Protein AF-0000000066327612 (afdb_homodimer)

Secondary structure (DSSP, 8-state):
----SEEEEEEEEEETTEEEEEEEEEEE-TT-EEEEE--TTSSHHHHHHHHHTSS--SEEEEEE-TT--EEEE-S-----TTS--BHHHHHTTSTT--HHHHHHHHHHTT-GGGTTSBGGGS-HHHHHHHHHHHHHTT--SEEEEESTTTT--HHHHHHHHHHHHHHHHHH--EEEEE---HHHHHHH-SEEEEESSSEEEEE-HHHHHT-HHHHHHH-HHHHHHHHHHHHHTSEE-TTS-EE---SS---TT----------S-----/----SEEEEEEEEEETTEEEEEEEEEEE-TT-EEEEE--TTSSHHHHHHHHHTSS--SEEEEEE-TT--EEEE-S-----TTS--BHHHHHTTSTT--HHHHHHHHHHTT-GGGTTSBGGGS-HHHHHHHHHHHHHTT--SEEEEESTTTT--HHHHHHHHHHHHHHHHHH--EEEEE---HHHHHHH-SEEEEESSSEEEEE-HHHHHT-HHHHHHH-HHHHHHHHHHHHHTSEE-TTS-EE---SS---TT----------S-----

InterPro domains:
  IPR003439 ABC transporter-like, ATP-binding domain [PF00005] (21-149)
  IPR003439 ABC transporter-like, ATP-binding domain [PS50893] (6-221)
  IPR003593 AAA+ ATPase domain [SM00382] (30-199)
  IPR017871 ABC transporter-like, conserved site [PS00211] (122-136)
  IPR027417 P-loop containing nucleoside triphosphate hydrolase [G3DSA:3.40.50.300] (1-237)
  IPR027417 P-loop containing nucleoside triphosphate hydrolase [SSF52540] (4-214)
  IPR050153 Metal Ion Import ATP-binding [PTHR42734] (3-239)

Sequence (538 aa):
MDNALVRLTQVGVSFNGQAVLSDVDLAIEPGQIVTLIGPNGAGKTTLVRSVLGLLKPHVGEVWRRPRLTIGYMPQKLHVDATLPLSVLRFLRLVPGVKREQALAALREVGAAHVLERPLQSISGGELQRVLLARALLRKPELLVLDEPVQGVDVAGQAELYRLIGKLRDRYGCGVLMVSHDLHLVMSATDQVVCLNRHVCCSGHPEQVSGDPAFVELFGQDARSLAIYHHHHDHAHDLHGEVVKAGPGALPPGTRFTPVHKHGPDCNHGMDNALVRLTQVGVSFNGQAVLSDVDLAIEPGQIVTLIGPNGAGKTTLVRSVLGLLKPHVGEVWRRPRLTIGYMPQKLHVDATLPLSVLRFLRLVPGVKREQALAALREVGAAHVLERPLQSISGGELQRVLLARALLRKPELLVLDEPVQGVDVAGQAELYRLIGKLRDRYGCGVLMVSHDLHLVMSATDQVVCLNRHVCCSGHPEQVSGDPAFVELFGQDARSLAIYHHHHDHAHDLHGEVVKAGPGALPPGTRFTPVHKHGPDCNHG

Foldseek 3Di:
DQQFQKWWAQFWADDPRHTQAGGATDTWHFLFEEEEEFDPSLCPVVVLCVQVVNDDTPDTDMDGDPPFFEFEFDPDDDDDPVDFAALQNVLPVPPPDDSVLLLVLLVLLVQNVRRGPTLVPDAPLSNLSSSNSSSPSRVGLEYEEEASCPRPDPVSSLVNLVSVSVVSVVSRHIYYYYHHQLLSCLQRGQKYFYTRSYTQDMGHLVVLLPDPSNCVGPNPVVSVSSPVVVPVVFDQPPVRDRDDPPPDCPPPPVCPPPPDPPDDPPPPD/DQQFQKWWAQFWADDPRHTQAGGATDTWHFLFEEEEEFDPSLCPVVVLCVQVVNDDTPDTDMDGDPPFFEFEFDPDDDDDPVDFAALQNVLPVPDPDDSVLLLVLLVLLVQNPRRGPTLVPDAPLSNLSSSNSSSPSRVGLEYEEEASCPRPDPVSSLVNLVSVSVVSVVSRHTYYYYHHQLLSCLQRGQKYFYGRSYTQDMGHLVVLLPDPSNCVGPNPVVSVSSCVVVVVVFDQPPVRHRDPPPPDCPPPPPCPPPDDDDDDPPPPD

Radius of gyration: 27.25 Å; Cα contacts (8 Å, |Δi|>4): 991; chains: 2; bounding box: 107×72×69 Å

Solvent-accessible surface area (backbone atoms only — not comparable to full-atom values): 29716 Å² total; per-residue (Å²): 130,88,68,47,48,34,36,33,42,46,24,20,33,62,56,97,85,40,74,39,33,45,59,30,68,49,73,41,33,60,58,34,37,37,33,42,32,57,51,82,86,18,31,63,68,60,49,51,32,36,74,72,64,78,40,83,60,79,36,59,42,79,44,61,42,86,88,65,39,72,13,62,29,71,68,72,81,91,68,62,84,84,56,88,42,29,40,47,59,57,47,41,68,41,85,90,45,48,69,66,56,46,45,51,33,21,50,74,50,72,44,48,89,46,38,80,36,43,59,86,74,52,52,55,52,52,47,39,32,50,40,48,21,51,18,46,69,70,66,34,49,29,40,38,32,32,36,69,50,64,79,33,36,64,39,53,31,56,50,50,54,51,47,52,52,50,49,29,67,72,71,43,16,15,33,42,31,36,48,78,50,53,54,62,46,44,70,71,37,59,29,36,37,34,33,61,30,27,68,66,49,68,34,39,38,78,57,37,47,70,31,67,58,46,34,71,69,34,31,69,67,45,31,57,52,38,51,50,66,60,57,76,77,38,58,56,45,97,82,72,43,74,38,74,80,61,93,69,81,58,70,78,75,74,59,73,68,76,74,79,75,82,72,94,69,89,64,90,112,131,88,66,48,48,35,37,33,44,46,24,19,34,63,57,96,85,41,77,38,32,46,59,30,68,48,74,42,32,60,57,34,37,38,34,42,32,57,52,83,86,17,32,64,68,59,51,51,32,36,74,71,64,78,40,83,58,79,37,58,42,78,47,62,41,87,88,64,38,72,13,62,27,70,66,72,82,90,68,62,85,84,56,88,40,29,39,48,59,57,45,42,66,41,86,90,45,47,70,67,57,48,45,52,32,21,50,75,50,72,44,47,87,46,38,79,37,44,58,86,75,52,53,56,54,53,47,39,32,50,40,49,20,53,18,47,70,70,64,34,51,30,38,37,31,32,38,68,49,64,78,32,37,64,40,54,30,56,50,51,54,50,48,53,52,50,50,28,68,73,70,43,17,14,33,43,32,38,49,77,51,53,54,61,46,43,71,70,38,60,28,35,36,35,34,62,31,28,68,66,48,68,33,39,38,78,56,36,47,71,30,66,57,43,34,71,70,34,30,69,67,44,33,58,53,38,50,49,65,60,56,77,76,40,56,56,46,99,82,71,44,77,39,75,80,62,93,70,81,60,74,80,76,75,67,76,73,77,78,83,80,82,73,92,73,80,68,81,121

Organism: Pseudomonas aeruginosa (strain UCBPP-PA14) (NCBI:txid208963)

Structure (mmCIF, N/CA/C/O backbone):
data_AF-0000000066327612-model_v1
#
loop_
_entity.id
_entity.type
_entity.pdbx_description
1 polymer 'Zinc import ATP-binding protein ZnuC'
#
loop_
_atom_site.group_PDB
_atom_site.id
_atom_site.type_symbol
_atom_site.label_atom_id
_atom_site.label_alt_id
_atom_site.label_comp_id
_atom_site.label_asym_id
_atom_site.label_entity_id
_atom_site.label_seq_id
_atom_site.pdbx_PDB_ins_code
_atom_site.Cartn_x
_atom_site.Cartn_y
_atom_site.Cartn_z
_atom_site.occupancy
_atom_site.B_iso_or_equiv
_atom_site.auth_seq_id
_atom_site.auth_comp_id
_atom_site.auth_asym_id
_atom_site.auth_atom_id
_atom_site.pdbx_PDB_model_num
ATOM 1 N N . MET A 1 1 ? 15.648 -35.938 -8.5 1 47.38 1 MET A N 1
ATOM 2 C CA . MET A 1 1 ? 15.07 -35.219 -9.641 1 47.38 1 MET A CA 1
ATOM 3 C C . MET A 1 1 ? 14.586 -33.844 -9.25 1 47.38 1 MET A C 1
ATOM 5 O O . MET A 1 1 ? 14.047 -33.656 -8.156 1 47.38 1 MET A O 1
ATOM 9 N N . ASP A 1 2 ? 15.164 -32.75 -9.82 1 68.38 2 ASP A N 1
ATOM 10 C CA . ASP A 1 2 ? 14.938 -31.328 -9.516 1 68.38 2 ASP A CA 1
ATOM 11 C C . ASP A 1 2 ? 13.453 -30.969 -9.633 1 68.38 2 ASP A C 1
ATOM 13 O O . ASP A 1 2 ? 12.844 -31.188 -10.688 1 68.38 2 ASP A O 1
ATOM 17 N N . ASN A 1 3 ? 12.641 -31.016 -8.562 1 89.44 3 ASN A N 1
ATOM 18 C CA . ASN A 1 3 ? 11.195 -30.844 -8.461 1 89.44 3 ASN A CA 1
ATOM 19 C C . ASN A 1 3 ? 10.781 -29.391 -8.719 1 89.44 3 ASN A C 1
ATOM 21 O O . ASN A 1 3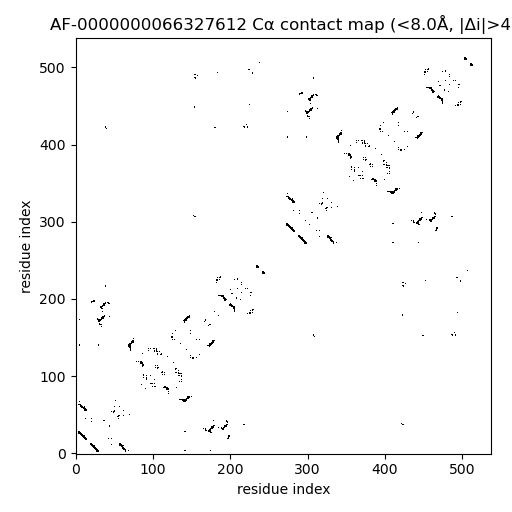 ? 9.695 -28.969 -8.297 1 89.44 3 ASN A O 1
ATOM 25 N N . ALA A 1 4 ? 11.602 -28.812 -9.445 1 95.06 4 ALA A N 1
ATOM 26 C CA . ALA A 1 4 ? 11.336 -27.391 -9.672 1 95.06 4 ALA A CA 1
ATOM 27 C C . ALA A 1 4 ? 10.258 -27.203 -10.734 1 95.06 4 ALA A C 1
ATOM 29 O O . ALA A 1 4 ? 10.203 -27.953 -11.719 1 95.06 4 ALA A O 1
ATOM 30 N N . LEU A 1 5 ? 9.391 -26.25 -10.492 1 98 5 LEU A N 1
ATOM 31 C CA . LEU A 1 5 ? 8.43 -25.812 -11.5 1 98 5 LEU A CA 1
ATOM 32 C C . LEU A 1 5 ? 9.078 -24.844 -12.484 1 98 5 LEU A C 1
ATOM 34 O O . LEU A 1 5 ? 8.82 -24.906 -13.688 1 98 5 LEU A O 1
ATOM 38 N N . VAL A 1 6 ? 9.898 -24 -11.961 1 97.69 6 VAL A N 1
ATOM 39 C CA . VAL A 1 6 ? 10.648 -23 -12.719 1 97.69 6 VAL A CA 1
ATOM 40 C C . VAL A 1 6 ? 12.047 -22.859 -12.133 1 97.69 6 VAL A C 1
ATOM 42 O O . VAL A 1 6 ? 12.227 -22.922 -10.914 1 97.69 6 VAL A O 1
ATOM 45 N N . ARG A 1 7 ? 13.016 -22.625 -13.047 1 97.56 7 ARG A N 1
ATOM 46 C CA . ARG A 1 7 ? 14.398 -22.406 -12.625 1 97.56 7 ARG A CA 1
ATOM 47 C C . ARG A 1 7 ? 15.062 -21.328 -13.469 1 97.56 7 ARG A C 1
ATOM 49 O O . ARG A 1 7 ? 15.047 -21.406 -14.703 1 97.56 7 ARG A O 1
ATOM 56 N N . LEU A 1 8 ? 15.492 -20.344 -12.781 1 97.06 8 LEU A N 1
ATOM 57 C CA . LEU A 1 8 ? 16.344 -19.344 -13.398 1 97.06 8 LEU A CA 1
ATOM 58 C C . LEU A 1 8 ? 17.812 -19.594 -13.055 1 97.06 8 LEU A C 1
ATOM 60 O O . LEU A 1 8 ? 18.156 -19.781 -11.883 1 97.06 8 LEU A O 1
ATOM 64 N N . THR A 1 9 ? 18.609 -19.656 -14.102 1 97.19 9 THR A N 1
ATOM 65 C CA . THR A 1 9 ? 20.047 -19.859 -13.922 1 97.19 9 THR A CA 1
ATOM 66 C C . THR A 1 9 ? 20.844 -18.719 -14.555 1 97.19 9 THR A C 1
ATOM 68 O O . THR A 1 9 ? 20.891 -18.594 -15.781 1 97.19 9 THR A O 1
ATOM 71 N N . GLN A 1 10 ? 21.469 -17.891 -13.641 1 97.31 10 GLN A N 1
ATOM 72 C CA . GLN A 1 10 ? 22.328 -16.781 -14.047 1 97.31 10 GLN A CA 1
ATOM 73 C C . GLN A 1 10 ? 21.625 -15.875 -15.047 1 97.31 10 GLN A C 1
ATOM 75 O O . GLN A 1 10 ? 22.188 -15.523 -16.078 1 97.31 10 GLN A O 1
ATOM 80 N N . VAL A 1 11 ? 20.453 -15.539 -14.75 1 96.62 11 VAL A N 1
ATOM 81 C CA . VAL A 1 11 ? 19.625 -14.797 -15.688 1 96.62 11 VAL A CA 1
ATOM 82 C C . VAL A 1 11 ? 19.984 -13.312 -15.641 1 96.62 11 VAL A C 1
ATOM 84 O O . VAL A 1 11 ? 20.141 -12.742 -14.562 1 96.62 11 VAL A O 1
ATOM 87 N N . GLY A 1 12 ? 20.109 -12.75 -16.812 1 96.56 12 GLY A N 1
ATOM 88 C CA . GLY A 1 12 ? 20.328 -11.32 -16.984 1 96.56 12 GLY A CA 1
ATOM 89 C C . GLY A 1 12 ? 19.422 -10.703 -18.031 1 96.56 12 GLY A C 1
ATOM 90 O O . GLY A 1 12 ? 19.141 -11.32 -19.062 1 96.56 12 GLY A O 1
ATOM 91 N N . VAL A 1 13 ? 18.906 -9.562 -17.703 1 96.25 13 VAL A N 1
ATOM 92 C CA . VAL A 1 13 ? 18.062 -8.82 -18.625 1 96.25 13 VAL A CA 1
ATOM 93 C C . VAL A 1 13 ? 18.516 -7.363 -18.688 1 96.25 13 VAL A C 1
ATOM 95 O O . VAL A 1 13 ? 18.828 -6.754 -17.656 1 96.25 13 VAL A O 1
ATOM 98 N N . SER A 1 14 ? 18.625 -6.836 -19.844 1 93.81 14 SER A N 1
ATOM 99 C CA . SER A 1 14 ? 18.984 -5.438 -20.047 1 93.81 14 SER A CA 1
ATOM 100 C C . SER A 1 14 ? 18 -4.75 -21 1 93.81 14 SER A C 1
ATOM 102 O O . SER A 1 14 ? 17.469 -5.387 -21.906 1 93.81 14 SER A O 1
ATOM 104 N N . PHE A 1 15 ? 17.672 -3.504 -20.609 1 90.31 15 PHE A N 1
ATOM 105 C CA . PHE A 1 15 ? 16.922 -2.648 -21.516 1 90.31 15 PHE A CA 1
ATOM 106 C C . PHE A 1 15 ? 17.766 -1.464 -21.969 1 90.31 15 PHE A C 1
ATOM 108 O O . PHE A 1 15 ? 18.312 -0.729 -21.156 1 90.31 15 PHE A O 1
ATOM 115 N N . ASN A 1 16 ? 17.781 -1.288 -23.312 1 90.62 16 ASN A N 1
ATOM 116 C CA . ASN A 1 16 ? 18.531 -0.167 -23.875 1 90.62 16 ASN A CA 1
ATOM 117 C C . ASN A 1 16 ? 19.922 -0.049 -23.25 1 90.62 16 ASN A C 1
ATOM 119 O O . ASN A 1 16 ? 20.328 1.035 -22.828 1 90.62 16 ASN A O 1
ATOM 123 N N . GLY A 1 17 ? 20.531 -1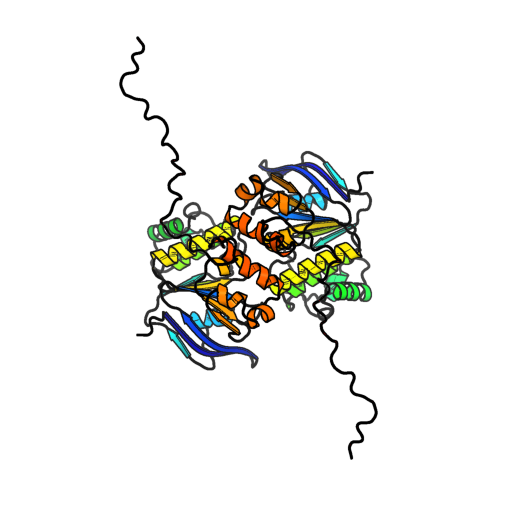.076 -23.016 1 87.38 17 GLY A N 1
ATOM 124 C CA . GLY A 1 17 ? 21.906 -1.091 -22.531 1 87.38 17 GLY A CA 1
ATOM 125 C C . GLY A 1 17 ? 21.984 -1.025 -21.016 1 87.38 17 GLY A C 1
ATOM 126 O O . GLY A 1 17 ? 23.078 -1.096 -20.453 1 87.38 17 GLY A O 1
ATOM 127 N N . GLN A 1 18 ? 20.953 -0.881 -20.312 1 90.56 18 GLN A N 1
ATOM 128 C CA . GLN A 1 18 ? 20.953 -0.826 -18.859 1 90.56 18 GLN A CA 1
ATOM 129 C C . GLN A 1 18 ? 20.531 -2.162 -18.25 1 90.56 18 GLN A C 1
ATOM 131 O O . GLN A 1 18 ? 19.453 -2.676 -18.562 1 90.56 18 GLN A O 1
ATOM 136 N N . ALA A 1 19 ? 21.453 -2.637 -17.406 1 92.5 19 ALA A N 1
ATOM 137 C CA . ALA A 1 19 ? 21.156 -3.916 -16.766 1 92.5 19 ALA A CA 1
ATOM 138 C C . ALA A 1 19 ? 20.062 -3.758 -15.711 1 92.5 19 ALA A C 1
ATOM 140 O O . ALA A 1 19 ? 20.172 -2.922 -14.812 1 92.5 19 ALA A O 1
ATOM 141 N N . VAL A 1 20 ? 19.031 -4.555 -15.828 1 94.31 20 VAL A N 1
ATOM 142 C CA . VAL A 1 20 ? 17.922 -4.539 -14.883 1 94.31 20 VAL A CA 1
ATOM 143 C C . VAL A 1 20 ? 18 -5.773 -13.984 1 94.31 20 VAL A C 1
ATOM 145 O O . VAL A 1 20 ? 17.688 -5.699 -12.789 1 94.31 20 VAL A O 1
ATOM 148 N N . LEU A 1 21 ? 18.375 -6.859 -14.555 1 95.69 21 LEU A N 1
ATOM 149 C CA . LEU A 1 21 ? 18.672 -8.086 -13.82 1 95.69 21 LEU A CA 1
ATOM 150 C C . LEU A 1 21 ? 20.062 -8.594 -14.156 1 95.69 21 LEU A C 1
ATOM 152 O O . LEU A 1 21 ? 20.484 -8.555 -15.32 1 95.69 21 LEU A O 1
ATOM 156 N N . SER A 1 22 ? 20.75 -9.008 -13.133 1 96.19 22 SER A N 1
ATOM 157 C CA . SER A 1 22 ? 22.094 -9.523 -13.328 1 96.19 22 SER A CA 1
ATOM 158 C C . SER A 1 22 ? 22.328 -10.797 -12.516 1 96.19 22 SER A C 1
ATOM 160 O O . SER A 1 22 ? 22.25 -10.773 -11.289 1 96.19 22 SER A O 1
ATOM 162 N N . ASP A 1 23 ? 22.562 -11.883 -13.219 1 95.38 23 ASP A N 1
ATOM 163 C CA . ASP A 1 23 ? 23 -13.133 -12.609 1 95.38 23 ASP A CA 1
ATOM 164 C C . ASP A 1 23 ? 22 -13.617 -11.57 1 95.38 23 ASP A C 1
ATOM 166 O O . ASP A 1 23 ? 22.359 -13.891 -10.422 1 95.38 23 ASP A O 1
ATOM 170 N N . VAL A 1 24 ? 20.766 -13.711 -11.945 1 95.94 24 VAL A N 1
ATOM 171 C CA . VAL A 1 24 ? 19.703 -14.086 -11.016 1 95.94 24 VAL A CA 1
ATOM 172 C C . VAL A 1 24 ? 19.5 -15.594 -11.055 1 95.94 24 VAL A C 1
ATOM 174 O O . VAL A 1 24 ? 19.266 -16.172 -12.117 1 95.94 24 VAL A O 1
ATOM 177 N N . ASP A 1 25 ? 19.688 -16.234 -9.93 1 96.56 25 ASP A N 1
ATOM 178 C CA . ASP A 1 25 ? 19.344 -17.641 -9.719 1 96.56 25 ASP A CA 1
ATOM 179 C C . ASP A 1 25 ? 18.109 -17.766 -8.82 1 96.56 25 ASP A C 1
ATOM 181 O O . ASP A 1 25 ? 18.047 -17.141 -7.766 1 96.56 25 ASP A O 1
ATOM 185 N N . LEU A 1 26 ? 17.172 -18.547 -9.266 1 95.62 26 LEU A N 1
ATOM 186 C CA . LEU A 1 26 ? 15.938 -18.734 -8.508 1 95.62 26 LEU A CA 1
ATOM 187 C C . LEU A 1 26 ? 15.258 -20.047 -8.898 1 95.62 26 LEU A C 1
ATOM 189 O O . LEU A 1 26 ? 15.258 -20.422 -10.078 1 95.62 26 LEU A O 1
ATOM 193 N N . ALA A 1 27 ? 14.75 -20.734 -7.941 1 96.56 27 ALA A N 1
ATOM 194 C CA . ALA A 1 27 ? 13.938 -21.922 -8.195 1 96.56 27 ALA A CA 1
ATOM 195 C C . ALA A 1 27 ? 12.641 -21.875 -7.398 1 96.56 27 ALA A C 1
ATOM 197 O O . ALA A 1 27 ? 12.617 -21.422 -6.25 1 96.56 27 ALA A O 1
ATOM 198 N N . ILE A 1 28 ? 11.648 -22.312 -8.008 1 97.31 28 ILE A N 1
ATOM 199 C CA . ILE A 1 28 ? 10.344 -22.406 -7.363 1 97.31 28 ILE A CA 1
ATOM 200 C C . ILE A 1 28 ? 9.852 -23.859 -7.414 1 97.31 28 ILE A C 1
ATOM 202 O O . ILE A 1 28 ? 9.797 -24.453 -8.492 1 97.31 28 ILE A O 1
ATOM 206 N N . GLU A 1 29 ? 9.484 -24.344 -6.277 1 97.69 29 GLU A N 1
ATOM 207 C CA . GLU A 1 29 ? 9.031 -25.734 -6.168 1 97.69 29 GLU A CA 1
ATOM 208 C C . GLU A 1 29 ? 7.551 -25.812 -5.82 1 97.69 29 GLU A C 1
ATOM 210 O O . GLU A 1 29 ? 6.965 -24.828 -5.363 1 97.69 29 GLU A O 1
ATOM 215 N N . PRO A 1 30 ? 6.969 -26.984 -6.102 1 97.5 30 PRO A N 1
ATOM 216 C CA . PRO A 1 30 ? 5.578 -27.172 -5.672 1 97.5 30 PRO A CA 1
ATOM 217 C C . PRO A 1 30 ? 5.406 -27.031 -4.16 1 97.5 30 PRO A C 1
ATOM 219 O O . PRO A 1 30 ? 6.297 -27.406 -3.396 1 97.5 30 PRO A O 1
ATOM 222 N N . GLY A 1 31 ? 4.328 -26.422 -3.809 1 96.81 31 GLY A N 1
ATOM 223 C CA . GLY A 1 31 ? 3.986 -26.328 -2.398 1 96.81 31 GLY A CA 1
ATOM 224 C C . GLY A 1 31 ? 4.801 -25.297 -1.653 1 96.81 31 GLY A C 1
ATOM 225 O O . GLY A 1 31 ? 4.719 -25.188 -0.427 1 96.81 31 GLY A O 1
ATOM 226 N N . GLN A 1 32 ? 5.516 -24.516 -2.41 1 96.25 32 GLN A N 1
ATOM 227 C CA . GLN A 1 32 ? 6.387 -23.516 -1.809 1 96.25 32 GLN A CA 1
ATOM 228 C C . GLN A 1 32 ? 5.922 -22.094 -2.162 1 96.25 32 GLN A C 1
ATOM 230 O O . GLN A 1 32 ? 5.547 -21.828 -3.305 1 96.25 32 GLN A O 1
ATOM 235 N N . ILE A 1 33 ? 5.949 -21.266 -1.111 1 96.94 33 ILE A N 1
ATOM 236 C CA . ILE A 1 33 ? 5.707 -19.859 -1.362 1 96.94 33 ILE A CA 1
ATOM 237 C C . ILE A 1 33 ? 7.035 -19.094 -1.365 1 96.94 33 ILE A C 1
ATOM 239 O O . ILE A 1 33 ? 7.715 -19.031 -0.341 1 96.94 33 ILE A O 1
ATOM 243 N N . VAL A 1 34 ? 7.375 -18.578 -2.48 1 97.38 34 VAL A N 1
ATOM 244 C CA . VAL A 1 34 ? 8.547 -17.719 -2.643 1 97.38 34 VAL A CA 1
ATOM 245 C C . VAL A 1 34 ? 8.102 -16.281 -2.818 1 97.38 34 VAL A C 1
ATOM 247 O O . VAL A 1 34 ? 7.254 -15.977 -3.664 1 97.38 34 VAL A O 1
ATOM 250 N N . THR A 1 35 ? 8.625 -15.398 -2.018 1 96.69 35 THR A N 1
ATOM 251 C CA . THR A 1 35 ? 8.234 -13.992 -2.115 1 96.69 35 THR A CA 1
ATOM 252 C C . THR A 1 35 ? 9.422 -13.133 -2.529 1 96.69 35 THR A C 1
ATOM 254 O O . THR A 1 35 ? 10.5 -13.219 -1.936 1 96.69 35 THR A O 1
ATOM 257 N N . LEU A 1 36 ? 9.141 -12.398 -3.525 1 96.06 36 LEU A N 1
ATOM 258 C CA . LEU A 1 36 ? 10.117 -11.438 -4.016 1 96.06 36 LEU A CA 1
ATOM 259 C C . LEU A 1 36 ? 9.914 -10.078 -3.359 1 96.06 36 LEU A C 1
ATOM 261 O O . LEU A 1 36 ? 8.812 -9.523 -3.387 1 96.06 36 LEU A O 1
ATOM 265 N N . ILE A 1 37 ? 11 -9.586 -2.727 1 93.69 37 ILE A N 1
ATOM 266 C CA . ILE A 1 37 ? 10.953 -8.258 -2.137 1 93.69 37 ILE A CA 1
ATOM 267 C C . ILE A 1 37 ? 12.133 -7.426 -2.633 1 93.69 37 ILE A C 1
ATOM 269 O O . ILE A 1 37 ? 13.133 -7.977 -3.092 1 93.69 37 ILE A O 1
ATOM 273 N N . GLY A 1 38 ? 11.984 -6.125 -2.635 1 92.88 38 GLY A N 1
ATOM 274 C CA . GLY A 1 38 ? 12.984 -5.18 -3.109 1 92.88 38 GLY A CA 1
ATOM 275 C C . GLY A 1 38 ? 12.43 -3.783 -3.314 1 92.88 38 GLY A C 1
ATOM 276 O O . GLY A 1 38 ? 11.211 -3.586 -3.33 1 92.88 38 GLY A O 1
ATOM 277 N N . PRO A 1 39 ? 13.328 -2.869 -3.432 1 89.56 39 PRO A N 1
ATOM 278 C CA . PRO A 1 39 ? 12.875 -1.494 -3.658 1 89.56 39 PRO A CA 1
ATOM 279 C C . PRO A 1 39 ? 12.242 -1.301 -5.035 1 89.56 39 PRO A C 1
ATOM 281 O O . PRO A 1 39 ? 12.227 -2.229 -5.848 1 89.56 39 PRO A O 1
ATOM 284 N N . ASN A 1 40 ? 11.625 -0.121 -5.18 1 85.62 40 ASN A N 1
ATOM 285 C CA . ASN A 1 40 ? 11.102 0.215 -6.5 1 85.62 40 ASN A CA 1
ATOM 286 C C . ASN A 1 40 ? 12.211 0.243 -7.551 1 85.62 40 ASN A C 1
ATOM 288 O O . ASN A 1 40 ? 13.297 0.758 -7.301 1 85.62 40 ASN A O 1
ATOM 292 N N . GLY A 1 41 ? 11.977 -0.349 -8.648 1 86.81 41 GLY A N 1
ATOM 293 C CA . GLY A 1 41 ? 12.969 -0.381 -9.719 1 86.81 41 GLY A CA 1
ATOM 294 C C . GLY A 1 41 ? 13.977 -1.499 -9.555 1 86.81 41 GLY A C 1
ATOM 295 O O . GLY A 1 41 ? 14.938 -1.588 -10.328 1 86.81 41 GLY A O 1
ATOM 296 N N . ALA A 1 42 ? 13.734 -2.375 -8.68 1 92.19 42 ALA A N 1
ATOM 297 C CA . ALA A 1 42 ? 14.703 -3.422 -8.359 1 92.19 42 ALA A CA 1
ATOM 298 C C . ALA A 1 42 ? 14.703 -4.516 -9.43 1 92.19 42 ALA A C 1
ATOM 300 O O . ALA A 1 42 ? 15.586 -5.371 -9.445 1 92.19 42 ALA A O 1
ATOM 301 N N . GLY A 1 43 ? 13.727 -4.559 -10.289 1 93.88 43 GLY A N 1
ATOM 302 C CA . GLY A 1 43 ? 13.641 -5.57 -11.328 1 93.88 43 GLY A CA 1
ATOM 303 C C . GLY A 1 43 ? 12.602 -6.641 -11.039 1 93.88 43 GLY A C 1
ATOM 304 O O . GLY A 1 43 ? 12.57 -7.676 -11.703 1 93.88 43 GLY A O 1
ATOM 305 N N . LYS A 1 44 ? 11.789 -6.469 -10.039 1 94.75 44 LYS A N 1
ATOM 306 C CA . LYS A 1 44 ? 10.812 -7.465 -9.625 1 94.75 44 LYS A CA 1
ATOM 307 C C . LYS A 1 44 ? 9.852 -7.793 -10.766 1 94.75 44 LYS A C 1
ATOM 309 O O . LYS A 1 44 ? 9.641 -8.961 -11.086 1 94.75 44 LYS A O 1
ATOM 314 N N . THR A 1 45 ? 9.32 -6.73 -11.422 1 92.94 45 THR A N 1
ATOM 315 C CA . THR A 1 45 ? 8.398 -6.918 -12.531 1 92.94 45 THR A CA 1
ATOM 316 C C . THR A 1 45 ? 9.086 -7.605 -13.711 1 92.94 45 THR A C 1
ATOM 318 O O . THR A 1 45 ? 8.5 -8.469 -14.367 1 92.94 45 THR A O 1
ATOM 321 N N . THR A 1 46 ? 10.305 -7.203 -13.914 1 94.75 46 THR A N 1
ATOM 322 C CA . THR A 1 46 ? 11.094 -7.824 -14.977 1 94.75 46 THR A CA 1
ATOM 323 C C . THR A 1 46 ? 11.305 -9.305 -14.688 1 94.75 46 THR A C 1
ATOM 325 O O . THR A 1 46 ? 11.172 -10.141 -15.586 1 94.75 46 THR A O 1
ATOM 328 N N . LEU A 1 47 ? 11.594 -9.625 -13.461 1 96.56 47 LEU A N 1
ATOM 329 C CA . LEU A 1 47 ? 11.781 -11.023 -13.078 1 96.56 47 LEU A CA 1
ATOM 330 C C . LEU A 1 47 ? 10.492 -11.812 -13.234 1 96.56 47 LEU A C 1
ATOM 332 O O . LEU A 1 47 ? 10.492 -12.922 -13.773 1 96.56 47 LEU A O 1
ATOM 336 N N . VAL A 1 48 ? 9.414 -11.25 -12.836 1 96.81 48 VAL A N 1
ATOM 337 C CA . VAL A 1 48 ? 8.102 -11.891 -12.953 1 96.81 48 VAL A CA 1
ATOM 338 C C . VAL A 1 48 ? 7.793 -12.172 -14.422 1 96.81 48 VAL A C 1
ATOM 340 O O . VAL A 1 48 ? 7.371 -13.273 -14.773 1 96.81 48 VAL A O 1
ATOM 343 N N . ARG A 1 49 ? 8.078 -11.242 -15.266 1 96.19 49 ARG A N 1
ATOM 344 C CA . ARG A 1 49 ? 7.816 -11.406 -16.688 1 96.19 49 ARG A CA 1
ATOM 345 C C . ARG A 1 49 ? 8.695 -12.508 -17.281 1 96.19 49 ARG A C 1
ATOM 347 O O . ARG A 1 49 ? 8.266 -13.227 -18.188 1 96.19 49 ARG A O 1
ATOM 354 N N . SER A 1 50 ? 9.883 -12.586 -16.812 1 96.44 50 SER A N 1
ATOM 355 C CA . SER A 1 50 ? 10.773 -13.656 -17.234 1 96.44 50 SER A CA 1
ATOM 356 C C . SER A 1 50 ? 10.242 -15.023 -16.828 1 96.44 50 SER A C 1
ATOM 358 O O . SER A 1 50 ? 10.234 -15.961 -17.641 1 96.44 50 SER A O 1
ATOM 360 N N . VAL A 1 51 ? 9.758 -15.109 -15.641 1 96.88 51 VAL A N 1
ATOM 361 C CA . VAL A 1 51 ? 9.211 -16.359 -15.125 1 96.88 51 VAL A CA 1
ATOM 362 C C . VAL A 1 51 ? 7.977 -16.75 -15.93 1 96.88 51 VAL A C 1
ATOM 364 O O . VAL A 1 51 ? 7.785 -17.938 -16.25 1 96.88 51 VAL A O 1
ATOM 367 N N . LEU A 1 52 ? 7.215 -15.766 -16.312 1 96.25 52 LEU A N 1
ATOM 368 C CA . LEU A 1 52 ? 5.98 -15.992 -17.062 1 96.25 52 LEU A CA 1
ATOM 369 C C . LEU A 1 52 ? 6.277 -16.344 -18.516 1 96.25 52 LEU A C 1
ATOM 371 O O . LEU A 1 52 ? 5.395 -16.797 -19.234 1 96.25 52 LEU A O 1
ATOM 375 N N . GLY A 1 53 ? 7.441 -16.078 -18.953 1 95 53 GLY A N 1
ATOM 376 C CA . GLY A 1 53 ? 7.82 -16.344 -20.328 1 95 53 GLY A CA 1
ATOM 377 C C . GLY A 1 53 ? 7.492 -15.188 -21.266 1 95 53 GLY A C 1
ATOM 378 O O . GLY A 1 53 ? 7.527 -15.336 -22.484 1 95 53 GLY A O 1
ATOM 379 N N . LEU A 1 54 ? 7.188 -14.055 -20.688 1 94.5 54 LEU A N 1
ATOM 380 C CA . LEU A 1 54 ? 6.82 -12.875 -21.469 1 94.5 54 LEU A CA 1
ATOM 381 C C . LEU A 1 54 ? 8.055 -12.078 -21.859 1 94.5 54 LEU A C 1
ATOM 383 O O . LEU A 1 54 ? 7.984 -11.195 -22.719 1 94.5 54 LEU A O 1
ATOM 387 N N . LEU A 1 55 ? 9.148 -12.336 -21.219 1 94.38 55 LEU A N 1
ATOM 388 C CA . LEU A 1 55 ? 10.422 -11.672 -21.484 1 94.38 55 LEU A CA 1
ATOM 389 C C . LEU A 1 55 ? 11.555 -12.688 -21.578 1 94.38 55 LEU A C 1
ATOM 391 O O . LEU A 1 55 ? 11.742 -13.492 -20.672 1 94.38 55 LEU A O 1
ATOM 395 N N . LYS A 1 56 ? 12.289 -12.672 -22.688 1 93.88 56 LYS A N 1
ATOM 396 C CA . LYS A 1 56 ? 13.445 -13.547 -22.859 1 93.88 56 LYS A CA 1
ATOM 397 C C . LYS A 1 56 ? 14.719 -12.891 -22.312 1 93.88 56 LYS A C 1
ATOM 399 O O . LYS A 1 56 ? 15.062 -11.773 -22.719 1 93.88 56 LYS A O 1
ATOM 404 N N . PRO A 1 57 ? 15.375 -13.523 -21.484 1 95.06 57 PRO A N 1
ATOM 405 C CA . PRO A 1 57 ? 16.609 -12.938 -20.969 1 95.06 57 PRO A CA 1
ATOM 406 C C . PRO A 1 57 ? 17.719 -12.883 -22.016 1 95.06 57 PRO A C 1
ATOM 408 O O . PRO A 1 57 ? 17.734 -13.672 -22.953 1 95.06 57 PRO A O 1
ATOM 411 N N . HIS A 1 58 ? 18.656 -11.969 -21.812 1 94.44 58 HIS A N 1
ATOM 412 C CA . HIS A 1 58 ? 19.797 -11.836 -22.703 1 94.44 58 HIS A CA 1
ATOM 413 C C . HIS A 1 58 ? 20.906 -12.82 -22.328 1 94.44 58 HIS A C 1
ATOM 415 O O . HIS A 1 58 ? 21.672 -13.242 -23.188 1 94.44 58 HIS A O 1
ATOM 421 N N . VAL A 1 59 ? 21.016 -13.086 -21.141 1 95.62 59 VAL A N 1
ATOM 422 C CA . VAL A 1 59 ? 22 -14.039 -20.641 1 95.62 59 VAL A CA 1
ATOM 423 C C . VAL A 1 59 ? 21.328 -14.992 -19.656 1 95.62 59 VAL A C 1
ATOM 425 O O . VAL A 1 59 ? 20.328 -14.648 -19.016 1 95.62 59 VAL A O 1
ATOM 428 N N . GLY A 1 60 ? 21.812 -16.188 -19.578 1 96.69 60 GLY A N 1
ATOM 429 C CA . GLY A 1 60 ? 21.266 -17.188 -18.672 1 96.69 60 GLY A CA 1
ATOM 430 C C . GLY A 1 60 ? 20.109 -17.953 -19.281 1 96.69 60 GLY A C 1
ATOM 431 O O . GLY A 1 60 ? 19.891 -17.922 -20.484 1 96.69 60 GLY A O 1
ATOM 432 N N . GLU A 1 61 ? 19.469 -18.703 -18.328 1 96.69 61 GLU A N 1
ATOM 433 C CA . GLU A 1 61 ? 18.406 -19.578 -18.812 1 96.69 61 GLU A CA 1
ATOM 434 C C . GLU A 1 61 ? 17.219 -19.609 -17.844 1 96.69 61 GLU A C 1
ATOM 436 O O . GLU A 1 61 ? 17.422 -19.625 -16.625 1 96.69 61 GLU A O 1
ATOM 441 N N . VAL A 1 62 ? 16.062 -19.547 -18.453 1 96.88 62 VAL A N 1
ATOM 442 C CA . VAL A 1 62 ? 14.836 -19.781 -17.703 1 96.88 62 VAL A CA 1
ATOM 443 C C . VAL A 1 62 ? 14.219 -21.125 -18.125 1 96.88 62 VAL A C 1
ATOM 445 O O . VAL A 1 62 ? 13.812 -21.281 -19.281 1 96.88 62 VAL A O 1
ATOM 448 N N . TRP A 1 63 ? 14.234 -22 -17.172 1 97.25 63 TRP A N 1
ATOM 449 C CA . TRP A 1 63 ? 13.625 -23.312 -17.406 1 97.25 63 TRP A CA 1
ATOM 450 C C . TRP A 1 63 ? 12.258 -23.406 -16.734 1 97.25 63 TRP A C 1
ATOM 452 O O . TRP A 1 63 ? 12.102 -22.984 -15.586 1 97.25 63 TRP A O 1
ATOM 462 N N . ARG A 1 64 ? 11.328 -23.984 -17.438 1 97.06 64 ARG A N 1
ATOM 463 C CA . ARG A 1 64 ? 10 -24.266 -16.922 1 97.06 64 ARG A CA 1
ATOM 464 C C . ARG A 1 64 ? 9.602 -25.719 -17.172 1 97.06 64 ARG A C 1
ATOM 466 O O . ARG A 1 64 ? 9.898 -26.266 -18.234 1 97.06 64 ARG A O 1
ATOM 473 N N . ARG A 1 65 ? 8.977 -26.203 -16.25 1 96.62 65 ARG A N 1
ATOM 474 C CA . ARG A 1 65 ? 8.469 -27.562 -16.438 1 96.62 65 ARG A CA 1
ATOM 475 C C . ARG A 1 65 ? 7.594 -27.641 -17.688 1 96.62 65 ARG A C 1
ATOM 477 O O . ARG A 1 65 ? 6.766 -26.766 -17.922 1 96.62 65 ARG A O 1
ATOM 484 N N . PRO A 1 66 ? 7.801 -28.703 -18.469 1 95.38 66 PRO A N 1
ATOM 485 C CA . PRO A 1 66 ? 6.969 -28.844 -19.672 1 95.38 66 PRO A CA 1
ATOM 486 C C . PRO A 1 66 ? 5.477 -28.828 -19.359 1 95.38 66 PRO A C 1
ATOM 488 O O . PRO A 1 66 ? 5.027 -29.516 -18.422 1 95.38 66 PRO A O 1
ATOM 491 N N . ARG A 1 67 ? 4.695 -28.031 -20.094 1 95.12 67 ARG A N 1
ATOM 492 C CA . ARG A 1 67 ? 3.242 -27.922 -19.984 1 95.12 67 ARG A CA 1
ATOM 493 C C . ARG A 1 67 ? 2.834 -27.328 -18.641 1 95.12 67 ARG A C 1
ATOM 495 O O . ARG A 1 67 ? 1.786 -27.672 -18.094 1 95.12 67 ARG A O 1
ATOM 502 N N . LEU A 1 68 ? 3.752 -26.562 -18.078 1 96.94 68 LEU A N 1
ATOM 503 C CA . LEU A 1 68 ? 3.463 -25.891 -16.812 1 96.94 68 LEU A CA 1
ATOM 504 C C . LEU A 1 68 ? 2.275 -24.953 -16.969 1 96.94 68 LEU A C 1
ATOM 506 O O . LEU A 1 68 ? 2.268 -24.094 -17.844 1 96.94 68 LEU A O 1
ATOM 510 N N . THR A 1 69 ? 1.267 -25.172 -16.109 1 96.88 69 THR A N 1
ATOM 511 C CA . THR A 1 69 ? 0.136 -24.25 -16.078 1 96.88 69 THR A CA 1
ATOM 512 C C . THR A 1 69 ? 0.359 -23.156 -15.039 1 96.88 69 THR A C 1
ATOM 514 O O . THR A 1 69 ? 0.571 -23.438 -13.859 1 96.88 69 THR A O 1
ATOM 517 N N . ILE A 1 70 ? 0.299 -21.906 -15.531 1 97.5 70 ILE A N 1
ATOM 518 C CA . ILE A 1 70 ? 0.589 -20.766 -14.648 1 97.5 70 ILE A CA 1
ATOM 519 C C . ILE A 1 70 ? -0.656 -19.906 -14.5 1 97.5 70 ILE A C 1
ATOM 521 O O . ILE A 1 70 ? -1.32 -19.578 -15.492 1 97.5 70 ILE A O 1
ATOM 525 N N . GLY A 1 71 ? -1.044 -19.641 -13.258 1 97.56 71 GLY A N 1
ATOM 526 C CA . GLY A 1 71 ? -2 -18.578 -12.953 1 97.56 71 GLY A CA 1
ATOM 527 C C . GLY A 1 71 ? -1.342 -17.266 -12.578 1 97.56 71 GLY A C 1
ATOM 528 O O . GLY A 1 71 ? -0.433 -17.234 -11.75 1 97.56 71 GLY A O 1
ATOM 529 N N . TYR A 1 72 ? -1.835 -16.219 -13.203 1 96.94 72 TYR A N 1
ATOM 530 C CA . TYR A 1 72 ? -1.19 -14.93 -13 1 96.94 72 TYR A CA 1
ATOM 531 C C . TYR A 1 72 ? -2.195 -13.891 -12.516 1 96.94 72 TYR A C 1
ATOM 533 O O . TYR A 1 72 ? -3.279 -13.75 -13.086 1 96.94 72 TYR A O 1
ATOM 541 N N . MET A 1 73 ? -1.783 -13.242 -11.43 1 96.19 73 MET A N 1
ATOM 542 C CA . MET A 1 73 ? -2.508 -12.086 -10.914 1 96.19 73 MET A CA 1
ATOM 543 C C . MET A 1 73 ? -1.663 -10.82 -11.031 1 96.19 73 MET A C 1
ATOM 545 O O . MET A 1 73 ? -0.695 -10.648 -10.281 1 96.19 73 MET A O 1
ATOM 549 N N . PRO A 1 74 ? -2.072 -9.852 -11.891 1 93.38 74 PRO A N 1
ATOM 550 C CA . PRO A 1 74 ? -1.297 -8.617 -12.07 1 93.38 74 PRO A CA 1
ATOM 551 C C . PRO A 1 74 ? -1.522 -7.613 -10.945 1 93.38 74 PRO A C 1
ATOM 553 O O . PRO A 1 74 ? -2.504 -7.715 -10.203 1 93.38 74 PRO A O 1
ATOM 556 N N . GLN A 1 75 ? -0.541 -6.734 -10.836 1 84.44 75 GLN A N 1
ATOM 557 C CA . GLN A 1 75 ? -0.629 -5.676 -9.836 1 84.44 75 GLN A CA 1
ATOM 558 C C . GLN A 1 75 ? -1.819 -4.762 -10.109 1 84.44 75 GLN A C 1
ATOM 560 O O . GLN A 1 75 ? -2.561 -4.41 -9.188 1 84.44 75 GLN A O 1
ATOM 565 N N . LYS A 1 76 ? -1.955 -4.309 -11.32 1 81.19 76 LYS A N 1
ATOM 566 C CA . LYS A 1 76 ? -3.049 -3.434 -11.727 1 81.19 76 LYS A CA 1
ATOM 567 C C . LYS A 1 76 ? -3.783 -4.004 -12.938 1 81.19 76 LYS A C 1
ATOM 569 O O . LYS A 1 76 ? -3.17 -4.629 -13.805 1 81.19 76 LYS A O 1
ATOM 574 N N . LEU A 1 77 ? -5.117 -3.879 -12.773 1 83 77 LEU A N 1
ATOM 575 C CA . LEU A 1 77 ? -5.965 -4.191 -13.922 1 83 77 LEU A CA 1
ATOM 576 C C . LEU A 1 77 ? -6.594 -2.924 -14.492 1 83 77 LEU A C 1
ATOM 578 O O . LEU A 1 77 ? -7.219 -2.152 -13.766 1 83 77 LEU A O 1
ATOM 582 N N . HIS A 1 78 ? -6.277 -2.635 -15.719 1 79.31 78 HIS A N 1
ATOM 583 C CA . HIS A 1 78 ? -6.902 -1.477 -16.359 1 79.31 78 HIS A CA 1
ATOM 584 C C . HIS A 1 78 ? -8.164 -1.877 -17.109 1 79.31 78 HIS A C 1
ATOM 586 O O . HIS A 1 78 ? -8.094 -2.623 -18.094 1 79.31 78 HIS A O 1
ATOM 592 N N . VAL A 1 79 ? -9.195 -1.622 -16.469 1 77.31 79 VAL A N 1
ATOM 593 C CA . VAL A 1 79 ? -10.469 -1.877 -17.141 1 77.31 79 VAL A CA 1
ATOM 594 C C . VAL A 1 79 ? -11.094 -0.555 -17.578 1 77.31 79 VAL A C 1
ATOM 596 O O . VAL A 1 79 ? -11.18 0.389 -16.797 1 77.31 79 VAL A O 1
ATOM 599 N N . ASP A 1 80 ? -11.367 -0.476 -18.828 1 78.06 80 ASP A N 1
ATOM 600 C CA . ASP A 1 80 ? -12.039 0.714 -19.344 1 78.06 80 ASP A CA 1
ATOM 601 C C . ASP A 1 80 ? -13.359 0.956 -18.609 1 78.06 80 ASP A C 1
ATOM 603 O O . ASP A 1 80 ? -14.227 0.083 -18.594 1 78.06 80 ASP A O 1
ATOM 607 N N . ALA A 1 81 ? -13.523 2.117 -18.031 1 73.94 81 ALA A N 1
ATOM 608 C CA . ALA A 1 81 ? -14.688 2.477 -17.234 1 73.94 81 ALA A CA 1
ATOM 609 C C . ALA A 1 81 ? -15.961 2.467 -18.094 1 73.94 81 ALA A C 1
ATOM 611 O O . ALA A 1 81 ? -17.062 2.324 -17.562 1 73.94 81 ALA A O 1
ATOM 612 N N . THR A 1 82 ? -15.773 2.646 -19.25 1 77.25 82 THR A N 1
ATOM 613 C CA . THR A 1 82 ? -16.938 2.775 -20.125 1 77.25 82 THR A CA 1
ATOM 614 C C . THR A 1 82 ? -17.438 1.403 -20.562 1 77.25 82 THR A C 1
ATOM 616 O O . THR A 1 82 ? -18.547 1.279 -21.078 1 77.25 82 THR A O 1
ATOM 619 N N . LEU A 1 83 ? -16.672 0.422 -20.297 1 77 83 LEU A N 1
ATOM 620 C CA . LEU A 1 83 ? -17.078 -0.922 -20.703 1 77 83 LEU A CA 1
ATOM 621 C C . LEU A 1 83 ? -17.672 -1.685 -19.516 1 77 83 LEU A C 1
ATOM 623 O O . LEU A 1 83 ? -16.922 -2.156 -18.656 1 77 83 LEU A O 1
ATOM 627 N N . PRO A 1 84 ? -19 -1.624 -19.484 1 81.12 84 PRO A N 1
ATOM 628 C CA . PRO A 1 84 ? -19.594 -2.379 -18.359 1 81.12 84 PRO A CA 1
ATOM 629 C C . PRO A 1 84 ? -19.297 -3.875 -18.453 1 81.12 84 PRO A C 1
ATOM 631 O O . PRO A 1 84 ? -19.703 -4.539 -19.406 1 81.12 84 PRO A O 1
ATOM 634 N N . LEU A 1 85 ? -18.391 -4.438 -17.719 1 92.38 85 LEU A N 1
ATOM 635 C CA . LEU A 1 85 ? -17.984 -5.836 -17.641 1 92.38 85 LEU A CA 1
ATOM 636 C C . LEU A 1 85 ? -18.281 -6.41 -16.25 1 92.38 85 LEU A C 1
ATOM 638 O O . LEU A 1 85 ? -17.734 -5.945 -15.25 1 92.38 85 LEU A O 1
ATOM 642 N N . SER A 1 86 ? -19.234 -7.359 -16.281 1 96.5 86 SER A N 1
ATOM 643 C CA . SER A 1 86 ? -19.516 -8.016 -15 1 96.5 86 SER A CA 1
ATOM 644 C C . SER A 1 86 ? -18.359 -8.93 -14.586 1 96.5 86 SER A C 1
ATOM 646 O O . SER A 1 86 ? -17.547 -9.32 -15.422 1 96.5 86 SER A O 1
ATOM 648 N N . VAL A 1 87 ? -18.328 -9.273 -13.32 1 97.56 87 VAL A N 1
ATOM 649 C CA . VAL A 1 87 ? -17.328 -10.195 -12.805 1 97.56 87 VAL A CA 1
ATOM 650 C C . VAL A 1 87 ? -17.438 -11.539 -13.531 1 97.56 87 VAL A C 1
ATOM 652 O O . VAL A 1 87 ? -16.438 -12.109 -13.945 1 97.56 87 VAL A O 1
ATOM 655 N N . LEU A 1 88 ? -18.672 -11.969 -13.719 1 97.88 88 LEU A N 1
ATOM 656 C CA . LEU A 1 88 ? -18.891 -13.227 -14.422 1 97.88 88 LEU A CA 1
ATOM 657 C C . LEU A 1 88 ? -18.297 -13.164 -15.828 1 97.88 88 LEU A C 1
ATOM 659 O O . LEU A 1 88 ? -17.547 -14.062 -16.219 1 97.88 88 LEU A O 1
ATOM 663 N N . ARG A 1 89 ? -18.625 -12.141 -16.562 1 95.94 89 ARG A N 1
ATOM 664 C CA . ARG A 1 89 ? -18.125 -12.016 -17.922 1 95.94 89 ARG A CA 1
ATOM 665 C C . ARG A 1 89 ? -16.594 -11.93 -17.938 1 95.94 89 ARG A C 1
ATOM 667 O O . ARG A 1 89 ? -15.953 -12.492 -18.828 1 95.94 89 ARG A O 1
ATOM 674 N N . PHE A 1 90 ? -16.109 -11.203 -17 1 96.5 90 PHE A N 1
ATOM 675 C CA . PHE A 1 90 ? -14.672 -11.047 -16.875 1 96.5 90 PHE A CA 1
ATOM 676 C C . PHE A 1 90 ? -13.992 -12.398 -16.688 1 96.5 90 PHE A C 1
ATOM 678 O O . PHE A 1 90 ? -13.008 -12.703 -17.359 1 96.5 90 PHE A O 1
ATOM 685 N N . LEU A 1 91 ? -14.555 -13.25 -15.812 1 97.56 91 LEU A N 1
ATOM 686 C CA . LEU A 1 91 ? -13.977 -14.562 -15.539 1 97.56 91 LEU A CA 1
ATOM 687 C C . LEU A 1 91 ? -14.148 -15.492 -16.734 1 97.56 91 LEU A C 1
ATOM 689 O O . LEU A 1 91 ? -13.281 -16.328 -17.016 1 97.56 91 LEU A O 1
ATOM 693 N N . ARG A 1 92 ? -15.148 -15.281 -17.453 1 96.88 92 ARG A N 1
ATOM 694 C CA . ARG A 1 92 ? -15.453 -16.156 -18.562 1 96.88 92 ARG A CA 1
ATOM 695 C C . ARG A 1 92 ? -14.609 -15.805 -19.781 1 96.88 92 ARG A C 1
ATOM 697 O O . ARG A 1 92 ? -14.672 -16.484 -20.812 1 96.88 92 ARG A O 1
ATOM 704 N N . LEU A 1 93 ? -13.922 -14.703 -19.688 1 94.25 93 LEU A N 1
ATOM 705 C CA . LEU A 1 93 ? -12.953 -14.414 -20.734 1 94.25 93 LEU A CA 1
ATOM 706 C C . LEU A 1 93 ? -11.836 -15.453 -20.75 1 94.25 93 LEU A C 1
ATOM 708 O O . LEU A 1 93 ? -11.094 -15.562 -21.719 1 94.25 93 LEU A O 1
ATOM 712 N N . VAL A 1 94 ? -11.664 -16.172 -19.672 1 94.75 94 VAL A N 1
ATOM 713 C CA . VAL A 1 94 ? -10.766 -17.312 -19.656 1 94.75 94 VAL A CA 1
ATOM 714 C C . VAL A 1 94 ? -11.367 -18.453 -20.5 1 94.75 94 VAL A C 1
ATOM 716 O O . VAL A 1 94 ? -12.508 -18.859 -20.266 1 94.75 94 VAL A O 1
ATOM 719 N N . PRO A 1 95 ? -10.664 -18.922 -21.375 1 94.44 95 PRO A N 1
ATOM 720 C CA . PRO A 1 95 ? -11.219 -19.938 -22.281 1 94.44 95 PRO A CA 1
ATOM 721 C C . PRO A 1 95 ? -11.703 -21.172 -21.547 1 94.44 95 PRO A C 1
ATOM 723 O O . PRO A 1 95 ? -11.008 -21.688 -20.656 1 94.44 95 PRO A O 1
ATOM 726 N N . GLY A 1 96 ? -12.938 -21.609 -21.906 1 94.38 96 GLY A N 1
ATOM 727 C CA . GLY A 1 96 ? -13.477 -22.859 -21.391 1 94.38 96 GLY A CA 1
ATOM 728 C C . GLY A 1 96 ? -14.195 -22.719 -20.062 1 94.38 96 GLY A C 1
ATOM 729 O O . GLY A 1 96 ? -14.75 -23.688 -19.547 1 94.38 96 GLY A O 1
ATOM 730 N N . VAL A 1 97 ? -14.164 -21.547 -19.641 1 96.44 97 VAL A N 1
ATOM 731 C CA . VAL A 1 97 ? -14.742 -21.344 -18.312 1 96.44 97 VAL A CA 1
ATOM 732 C C . VAL A 1 97 ? -16.234 -21.062 -18.453 1 96.44 97 VAL A C 1
ATOM 734 O O . VAL A 1 97 ? -16.641 -20.156 -19.188 1 96.44 97 VAL A O 1
ATOM 737 N N . LYS A 1 98 ? -17.031 -21.859 -17.703 1 97.06 98 LYS A N 1
ATOM 738 C CA . LYS A 1 98 ? -18.469 -21.641 -17.641 1 97.06 98 LYS A CA 1
ATOM 739 C C . LYS A 1 98 ? -18.859 -21.016 -16.297 1 97.06 98 LYS A C 1
ATOM 741 O O . LYS A 1 98 ? -18 -20.734 -15.461 1 97.06 98 LYS A O 1
ATOM 746 N N . ARG A 1 99 ? -20.078 -20.75 -16.219 1 97.5 99 ARG A N 1
ATOM 747 C CA . ARG A 1 99 ? -20.594 -20.078 -15.031 1 97.5 99 ARG A CA 1
ATOM 748 C C . ARG A 1 99 ? -20.297 -20.875 -13.766 1 97.5 99 ARG A C 1
ATOM 750 O O . ARG A 1 99 ? -19.922 -20.297 -12.734 1 97.5 99 ARG A O 1
ATOM 757 N N . GLU A 1 100 ? -20.391 -22.109 -13.859 1 97.56 100 GLU A N 1
ATOM 758 C CA . GLU A 1 100 ? -20.203 -22.969 -12.695 1 97.56 100 GLU A CA 1
ATOM 759 C C . GLU A 1 100 ? -18.766 -22.891 -12.188 1 97.56 100 GLU A C 1
ATOM 761 O O . GLU A 1 100 ? -18.531 -22.812 -10.984 1 97.56 100 GLU A O 1
ATOM 766 N N . GLN A 1 101 ? -17.891 -22.953 -13.109 1 97.44 101 GLN A N 1
ATOM 767 C CA . GLN A 1 101 ? -16.484 -22.875 -12.734 1 97.44 101 GLN A CA 1
ATOM 768 C C . GLN A 1 101 ? -16.141 -21.5 -12.172 1 97.44 101 GLN A C 1
ATOM 770 O O . GLN A 1 101 ? -15.375 -21.391 -11.211 1 97.44 101 GLN A O 1
ATOM 775 N N . ALA A 1 102 ? -16.719 -20.5 -12.773 1 98.12 102 ALA A N 1
ATOM 776 C CA . ALA A 1 102 ? -16.5 -19.141 -12.297 1 98.12 102 ALA A CA 1
ATOM 777 C C . ALA A 1 102 ? -17.016 -18.969 -10.867 1 98.12 102 ALA A C 1
ATOM 779 O O . ALA A 1 102 ? -16.297 -18.422 -10.016 1 98.12 102 ALA A O 1
ATOM 780 N N . LEU A 1 103 ? -18.156 -19.469 -10.648 1 98.19 103 LEU A N 1
ATOM 781 C CA . LEU A 1 103 ? -18.75 -19.359 -9.32 1 98.19 103 LEU A CA 1
ATOM 782 C C . LEU A 1 103 ? -17.953 -20.156 -8.297 1 98.19 103 LEU A C 1
ATOM 784 O O . LEU A 1 103 ? -17.75 -19.688 -7.172 1 98.19 103 LEU A O 1
ATOM 788 N N . ALA A 1 104 ? -17.516 -21.266 -8.656 1 97.69 104 ALA A N 1
ATOM 789 C CA . ALA A 1 104 ? -16.703 -22.109 -7.766 1 97.69 104 ALA A CA 1
ATOM 790 C C . ALA A 1 104 ? -15.414 -21.391 -7.383 1 97.69 104 ALA A C 1
ATOM 792 O O . ALA A 1 104 ? -15.016 -21.391 -6.211 1 97.69 104 ALA A O 1
ATOM 793 N N . ALA A 1 105 ? -14.789 -20.828 -8.336 1 97.81 105 ALA A N 1
ATOM 794 C CA . ALA A 1 105 ? -13.547 -20.094 -8.086 1 97.81 105 ALA A CA 1
ATOM 795 C C . ALA A 1 105 ? -13.789 -18.906 -7.156 1 97.81 105 ALA A C 1
ATOM 797 O O . ALA A 1 105 ? -12.992 -18.656 -6.242 1 97.81 105 ALA A O 1
ATOM 798 N N . LEU A 1 106 ? -14.867 -18.266 -7.379 1 98.44 106 LEU A N 1
ATOM 799 C CA . LEU A 1 106 ? -15.203 -17.109 -6.539 1 98.44 106 LEU A CA 1
ATOM 800 C C . LEU A 1 106 ? -15.5 -17.562 -5.113 1 98.44 106 LEU A C 1
ATOM 802 O O . LEU A 1 106 ? -15.156 -16.859 -4.156 1 98.44 106 LEU A O 1
ATOM 806 N N . ARG A 1 107 ? -16.125 -18.609 -4.984 1 97.88 107 ARG A N 1
ATOM 807 C CA . ARG A 1 107 ? -16.422 -19.156 -3.658 1 97.88 107 ARG A CA 1
ATOM 808 C C . ARG A 1 107 ? -15.125 -19.484 -2.912 1 97.88 107 ARG A C 1
ATOM 810 O O . ARG A 1 107 ? -15.016 -19.219 -1.711 1 97.88 107 ARG A O 1
ATOM 817 N N . GLU A 1 108 ? -14.172 -19.953 -3.602 1 96.38 108 GLU A N 1
ATOM 818 C CA . GLU A 1 108 ? -12.891 -20.312 -2.998 1 96.38 108 GLU A CA 1
ATOM 819 C C . GLU A 1 108 ? -12.18 -19.094 -2.42 1 96.38 108 GLU A C 1
ATOM 821 O O . GLU A 1 108 ? -11.453 -19.203 -1.432 1 96.38 108 GLU A O 1
ATOM 826 N N . VAL A 1 109 ? -12.484 -17.969 -3.055 1 97.06 109 VAL A N 1
ATOM 827 C CA . VAL A 1 109 ? -11.758 -16.781 -2.617 1 97.06 109 VAL A CA 1
ATOM 828 C C . VAL A 1 109 ? -12.688 -15.875 -1.814 1 97.06 109 VAL A C 1
ATOM 830 O O . VAL A 1 109 ? -12.344 -14.734 -1.509 1 97.06 109 VAL A O 1
ATOM 833 N N . GLY A 1 110 ? -13.859 -16.281 -1.552 1 96 110 GLY A N 1
ATOM 834 C CA . GLY A 1 110 ? -14.797 -15.555 -0.713 1 96 110 GLY A CA 1
ATOM 835 C C . GLY A 1 110 ? -15.422 -14.367 -1.416 1 96 110 GLY A C 1
ATOM 836 O O . GLY A 1 110 ? -15.672 -13.336 -0.794 1 96 110 GLY A O 1
ATOM 837 N N . ALA A 1 111 ? -15.68 -14.492 -2.723 1 97.31 111 ALA A N 1
ATOM 838 C CA . ALA A 1 111 ? -16.203 -13.352 -3.467 1 97.31 111 ALA A CA 1
ATOM 839 C C . ALA A 1 111 ? -17.375 -13.766 -4.348 1 97.31 111 ALA A C 1
ATOM 841 O O . ALA A 1 111 ? -17.625 -13.156 -5.391 1 97.31 111 ALA A O 1
ATOM 842 N N . ALA A 1 112 ? -18.094 -14.781 -3.971 1 98.06 112 ALA A N 1
ATOM 843 C CA . ALA A 1 112 ? -19.203 -15.297 -4.77 1 98.06 112 ALA A CA 1
ATOM 844 C C . ALA A 1 112 ? -20.312 -14.25 -4.91 1 98.06 112 ALA A C 1
ATOM 846 O O . ALA A 1 112 ? -21 -14.203 -5.934 1 98.06 112 ALA A O 1
ATOM 847 N N . HIS A 1 113 ? -20.453 -13.422 -3.986 1 97.38 113 HIS A N 1
ATOM 848 C CA . HIS A 1 113 ? -21.562 -12.477 -3.918 1 97.38 113 HIS A CA 1
ATOM 849 C C . HIS A 1 113 ? -21.406 -11.383 -4.969 1 97.38 113 HIS A C 1
ATOM 851 O O . HIS A 1 113 ? -22.375 -10.656 -5.254 1 97.38 113 HIS A O 1
ATOM 857 N N . VAL A 1 114 ? -20.281 -11.266 -5.582 1 97.56 114 VAL A N 1
ATOM 858 C CA . VAL A 1 114 ? -20.094 -10.156 -6.516 1 97.56 114 VAL A CA 1
ATOM 859 C C . VAL A 1 114 ? -20.172 -10.672 -7.949 1 97.56 114 VAL A C 1
ATOM 861 O O . VAL A 1 114 ? -19.906 -9.938 -8.898 1 97.56 114 VAL A O 1
ATOM 864 N N . LEU A 1 115 ? -20.578 -11.859 -8.156 1 97.81 115 LEU A N 1
ATOM 865 C CA . LEU A 1 115 ? -20.547 -12.555 -9.438 1 97.81 115 LEU A CA 1
ATOM 866 C C . LEU A 1 115 ? -21.203 -11.703 -10.523 1 97.81 115 LEU A C 1
ATOM 868 O O . LEU A 1 115 ? -20.656 -11.578 -11.625 1 97.81 115 LEU A O 1
ATOM 872 N N . GLU A 1 116 ? -22.281 -11.078 -10.234 1 97.31 116 GLU A N 1
ATOM 873 C CA . GLU A 1 116 ? -23.062 -10.391 -11.258 1 97.31 116 GLU A CA 1
ATOM 874 C C . GLU A 1 116 ? -22.766 -8.891 -11.273 1 97.31 116 GLU A C 1
ATOM 876 O O . GLU A 1 116 ? -23.281 -8.156 -12.109 1 97.31 116 GLU A O 1
ATOM 881 N N . ARG A 1 117 ? -21.938 -8.453 -10.43 1 95.94 117 ARG A N 1
ATOM 882 C CA . ARG A 1 117 ? -21.656 -7.027 -10.305 1 95.94 117 ARG A CA 1
ATOM 883 C C . ARG A 1 117 ? -20.656 -6.574 -11.367 1 95.94 117 ARG A C 1
ATOM 885 O O . ARG A 1 117 ? -19.781 -7.34 -11.758 1 95.94 117 ARG A O 1
ATOM 892 N N . PRO A 1 118 ? -20.875 -5.305 -11.766 1 94.38 118 PRO A N 1
ATOM 893 C CA . PRO A 1 118 ? -19.828 -4.742 -12.625 1 94.38 118 PRO A CA 1
ATOM 894 C C . PRO A 1 118 ? -18.484 -4.613 -11.914 1 94.38 118 PRO A C 1
ATOM 896 O O . PRO A 1 118 ? -18.438 -4.289 -10.727 1 94.38 118 PRO A O 1
ATOM 899 N N . LEU A 1 119 ? -17.391 -4.801 -12.641 1 93.06 119 LEU A N 1
ATOM 900 C CA . LEU A 1 119 ? -16.047 -4.738 -12.086 1 93.06 119 LEU A CA 1
ATOM 901 C C . LEU A 1 119 ? -15.773 -3.365 -11.484 1 93.06 119 LEU A C 1
ATOM 903 O O . LEU A 1 119 ? -15.039 -3.252 -10.492 1 93.06 119 LEU A O 1
ATOM 907 N N . GLN A 1 120 ? -16.391 -2.361 -12.016 1 88.62 120 GLN A N 1
ATOM 908 C CA . GLN A 1 120 ? -16.141 -0.984 -11.594 1 88.62 120 GLN A CA 1
ATOM 909 C C . GLN A 1 120 ? -16.844 -0.675 -10.273 1 88.62 120 GLN A C 1
ATOM 911 O O . GLN A 1 120 ? -16.547 0.336 -9.633 1 88.62 120 GLN A O 1
ATOM 916 N N . SER A 1 121 ? -17.734 -1.527 -9.844 1 88.88 121 SER A N 1
ATOM 917 C CA . SER A 1 121 ? -18.562 -1.225 -8.688 1 88.88 121 SER A CA 1
ATOM 918 C C . SER A 1 121 ? -18.078 -1.97 -7.449 1 88.88 121 SER A C 1
ATOM 920 O O . SER A 1 121 ? -18.578 -1.74 -6.348 1 88.88 121 SER A O 1
ATOM 922 N N . ILE A 1 122 ? -17.125 -2.85 -7.648 1 89.94 122 ILE A N 1
ATOM 923 C CA . ILE A 1 122 ? -16.703 -3.633 -6.492 1 89.94 122 ILE A CA 1
ATOM 924 C C . ILE A 1 122 ? -15.5 -2.961 -5.828 1 89.94 122 ILE A C 1
ATOM 926 O O . ILE A 1 122 ? -14.812 -2.146 -6.449 1 89.94 122 ILE A O 1
ATOM 930 N N . SER A 1 123 ? -15.305 -3.289 -4.516 1 85.94 123 SER A N 1
ATOM 931 C CA . SER A 1 123 ? -14.219 -2.691 -3.746 1 85.94 123 SER A CA 1
ATOM 932 C C . SER A 1 123 ? -12.867 -3.213 -4.207 1 85.94 123 SER A C 1
ATOM 934 O O . SER A 1 123 ? -12.789 -4.219 -4.918 1 85.94 123 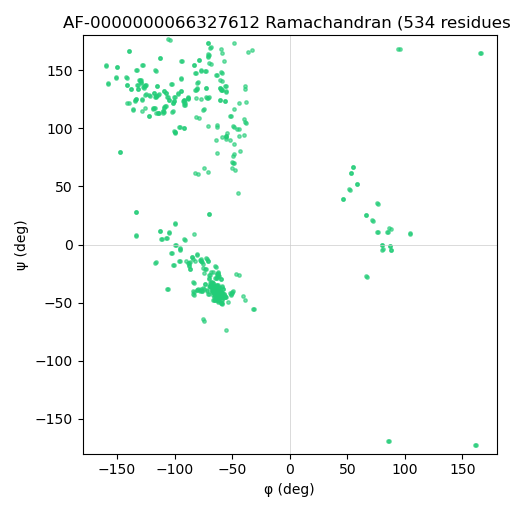SER A O 1
ATOM 936 N N . GLY A 1 124 ? -11.828 -2.539 -3.854 1 86.25 124 GLY A N 1
ATOM 937 C CA . GLY A 1 124 ? -10.477 -2.994 -4.156 1 86.25 124 GLY A CA 1
ATOM 938 C C . GLY A 1 124 ? -10.188 -4.387 -3.635 1 86.25 124 GLY A C 1
ATOM 939 O O . GLY A 1 124 ? -9.586 -5.207 -4.336 1 86.25 124 GLY A O 1
ATOM 940 N N . GLY A 1 125 ? -10.578 -4.613 -2.408 1 89.5 125 GLY A N 1
ATOM 941 C CA . GLY A 1 125 ? -10.406 -5.938 -1.834 1 89.5 125 GLY A CA 1
ATOM 942 C C . GLY A 1 125 ? -11.141 -7.02 -2.598 1 89.5 125 GLY A C 1
ATOM 943 O O . GLY A 1 125 ? -10.617 -8.117 -2.789 1 89.5 125 GLY A O 1
ATOM 944 N N . GLU A 1 126 ? -12.305 -6.676 -2.998 1 92.88 126 GLU A N 1
ATOM 945 C CA . GLU A 1 126 ? -13.094 -7.613 -3.793 1 92.88 126 GLU A CA 1
ATOM 946 C C . GLU A 1 126 ? -12.438 -7.875 -5.145 1 92.88 126 GLU A C 1
ATOM 948 O O . GLU A 1 126 ? -12.391 -9.016 -5.613 1 92.88 126 GLU A O 1
ATOM 953 N N . LEU A 1 127 ? -11.977 -6.836 -5.688 1 93.56 127 LEU A N 1
ATOM 954 C CA . LEU A 1 127 ? -11.312 -6.977 -6.977 1 93.56 127 LEU A CA 1
ATOM 955 C C . LEU A 1 127 ? -10.102 -7.898 -6.863 1 93.56 127 LEU A C 1
ATOM 957 O O . LEU A 1 127 ? -9.875 -8.742 -7.738 1 93.56 127 LEU A O 1
ATOM 961 N N . GLN A 1 128 ? -9.359 -7.766 -5.816 1 94.69 128 GLN A N 1
ATOM 962 C CA . GLN A 1 128 ? -8.203 -8.633 -5.617 1 94.69 128 GLN A CA 1
ATOM 963 C C . GLN A 1 128 ? -8.617 -10.094 -5.516 1 94.69 128 GLN A C 1
ATOM 965 O O . GLN A 1 128 ? -7.965 -10.969 -6.078 1 94.69 128 GLN A O 1
ATOM 970 N N . ARG A 1 129 ? -9.656 -10.297 -4.863 1 96 129 ARG A N 1
ATOM 971 C CA . ARG A 1 129 ? -10.164 -11.664 -4.746 1 96 129 ARG A CA 1
ATOM 972 C C . ARG A 1 129 ? -10.625 -12.188 -6.102 1 96 129 ARG A C 1
ATOM 974 O O . ARG A 1 129 ? -10.391 -13.352 -6.43 1 96 129 ARG A O 1
ATOM 981 N N . VAL A 1 130 ? -11.234 -11.336 -6.863 1 97 130 VAL A N 1
ATOM 982 C CA . VAL A 1 130 ? -11.695 -11.711 -8.195 1 97 130 VAL A CA 1
ATOM 983 C C . VAL A 1 130 ? -10.5 -12.047 -9.086 1 97 130 VAL A C 1
ATOM 985 O O . VAL A 1 130 ? -10.523 -13.047 -9.812 1 97 130 VAL A O 1
ATOM 988 N N . LEU A 1 131 ? -9.516 -11.242 -8.992 1 96.69 131 LEU A N 1
ATOM 989 C CA . LEU A 1 131 ? -8.312 -11.492 -9.781 1 96.69 131 LEU A CA 1
ATOM 990 C C . LEU A 1 131 ? -7.652 -12.805 -9.359 1 96.69 131 LEU A C 1
ATOM 992 O O . LEU A 1 131 ? -7.156 -13.547 -10.211 1 96.69 131 LEU A O 1
ATOM 996 N N . LEU A 1 132 ? -7.633 -13.031 -8.117 1 97.06 132 LEU A N 1
ATOM 997 C CA . LEU A 1 132 ? -7.098 -14.297 -7.621 1 97.06 132 LEU A CA 1
ATOM 998 C C . LEU A 1 132 ? -7.922 -15.477 -8.133 1 97.06 132 LEU A C 1
ATOM 1000 O O . LEU A 1 132 ? -7.363 -16.484 -8.562 1 97.06 132 LEU A O 1
ATOM 1004 N N . ALA A 1 133 ? -9.211 -15.328 -8.086 1 98.06 133 ALA A N 1
ATOM 1005 C CA . ALA A 1 133 ? -10.086 -16.359 -8.625 1 98.06 133 ALA A CA 1
ATOM 1006 C C . ALA A 1 133 ? -9.773 -16.656 -10.086 1 98.06 133 ALA A C 1
ATOM 1008 O O . ALA A 1 133 ? -9.703 -17.812 -10.5 1 98.06 133 ALA A O 1
ATOM 1009 N N . ARG A 1 134 ? -9.609 -15.633 -10.82 1 97.62 134 ARG A N 1
ATOM 1010 C CA . ARG A 1 134 ? -9.297 -15.781 -12.234 1 97.62 134 ARG A CA 1
ATOM 1011 C C . ARG A 1 134 ? -8.008 -16.562 -12.43 1 97.62 134 ARG A C 1
ATOM 1013 O O . ARG A 1 134 ? -7.926 -17.422 -13.312 1 97.62 134 ARG A O 1
ATOM 1020 N N . ALA A 1 135 ? -7.047 -16.25 -11.602 1 97.12 135 ALA A N 1
ATOM 1021 C CA . ALA A 1 135 ? -5.762 -16.938 -11.68 1 97.12 135 ALA A CA 1
ATOM 1022 C C . ALA A 1 135 ? -5.922 -18.422 -11.383 1 97.12 135 ALA A C 1
ATOM 1024 O O . ALA A 1 135 ? -5.148 -19.25 -11.875 1 97.12 135 ALA A O 1
ATOM 1025 N N . LEU A 1 136 ? -6.906 -18.781 -10.664 1 97.31 136 LEU A N 1
ATOM 1026 C CA . LEU A 1 136 ? -7.102 -20.156 -10.211 1 97.31 136 LEU A CA 1
ATOM 1027 C C . LEU A 1 136 ? -7.879 -20.969 -11.25 1 97.31 136 LEU A C 1
ATOM 1029 O O . LEU A 1 136 ? -7.871 -22.188 -11.219 1 97.31 136 LEU A O 1
ATOM 1033 N N . LEU A 1 137 ? -8.508 -20.312 -12.086 1 96.88 137 LEU A N 1
ATOM 1034 C CA . LEU A 1 137 ? -9.43 -20.969 -13.008 1 96.88 137 LEU A CA 1
ATOM 1035 C C . LEU A 1 137 ? -8.688 -21.953 -13.906 1 96.88 137 LEU A C 1
ATOM 1037 O O . LEU A 1 137 ? -9.273 -22.953 -14.344 1 96.88 137 LEU A O 1
ATOM 1041 N N . ARG A 1 138 ? -7.484 -21.766 -14.078 1 91.25 138 ARG A N 1
ATOM 1042 C CA . ARG A 1 138 ? -6.73 -22.641 -14.961 1 91.25 138 ARG A CA 1
ATOM 1043 C C . ARG A 1 138 ? -6.129 -23.812 -14.18 1 91.25 138 ARG A C 1
ATOM 1045 O O . ARG A 1 138 ? -5.348 -24.594 -14.734 1 91.25 138 ARG A O 1
ATOM 1052 N N . LYS A 1 139 ? -6.438 -23.891 -12.906 1 92.88 139 LYS A N 1
ATOM 1053 C CA . LYS A 1 139 ? -5.875 -24.922 -12.039 1 92.88 139 LYS A CA 1
ATOM 1054 C C . LYS A 1 139 ? -4.352 -24.938 -12.125 1 92.88 139 LYS A C 1
ATOM 1056 O O . LYS A 1 139 ? -3.76 -25.969 -12.477 1 92.88 139 LYS A O 1
ATOM 1061 N N . PRO A 1 140 ? -3.766 -23.922 -11.781 1 96.56 140 PRO A N 1
ATOM 1062 C CA . PRO A 1 140 ? -2.332 -23.734 -12.016 1 96.56 140 PRO A CA 1
ATOM 1063 C C . PRO A 1 140 ? -1.465 -24.594 -11.094 1 96.56 140 PRO A C 1
ATOM 1065 O O . PRO A 1 140 ? -1.868 -24.906 -9.969 1 96.56 140 PRO A O 1
ATOM 1068 N N . GLU A 1 141 ? -0.308 -24.953 -11.664 1 98.19 141 GLU A N 1
ATOM 1069 C CA . GLU A 1 141 ? 0.751 -25.562 -10.867 1 98.19 141 GLU A CA 1
ATOM 1070 C C . GLU A 1 141 ? 1.638 -24.5 -10.227 1 98.19 141 GLU A C 1
ATOM 1072 O O . GLU A 1 141 ? 2.336 -24.781 -9.25 1 98.19 141 GLU A O 1
ATOM 1077 N N . LEU A 1 142 ? 1.58 -23.344 -10.812 1 98.5 142 LEU A N 1
ATOM 1078 C CA . LEU A 1 142 ? 2.316 -22.172 -10.32 1 98.5 142 LEU A CA 1
ATOM 1079 C C . LEU A 1 142 ? 1.429 -20.938 -10.297 1 98.5 142 LEU A C 1
ATOM 1081 O O . LEU A 1 142 ? 0.806 -20.594 -11.305 1 98.5 142 LEU A O 1
ATOM 1085 N N . LEU A 1 143 ? 1.336 -20.359 -9.148 1 98.06 143 LEU A N 1
ATOM 1086 C CA . LEU A 1 143 ? 0.649 -19.078 -8.992 1 98.06 143 LEU A CA 1
ATOM 1087 C C . LEU A 1 143 ? 1.649 -17.922 -8.906 1 98.06 143 LEU A C 1
ATOM 1089 O O . LEU A 1 143 ? 2.57 -17.969 -8.086 1 98.06 143 LEU A O 1
ATOM 1093 N N . VAL A 1 144 ? 1.514 -16.984 -9.82 1 98.06 144 VAL A N 1
ATOM 1094 C CA . VAL A 1 144 ? 2.332 -15.773 -9.789 1 98.06 144 VAL A CA 1
ATOM 1095 C C . VAL A 1 144 ? 1.469 -14.57 -9.422 1 98.06 144 VAL A C 1
ATOM 1097 O O . VAL A 1 144 ? 0.571 -14.188 -10.172 1 98.06 144 VAL A O 1
ATOM 1100 N N . LEU A 1 145 ? 1.782 -14.008 -8.273 1 97.19 145 LEU A N 1
ATOM 1101 C CA . LEU A 1 145 ? 0.963 -12.93 -7.727 1 97.19 145 LEU A CA 1
ATOM 1102 C C . LEU A 1 145 ? 1.776 -11.648 -7.578 1 97.19 145 LEU A C 1
ATOM 1104 O O . LEU A 1 145 ? 2.744 -11.609 -6.816 1 97.19 145 LEU A O 1
ATOM 1108 N N . ASP A 1 146 ? 1.368 -10.664 -8.289 1 95.19 146 ASP A N 1
ATOM 1109 C CA . ASP A 1 146 ? 2.062 -9.383 -8.242 1 95.19 146 ASP A CA 1
ATOM 1110 C C . ASP A 1 146 ? 1.334 -8.391 -7.336 1 95.19 146 ASP A C 1
ATOM 1112 O O . ASP A 1 146 ? 0.387 -7.727 -7.766 1 95.19 146 ASP A O 1
ATOM 1116 N N . GLU A 1 147 ? 1.804 -8.289 -6.07 1 91.75 147 GLU A N 1
ATOM 1117 C CA . GLU A 1 147 ? 1.248 -7.43 -5.031 1 91.75 147 GLU A CA 1
ATOM 1118 C C . GLU A 1 147 ? -0.241 -7.699 -4.832 1 91.75 147 GLU A C 1
ATOM 1120 O O . GLU A 1 147 ? -1.061 -6.785 -4.934 1 91.75 147 GLU A O 1
ATOM 1125 N N . PRO A 1 148 ? -0.527 -8.844 -4.367 1 93.5 148 PRO A N 1
ATOM 1126 C CA . PRO A 1 148 ? -1.921 -9.289 -4.328 1 93.5 148 PRO A CA 1
ATOM 1127 C C . PRO A 1 148 ? -2.748 -8.547 -3.283 1 93.5 148 PRO A C 1
ATOM 1129 O O . PRO A 1 148 ? -3.98 -8.57 -3.332 1 93.5 148 PRO A O 1
ATOM 1132 N N . VAL A 1 149 ? -2.092 -7.84 -2.369 1 89.75 149 VAL A N 1
ATOM 1133 C CA . VAL A 1 149 ? -2.883 -7.242 -1.297 1 89.75 149 VAL A CA 1
ATOM 1134 C C . VAL A 1 149 ? -2.869 -5.723 -1.428 1 89.75 149 VAL A C 1
ATOM 1136 O O . VAL A 1 149 ? -3.295 -5.008 -0.516 1 89.75 149 VAL A O 1
ATOM 1139 N N . GLN A 1 150 ? -2.404 -5.262 -2.512 1 83.62 150 GLN A N 1
ATOM 1140 C CA . GLN A 1 150 ? -2.365 -3.82 -2.727 1 83.62 150 GLN A CA 1
ATOM 1141 C C . GLN A 1 150 ? -3.768 -3.219 -2.68 1 83.62 150 GLN A C 1
ATOM 1143 O O . GLN A 1 150 ? -4.703 -3.764 -3.273 1 83.62 150 GLN A O 1
ATOM 1148 N N . GLY A 1 151 ? -3.896 -2.137 -1.99 1 77.56 151 GLY A N 1
ATOM 1149 C CA . GLY A 1 151 ? -5.172 -1.436 -1.943 1 77.56 151 GLY A CA 1
ATOM 1150 C C . GLY A 1 151 ? -6.16 -2.061 -0.98 1 77.56 151 GLY A C 1
ATOM 1151 O O . GLY A 1 151 ? -7.305 -1.611 -0.876 1 77.56 151 GLY A O 1
ATOM 1152 N N . VAL A 1 152 ? -5.777 -3.086 -0.361 1 86 152 VAL A N 1
ATOM 1153 C CA . VAL A 1 152 ? -6.625 -3.771 0.609 1 86 152 VAL A CA 1
ATOM 1154 C C . VAL A 1 152 ? -6.32 -3.26 2.016 1 86 152 VAL A C 1
ATOM 1156 O O . VAL A 1 152 ? -5.164 -2.971 2.34 1 86 152 VAL A O 1
ATOM 1159 N N . ASP A 1 153 ? -7.375 -3.139 2.844 1 84.81 153 ASP A N 1
ATOM 1160 C CA . ASP A 1 153 ? -7.152 -2.666 4.207 1 84.81 153 ASP A CA 1
ATOM 1161 C C . ASP A 1 153 ? -6.43 -3.721 5.043 1 84.81 153 ASP A C 1
ATOM 1163 O O . ASP A 1 153 ? -6.227 -4.848 4.59 1 84.81 153 ASP A O 1
ATOM 1167 N N . VAL A 1 154 ? -6.094 -3.35 6.184 1 83.75 154 VAL A N 1
ATOM 1168 C CA . VAL A 1 154 ? -5.211 -4.145 7.027 1 83.75 154 VAL A CA 1
ATOM 1169 C C . VAL A 1 154 ? -5.84 -5.512 7.289 1 83.75 154 VAL A C 1
ATOM 1171 O O . VAL A 1 154 ? -5.191 -6.547 7.109 1 83.75 154 VAL A O 1
ATOM 1174 N N . ALA A 1 155 ? -7.066 -5.527 7.707 1 84.5 155 ALA A N 1
ATOM 1175 C CA . ALA A 1 155 ? -7.746 -6.789 7.992 1 84.5 155 ALA A CA 1
ATOM 1176 C C . ALA A 1 155 ? -7.852 -7.652 6.742 1 84.5 155 ALA A C 1
ATOM 1178 O O . ALA A 1 155 ? -7.621 -8.859 6.793 1 84.5 155 ALA A O 1
ATOM 1179 N N . GLY A 1 156 ? -8.133 -7.031 5.691 1 88.5 156 GLY A N 1
ATOM 1180 C CA . GLY A 1 156 ? -8.258 -7.734 4.422 1 88.5 156 GLY A CA 1
ATOM 1181 C C . GLY A 1 156 ? -6.941 -8.305 3.928 1 88.5 156 GLY A C 1
ATOM 1182 O O . GLY A 1 156 ? -6.918 -9.375 3.314 1 88.5 156 GLY A O 1
ATOM 1183 N N . GLN A 1 157 ? -5.898 -7.598 4.23 1 89.62 157 GLN A N 1
ATOM 1184 C CA . GLN A 1 157 ? -4.586 -8.055 3.791 1 89.62 157 GLN A CA 1
ATOM 1185 C C . GLN A 1 157 ? -4.207 -9.367 4.465 1 89.62 157 GLN A C 1
ATOM 1187 O O . GLN A 1 157 ? -3.789 -10.32 3.799 1 89.62 157 GLN A O 1
ATOM 1192 N N . ALA A 1 158 ? -4.375 -9.414 5.719 1 85.88 158 ALA A N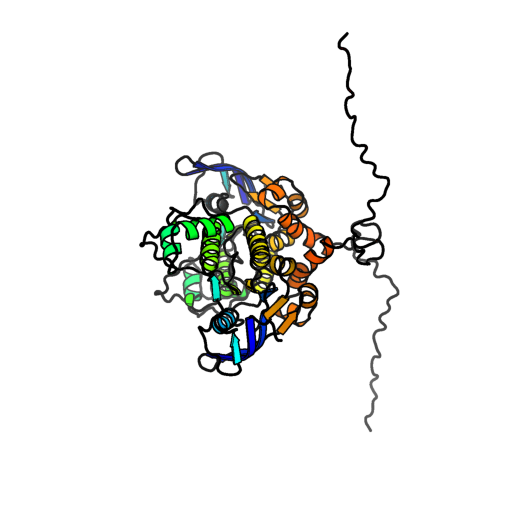 1
ATOM 1193 C CA . ALA A 1 158 ? -4.059 -10.625 6.469 1 85.88 158 ALA A CA 1
ATOM 1194 C C . ALA A 1 158 ? -4.902 -11.805 5.988 1 85.88 158 ALA A C 1
ATOM 1196 O O . ALA A 1 158 ? -4.395 -12.922 5.832 1 85.88 158 ALA A O 1
ATOM 1197 N N . GLU A 1 159 ? -6.086 -11.5 5.758 1 89.81 159 GLU A N 1
ATOM 1198 C CA . GLU A 1 159 ? -7 -12.547 5.301 1 89.81 159 GLU A CA 1
ATOM 1199 C C . GLU A 1 159 ? -6.586 -13.086 3.936 1 89.81 159 GLU A C 1
ATOM 1201 O O . GLU A 1 159 ? -6.609 -14.297 3.709 1 89.81 159 GLU A O 1
ATOM 1206 N N . LEU A 1 160 ? -6.262 -12.227 3.109 1 93 160 LEU A N 1
ATOM 1207 C CA . LEU A 1 160 ? -5.887 -12.633 1.759 1 93 160 LEU A CA 1
ATOM 1208 C C . LEU A 1 160 ? -4.586 -13.43 1.771 1 93 160 LEU A C 1
ATOM 1210 O O . LEU A 1 160 ? -4.457 -14.422 1.047 1 93 160 LEU A O 1
ATOM 1214 N N . TYR A 1 161 ? -3.648 -13.094 2.582 1 91.25 161 TYR A N 1
ATOM 1215 C CA . TYR A 1 161 ? -2.41 -13.852 2.711 1 91.25 161 TYR A CA 1
ATOM 1216 C C . TYR A 1 161 ? -2.684 -15.258 3.229 1 91.25 161 TYR A C 1
ATOM 1218 O O . TYR A 1 161 ? -2.115 -16.234 2.729 1 91.25 161 TYR A O 1
ATOM 1226 N N . ARG A 1 162 ? -3.533 -15.305 4.172 1 91.56 162 ARG A N 1
ATOM 1227 C CA . ARG A 1 162 ? -3.918 -16.609 4.691 1 91.56 162 ARG A CA 1
ATOM 1228 C C . ARG A 1 162 ? -4.59 -17.453 3.615 1 91.56 162 ARG A C 1
ATOM 1230 O O . ARG A 1 162 ? -4.332 -18.656 3.504 1 91.56 162 ARG A O 1
ATOM 1237 N N . LEU A 1 163 ? -5.395 -16.781 2.941 1 95 163 LEU A N 1
ATOM 1238 C CA . LEU A 1 163 ? -6.078 -17.469 1.849 1 95 163 LEU A CA 1
ATOM 1239 C C . LEU A 1 163 ? -5.078 -18.031 0.845 1 95 163 LEU A C 1
ATOM 1241 O O . LEU A 1 163 ? -5.215 -19.172 0.397 1 95 163 LEU A O 1
ATOM 1245 N N . ILE A 1 164 ? -4.102 -17.281 0.51 1 96 164 ILE A N 1
ATOM 1246 C CA . ILE A 1 164 ? -3.078 -17.719 -0.433 1 96 164 ILE A CA 1
ATOM 1247 C C . ILE A 1 164 ? -2.373 -18.969 0.114 1 96 164 ILE A C 1
ATOM 1249 O O . ILE A 1 164 ? -2.133 -19.922 -0.621 1 96 164 ILE A O 1
ATOM 1253 N N . GLY A 1 165 ? -2.07 -18.969 1.333 1 95.06 165 GLY A N 1
ATOM 1254 C CA . GLY A 1 165 ? -1.494 -20.156 1.971 1 95.06 165 GLY A CA 1
ATOM 1255 C C . GLY A 1 165 ? -2.396 -21.359 1.907 1 95.06 165 GLY A C 1
ATOM 1256 O O . GLY A 1 165 ? -1.938 -22.469 1.598 1 95.06 165 GLY A O 1
ATOM 1257 N N . LYS A 1 166 ? -3.615 -21.125 2.178 1 95.69 166 LYS A N 1
ATOM 1258 C CA . LYS A 1 166 ? -4.594 -22.203 2.127 1 95.69 166 LYS A CA 1
ATOM 1259 C C . LYS A 1 166 ? -4.695 -22.781 0.721 1 95.69 166 LYS A C 1
ATOM 1261 O O . LYS A 1 166 ? -4.781 -24 0.555 1 95.69 166 LYS A O 1
ATOM 1266 N N . LEU A 1 167 ? -4.715 -21.969 -0.203 1 96.06 167 LEU A N 1
ATOM 1267 C CA . LEU A 1 167 ? -4.805 -22.406 -1.592 1 96.06 167 LEU A CA 1
ATOM 1268 C C . LEU A 1 167 ? -3.566 -23.203 -1.988 1 96.06 167 LEU A C 1
ATOM 1270 O O . LEU A 1 167 ? -3.672 -24.219 -2.664 1 96.06 167 LEU A O 1
ATOM 1274 N N . ARG A 1 168 ? -2.418 -22.719 -1.586 1 96.12 168 ARG A N 1
ATOM 1275 C CA . ARG A 1 168 ? -1.179 -23.453 -1.811 1 96.12 168 ARG A CA 1
ATOM 1276 C C . ARG A 1 168 ? -1.257 -24.859 -1.208 1 96.12 168 ARG A C 1
ATOM 1278 O O . ARG A 1 168 ? -0.907 -25.844 -1.863 1 96.12 168 ARG A O 1
ATOM 1285 N N . ASP A 1 169 ? -1.76 -24.969 -0.026 1 95.94 169 ASP A N 1
ATOM 1286 C CA . ASP A 1 169 ? -1.858 -26.25 0.667 1 95.94 169 ASP A CA 1
ATOM 1287 C C . ASP A 1 169 ? -2.859 -27.172 -0.026 1 95.94 169 ASP A C 1
ATOM 1289 O O . ASP A 1 169 ? -2.604 -28.375 -0.184 1 95.94 169 ASP A O 1
ATOM 1293 N N . ARG A 1 170 ? -3.875 -26.609 -0.426 1 95.31 170 ARG A N 1
ATOM 1294 C CA . ARG A 1 170 ? -4.965 -27.391 -1.011 1 95.31 170 ARG A CA 1
ATOM 1295 C C . ARG A 1 170 ? -4.574 -27.938 -2.377 1 95.31 170 ARG A C 1
ATOM 1297 O O . ARG A 1 170 ? -4.824 -29.109 -2.674 1 95.31 170 ARG A O 1
ATOM 1304 N N . TYR A 1 171 ? -3.943 -27.156 -3.168 1 95.94 171 TYR A N 1
ATOM 1305 C CA . TYR A 1 171 ? -3.691 -27.531 -4.555 1 95.94 171 TYR A CA 1
ATOM 1306 C C . TYR A 1 171 ? -2.262 -28.031 -4.73 1 95.94 171 TYR A C 1
ATOM 1308 O O . TYR A 1 171 ? -1.93 -28.641 -5.754 1 95.94 171 TYR A O 1
ATOM 1316 N N . GLY A 1 172 ? -1.433 -27.719 -3.77 1 96.56 172 GLY A N 1
ATOM 1317 C CA . GLY A 1 172 ? -0.039 -28.125 -3.859 1 96.56 172 GLY A CA 1
ATOM 1318 C C . GLY A 1 172 ? 0.744 -27.328 -4.898 1 96.56 172 GLY A C 1
ATOM 1319 O O . GLY A 1 172 ? 1.751 -27.812 -5.418 1 96.56 172 GLY A O 1
ATOM 1320 N N . CYS A 1 173 ? 0.297 -26.234 -5.254 1 97.25 173 CYS A N 1
ATOM 1321 C CA . CYS A 1 173 ? 0.95 -25.438 -6.277 1 97.25 173 CYS A CA 1
ATOM 1322 C C . CYS A 1 173 ? 2.086 -24.609 -5.68 1 97.25 173 CYS A C 1
ATOM 1324 O O . CYS A 1 173 ? 2.109 -24.359 -4.477 1 97.25 173 CYS A O 1
ATOM 1326 N N . GLY A 1 174 ? 3.09 -24.25 -6.543 1 98.12 174 GLY A N 1
ATOM 1327 C CA . GLY A 1 174 ? 4.055 -23.219 -6.168 1 98.12 174 GLY A CA 1
ATOM 1328 C C . GLY A 1 174 ? 3.506 -21.812 -6.273 1 98.12 174 GLY A C 1
ATOM 1329 O O . GLY A 1 174 ? 2.6 -21.547 -7.07 1 98.12 174 GLY A O 1
ATOM 1330 N N . VAL A 1 175 ? 4.027 -20.969 -5.41 1 98 175 VAL A N 1
ATOM 1331 C CA . VAL A 1 175 ? 3.576 -19.578 -5.438 1 98 175 VAL A CA 1
ATOM 1332 C C . VAL A 1 175 ? 4.781 -18.641 -5.504 1 98 175 VAL A C 1
ATOM 1334 O O . VAL A 1 175 ? 5.727 -18.781 -4.719 1 98 175 VAL A O 1
ATOM 1337 N N . LEU A 1 176 ? 4.797 -17.812 -6.473 1 98.12 176 LEU A N 1
ATOM 1338 C CA . LEU A 1 176 ? 5.707 -16.672 -6.535 1 98.12 176 LEU A CA 1
ATOM 1339 C C . LEU A 1 176 ? 4.961 -15.367 -6.297 1 98.12 176 LEU A C 1
ATOM 1341 O O . LEU A 1 176 ? 4.059 -15.008 -7.059 1 98.12 176 LEU A O 1
ATOM 1345 N N . MET A 1 177 ? 5.348 -14.711 -5.285 1 97.06 177 MET A N 1
ATOM 1346 C CA . MET A 1 177 ? 4.617 -13.5 -4.938 1 97.06 177 MET A CA 1
ATOM 1347 C C . MET A 1 177 ? 5.57 -12.312 -4.801 1 97.06 177 MET A C 1
ATOM 1349 O O . MET A 1 177 ? 6.664 -12.445 -4.254 1 97.06 177 MET A O 1
ATOM 1353 N N . VAL A 1 178 ? 5.156 -11.195 -5.383 1 95.81 178 VAL A N 1
ATOM 1354 C CA . VAL A 1 178 ? 5.828 -9.922 -5.152 1 95.81 178 VAL A CA 1
ATOM 1355 C C . VAL A 1 178 ? 5.094 -9.133 -4.07 1 95.81 178 VAL A C 1
ATOM 1357 O O . VAL A 1 178 ? 3.867 -9 -4.117 1 95.81 178 VAL A O 1
ATOM 1360 N N . SER A 1 179 ? 5.855 -8.656 -3.068 1 91.5 179 SER A N 1
ATOM 1361 C CA . SER A 1 179 ? 5.215 -7.902 -1.995 1 91.5 179 SER A CA 1
ATOM 1362 C C . SER A 1 179 ? 6.16 -6.863 -1.403 1 91.5 179 SER A C 1
ATOM 1364 O O . SER A 1 179 ? 7.379 -7.055 -1.398 1 91.5 179 SER A O 1
ATOM 1366 N N . HIS A 1 180 ? 5.508 -5.809 -0.884 1 84.5 180 HIS A N 1
ATOM 1367 C CA . HIS A 1 180 ? 6.27 -4.805 -0.152 1 84.5 180 HIS A CA 1
ATOM 1368 C C . HIS A 1 180 ? 5.934 -4.832 1.335 1 84.5 180 HIS A C 1
ATOM 1370 O O . HIS A 1 180 ? 6.465 -4.035 2.111 1 84.5 180 HIS A O 1
ATOM 1376 N N . ASP A 1 181 ? 5.168 -5.719 1.703 1 82.19 181 ASP A N 1
ATOM 1377 C CA . ASP A 1 181 ? 4.793 -5.828 3.109 1 82.19 181 ASP A CA 1
ATOM 1378 C C . ASP A 1 181 ? 5.672 -6.84 3.84 1 82.19 181 ASP A C 1
ATOM 1380 O O . ASP A 1 181 ? 5.391 -8.039 3.828 1 82.19 181 ASP A O 1
ATOM 1384 N N . LEU A 1 182 ? 6.543 -6.301 4.492 1 84.19 182 LEU A N 1
ATOM 1385 C CA . LEU A 1 182 ? 7.539 -7.168 5.113 1 84.19 182 LEU A CA 1
ATOM 1386 C C . LEU A 1 182 ? 6.918 -7.996 6.234 1 84.19 182 LEU A C 1
ATOM 1388 O O . LEU A 1 182 ? 7.297 -9.148 6.441 1 84.19 182 LEU A O 1
ATOM 1392 N N . HIS A 1 183 ? 6.012 -7.438 6.871 1 80.06 183 HIS A N 1
ATOM 1393 C CA . HIS A 1 183 ? 5.426 -8.156 7.996 1 80.06 183 HIS A CA 1
ATOM 1394 C C . HIS A 1 183 ? 4.672 -9.398 7.523 1 80.06 183 HIS A C 1
ATOM 1396 O O . HIS A 1 183 ? 4.859 -10.484 8.07 1 80.06 183 HIS A O 1
ATOM 1402 N N . LEU A 1 184 ? 3.9 -9.195 6.562 1 81.62 184 LEU A N 1
ATOM 1403 C CA . LEU A 1 184 ? 3.121 -10.312 6.039 1 81.62 184 LEU A CA 1
ATOM 1404 C C . LEU A 1 184 ? 4.02 -11.32 5.332 1 81.62 184 LEU A C 1
ATOM 1406 O O . LEU A 1 184 ? 3.82 -12.531 5.457 1 81.62 184 LEU A O 1
ATOM 1410 N N . VAL A 1 185 ? 5 -10.789 4.691 1 86.5 185 VAL A N 1
ATOM 1411 C CA . VAL A 1 185 ? 5.945 -11.641 3.979 1 86.5 185 VAL A CA 1
ATOM 1412 C C . VAL A 1 185 ? 6.668 -12.547 4.969 1 86.5 185 VAL A C 1
ATOM 1414 O O . VAL A 1 185 ? 6.734 -13.766 4.77 1 86.5 185 VAL A O 1
ATOM 1417 N N . MET A 1 186 ? 7.039 -11.992 5.984 1 84.75 186 MET A N 1
ATOM 1418 C CA . MET A 1 186 ? 7.879 -12.719 6.93 1 84.75 186 MET A CA 1
ATOM 1419 C C . MET A 1 186 ? 7.066 -13.758 7.691 1 84.75 186 MET A C 1
ATOM 1421 O O . MET A 1 186 ? 7.609 -14.766 8.148 1 84.75 186 MET A O 1
ATOM 1425 N N . SER A 1 187 ? 5.832 -13.594 7.738 1 79.88 187 SER A N 1
ATOM 1426 C CA . SER A 1 187 ? 5 -14.484 8.531 1 79.88 187 SER A CA 1
ATOM 1427 C C . SER A 1 187 ? 4.414 -15.602 7.672 1 79.88 187 SER A C 1
ATOM 1429 O O . SER A 1 187 ? 4.004 -16.641 8.188 1 79.88 187 SER A O 1
ATOM 1431 N N . ALA A 1 188 ? 4.48 -15.445 6.426 1 83 188 ALA A N 1
ATOM 1432 C CA . ALA A 1 188 ? 3.635 -16.344 5.652 1 83 188 ALA A CA 1
ATOM 1433 C C . ALA A 1 188 ? 4.402 -16.953 4.473 1 83 188 ALA A C 1
ATOM 1435 O O . ALA A 1 188 ? 3.816 -17.609 3.613 1 83 188 ALA A O 1
ATOM 1436 N N . THR A 1 189 ? 5.664 -16.734 4.395 1 90.5 189 THR A N 1
ATOM 1437 C CA . THR A 1 189 ? 6.41 -17.203 3.238 1 90.5 189 THR A CA 1
ATOM 1438 C C . THR A 1 189 ? 7.441 -18.25 3.654 1 90.5 189 THR A C 1
ATOM 1440 O O . THR A 1 189 ? 7.957 -18.203 4.773 1 90.5 189 THR A O 1
ATOM 1443 N N . ASP A 1 190 ? 7.695 -19.188 2.68 1 93.62 190 ASP A N 1
ATOM 1444 C CA . ASP A 1 190 ? 8.711 -20.203 2.918 1 93.62 190 ASP A CA 1
ATOM 1445 C C . ASP A 1 190 ? 10.109 -19.672 2.6 1 93.62 190 ASP A C 1
ATOM 1447 O O . ASP A 1 190 ? 11.062 -19.969 3.316 1 93.62 190 ASP A O 1
ATOM 1451 N N . GLN A 1 191 ? 10.148 -18.969 1.572 1 95.44 191 GLN A N 1
ATOM 1452 C CA . GLN A 1 191 ? 11.422 -18.406 1.123 1 95.44 191 GLN A CA 1
ATOM 1453 C C . GLN A 1 191 ? 11.25 -16.953 0.668 1 95.44 191 GLN A C 1
ATOM 1455 O O . GLN A 1 191 ? 10.297 -16.641 -0.045 1 95.44 191 GLN A O 1
ATOM 1460 N N . VAL A 1 192 ? 12.18 -16.141 1.153 1 95.19 192 VAL A N 1
ATOM 1461 C CA . VAL A 1 192 ? 12.211 -14.734 0.764 1 95.19 192 VAL A CA 1
ATOM 1462 C C . VAL A 1 192 ? 13.414 -14.477 -0.138 1 95.19 192 VAL A C 1
ATOM 1464 O O . VAL A 1 192 ? 14.523 -14.938 0.149 1 95.19 192 VAL A O 1
ATOM 1467 N N . VAL A 1 193 ? 13.141 -13.812 -1.208 1 96.31 193 VAL A N 1
ATOM 1468 C CA . VAL A 1 193 ? 14.211 -13.422 -2.127 1 96.31 193 VAL A CA 1
ATOM 1469 C C . VAL A 1 193 ? 14.297 -11.898 -2.203 1 96.31 193 VAL A C 1
ATOM 1471 O O . VAL A 1 193 ? 13.352 -11.234 -2.637 1 96.31 193 VAL A O 1
ATOM 1474 N N . CYS A 1 194 ? 15.43 -11.352 -1.793 1 95.62 194 CYS A N 1
ATOM 1475 C CA . CYS A 1 194 ? 15.672 -9.914 -1.87 1 95.62 194 CYS A CA 1
ATOM 1476 C C . CYS A 1 194 ? 16.328 -9.539 -3.189 1 95.62 194 CYS A C 1
ATOM 1478 O O . CYS A 1 194 ? 17.453 -9.977 -3.471 1 95.62 194 CYS A O 1
ATOM 1480 N N . LEU A 1 195 ? 15.625 -8.672 -3.883 1 95.81 195 LEU A N 1
ATOM 1481 C CA . LEU A 1 195 ? 16.078 -8.352 -5.23 1 95.81 195 LEU A CA 1
ATOM 1482 C C . LEU A 1 195 ? 16.438 -6.871 -5.344 1 95.81 195 LEU A C 1
ATOM 1484 O O . LEU A 1 195 ? 15.68 -6.008 -4.891 1 95.81 195 LEU A O 1
ATOM 1488 N N . ASN A 1 196 ? 17.609 -6.633 -5.891 1 94.44 196 ASN A N 1
ATOM 1489 C CA . ASN A 1 196 ? 18.047 -5.32 -6.344 1 94.44 196 ASN A CA 1
ATOM 1490 C C . ASN A 1 196 ? 18.969 -5.426 -7.559 1 94.44 196 ASN A C 1
ATOM 1492 O O . ASN A 1 196 ? 20.188 -5.289 -7.438 1 94.44 196 ASN A O 1
ATOM 1496 N N . ARG A 1 197 ? 18.359 -5.602 -8.664 1 93.56 197 ARG A N 1
ATOM 1497 C CA . ARG A 1 197 ? 19.016 -5.898 -9.93 1 93.56 197 ARG A CA 1
ATOM 1498 C C . ARG A 1 197 ? 19.672 -7.277 -9.898 1 93.56 197 ARG A C 1
ATOM 1500 O O . ARG A 1 197 ? 19.875 -7.895 -10.945 1 93.56 197 ARG A O 1
ATOM 1507 N N . HIS A 1 198 ? 20.031 -7.68 -8.766 1 93.06 198 HIS A N 1
ATOM 1508 C CA . HIS A 1 198 ? 20.5 -9.039 -8.5 1 93.06 198 HIS A CA 1
ATOM 1509 C C . HIS A 1 198 ? 19.953 -9.555 -7.176 1 93.06 198 HIS A C 1
ATOM 1511 O O . HIS A 1 198 ? 19.359 -8.797 -6.402 1 93.06 198 HIS A O 1
ATOM 1517 N N . VAL A 1 199 ? 20.078 -10.805 -6.992 1 93.31 199 VAL A N 1
ATOM 1518 C CA . VAL A 1 199 ? 19.656 -11.367 -5.715 1 93.31 199 VAL A CA 1
ATOM 1519 C C . VAL A 1 199 ? 20.672 -11.023 -4.633 1 93.31 199 VAL A C 1
ATOM 1521 O O . VAL A 1 199 ? 21.812 -11.5 -4.672 1 93.31 199 VAL A O 1
ATOM 1524 N N . CYS A 1 200 ? 20.203 -10.289 -3.719 1 93.12 200 CYS A N 1
ATOM 1525 C CA . CYS A 1 200 ? 21.094 -9.867 -2.637 1 93.12 200 CYS A CA 1
ATOM 1526 C C . CYS A 1 200 ? 21.172 -10.93 -1.552 1 93.12 200 CYS A C 1
ATOM 1528 O O . CYS A 1 200 ? 22.25 -11.172 -0.994 1 93.12 200 CYS A O 1
ATOM 1530 N N . CYS A 1 201 ? 20.094 -11.484 -1.205 1 92.56 201 CYS A N 1
ATOM 1531 C CA . CYS A 1 201 ? 20 -12.586 -0.253 1 92.56 201 CYS A CA 1
ATOM 1532 C C . CYS A 1 201 ? 18.688 -13.344 -0.427 1 92.56 201 CYS A C 1
ATOM 1534 O O . CYS A 1 201 ? 17.75 -12.836 -1.036 1 92.56 201 CYS A O 1
ATOM 1536 N N . SER A 1 202 ? 18.781 -14.547 -0.034 1 94.19 202 SER A N 1
ATOM 1537 C CA . SER A 1 202 ? 17.609 -15.406 -0.113 1 94.19 202 SER A CA 1
ATOM 1538 C C . SER A 1 202 ? 17.625 -16.484 0.971 1 94.19 202 SER A C 1
ATOM 1540 O O . SER A 1 202 ? 18.703 -16.938 1.38 1 94.19 202 SER A O 1
ATOM 1542 N N . GLY A 1 203 ? 16.453 -16.766 1.476 1 93.31 203 GLY A N 1
ATOM 1543 C CA . GLY A 1 203 ? 16.344 -17.781 2.504 1 93.31 203 GLY A CA 1
ATOM 1544 C C . GLY A 1 203 ? 15.047 -17.703 3.287 1 93.31 203 GLY A C 1
ATOM 1545 O O . GLY A 1 203 ? 14.086 -17.062 2.846 1 93.31 203 GLY A O 1
ATOM 1546 N N . HIS A 1 204 ? 15.016 -18.469 4.25 1 92 204 HIS A N 1
ATOM 1547 C CA . HIS A 1 204 ? 13.875 -18.375 5.16 1 92 204 HIS A CA 1
ATOM 1548 C C . HIS A 1 204 ? 13.781 -16.984 5.777 1 92 204 HIS A C 1
ATOM 1550 O O . HIS A 1 204 ? 14.805 -16.328 5.992 1 92 204 HIS A O 1
ATOM 1556 N N . PRO A 1 205 ? 12.578 -16.547 6.059 1 89.25 205 PRO A N 1
ATOM 1557 C CA . PRO A 1 205 ? 12.391 -15.219 6.621 1 89.25 205 PRO A CA 1
ATOM 1558 C C . PRO A 1 205 ? 13.297 -14.945 7.82 1 89.25 205 PRO A C 1
ATOM 1560 O O . PRO A 1 205 ? 13.906 -13.875 7.914 1 89.25 205 PRO A O 1
ATOM 1563 N N . GLU A 1 206 ? 13.484 -15.859 8.656 1 84.25 206 GLU A N 1
ATOM 1564 C CA . GLU A 1 206 ? 14.297 -15.703 9.859 1 84.25 206 GLU A CA 1
ATOM 1565 C C . GLU A 1 206 ? 15.758 -15.438 9.5 1 84.25 206 GLU A C 1
ATOM 1567 O O . GLU A 1 206 ? 16.438 -14.664 10.172 1 84.25 206 GLU A O 1
ATOM 1572 N N . GLN A 1 207 ? 16.172 -16.047 8.484 1 87.94 207 GLN A N 1
ATOM 1573 C CA . GLN A 1 207 ? 17.547 -15.883 8.031 1 87.94 207 GLN A CA 1
ATOM 1574 C C . GLN A 1 207 ? 17.75 -14.562 7.297 1 87.94 207 GLN A C 1
ATOM 1576 O O . GLN A 1 207 ? 18.734 -13.867 7.512 1 87.94 207 GLN A O 1
ATOM 1581 N N . VAL A 1 208 ? 16.797 -14.211 6.551 1 91 208 VAL A N 1
ATOM 1582 C CA . VAL A 1 208 ? 16.906 -13.047 5.676 1 91 208 VAL A CA 1
ATOM 1583 C C . VAL A 1 208 ? 16.875 -11.773 6.512 1 91 208 VAL A C 1
ATOM 1585 O O . VAL A 1 208 ? 17.594 -10.812 6.223 1 91 208 VAL A O 1
ATOM 1588 N N . SER A 1 209 ? 16.047 -11.734 7.535 1 86.12 209 SER A N 1
ATOM 1589 C CA . SER A 1 209 ? 15.883 -10.531 8.344 1 86.12 209 SER A CA 1
ATOM 1590 C C . SER A 1 209 ? 17.188 -10.148 9.031 1 86.12 209 SER A C 1
ATOM 1592 O O . SER A 1 209 ? 17.406 -8.977 9.336 1 86.12 209 SER A O 1
ATOM 1594 N N . GLY A 1 210 ? 18.016 -11.078 9.273 1 85.62 210 GLY A N 1
ATOM 1595 C CA . GLY A 1 210 ? 19.297 -10.82 9.93 1 85.62 210 GLY A CA 1
ATOM 1596 C C . GLY A 1 210 ? 20.438 -10.633 8.961 1 85.62 210 GLY A C 1
ATOM 1597 O O . GLY A 1 210 ? 21.562 -10.352 9.367 1 85.62 210 GLY A O 1
ATOM 1598 N N . ASP A 1 211 ? 20.188 -10.789 7.758 1 91.56 211 ASP A N 1
ATOM 1599 C CA . ASP A 1 211 ? 21.203 -10.68 6.727 1 91.56 211 ASP A CA 1
ATOM 1600 C C . ASP A 1 211 ? 21.609 -9.219 6.516 1 91.56 211 ASP A C 1
ATOM 1602 O O . ASP A 1 211 ? 20.75 -8.344 6.391 1 91.56 211 ASP A O 1
ATOM 1606 N N . PRO A 1 212 ? 22.875 -8.953 6.43 1 92.25 212 PRO A N 1
ATOM 1607 C CA . PRO A 1 212 ? 23.359 -7.586 6.207 1 92.25 212 PRO A CA 1
ATOM 1608 C C . PRO A 1 212 ? 22.828 -6.98 4.906 1 92.25 212 PRO A C 1
ATOM 1610 O O . PRO A 1 212 ? 22.562 -5.777 4.848 1 92.25 212 PRO A O 1
ATOM 1613 N N . ALA A 1 213 ? 22.703 -7.777 3.961 1 92.44 213 ALA A N 1
ATOM 1614 C CA . ALA A 1 213 ? 22.188 -7.285 2.688 1 92.44 213 ALA A CA 1
ATOM 1615 C C . ALA A 1 213 ? 20.75 -6.793 2.834 1 92.44 213 ALA A C 1
ATOM 1617 O O . ALA A 1 213 ? 20.344 -5.828 2.18 1 92.44 213 ALA A O 1
ATOM 1618 N N . PHE A 1 214 ? 20.016 -7.461 3.664 1 92.25 214 PHE A N 1
ATOM 1619 C CA . PHE A 1 214 ? 18.641 -7.051 3.938 1 92.25 214 PHE A CA 1
ATOM 1620 C C . PHE A 1 214 ? 18.609 -5.664 4.57 1 92.25 214 PHE A C 1
ATOM 1622 O O . PHE A 1 214 ? 17.844 -4.797 4.133 1 92.25 214 PHE A O 1
ATOM 1629 N N . VAL A 1 215 ? 19.422 -5.488 5.535 1 89.75 215 VAL A N 1
ATOM 1630 C CA . VAL A 1 215 ? 19.484 -4.223 6.258 1 89.75 215 VAL A CA 1
ATOM 1631 C C . VAL A 1 215 ? 19.938 -3.111 5.316 1 89.75 215 VAL A C 1
ATOM 1633 O O . VAL A 1 215 ? 19.453 -1.983 5.391 1 89.75 215 VAL A O 1
ATOM 1636 N N . GLU A 1 216 ? 20.828 -3.445 4.52 1 90.75 216 GLU A N 1
ATOM 1637 C CA . GLU A 1 216 ? 21.328 -2.467 3.555 1 90.75 216 GLU A CA 1
ATOM 1638 C C . GLU A 1 216 ? 20.219 -2.033 2.598 1 90.75 216 GLU A C 1
ATOM 1640 O O . GLU A 1 216 ? 20.125 -0.857 2.242 1 90.75 216 GLU A O 1
ATOM 1645 N N . LEU A 1 217 ? 19.406 -2.951 2.23 1 89 217 LEU A N 1
ATOM 1646 C CA . LEU A 1 217 ? 18.359 -2.699 1.245 1 89 217 LEU A CA 1
ATOM 1647 C C . LEU A 1 217 ? 17.188 -1.956 1.875 1 89 217 LEU A C 1
ATOM 1649 O O . LEU A 1 217 ? 16.609 -1.057 1.257 1 89 217 LEU A O 1
ATOM 1653 N N . PHE A 1 218 ? 16.859 -2.346 3.082 1 88.38 218 PHE A N 1
ATOM 1654 C CA . PHE A 1 218 ? 15.586 -1.884 3.613 1 88.38 218 PHE A CA 1
ATOM 1655 C C . PHE A 1 218 ? 15.797 -1.003 4.84 1 88.38 218 PHE A C 1
ATOM 1657 O O . PHE A 1 218 ? 14.875 -0.304 5.273 1 88.38 218 PHE A O 1
ATOM 1664 N N . GLY A 1 219 ? 16.906 -1.029 5.383 1 86 219 GLY A N 1
ATOM 1665 C CA . GLY A 1 219 ? 17.203 -0.206 6.547 1 86 219 GLY A CA 1
ATOM 1666 C C . GLY A 1 219 ? 16.984 -0.931 7.859 1 86 219 GLY A C 1
ATOM 1667 O O . GLY A 1 219 ? 16.328 -1.974 7.902 1 86 219 GLY A O 1
ATOM 1668 N N . GLN A 1 220 ? 17.453 -0.357 8.914 1 80.88 220 GLN A N 1
ATOM 1669 C CA . GLN A 1 220 ? 17.406 -0.944 10.25 1 80.88 220 GLN A CA 1
ATOM 1670 C C . GLN A 1 220 ? 15.969 -1.016 10.758 1 80.88 220 GLN A C 1
ATOM 1672 O O . GLN A 1 220 ? 15.602 -1.956 11.461 1 80.88 220 GLN A O 1
ATOM 1677 N N . ASP A 1 221 ? 15.242 -0.144 10.391 1 77.31 221 ASP A N 1
ATOM 1678 C CA . ASP A 1 221 ? 13.844 -0.125 10.812 1 77.31 221 ASP A CA 1
ATOM 1679 C C . ASP A 1 221 ? 13.086 -1.325 10.258 1 77.31 221 ASP A C 1
ATOM 1681 O O . ASP A 1 221 ? 12.234 -1.9 10.938 1 77.31 221 ASP A O 1
ATOM 1685 N N . ALA A 1 222 ? 13.461 -1.613 9.141 1 79.62 222 ALA A N 1
ATOM 1686 C CA . ALA A 1 222 ? 12.812 -2.754 8.5 1 79.62 222 ALA A CA 1
ATOM 1687 C C . ALA A 1 222 ? 13.164 -4.059 9.211 1 79.62 222 ALA A C 1
ATOM 1689 O O . ALA A 1 222 ? 12.336 -4.973 9.289 1 79.62 222 ALA A O 1
ATOM 1690 N N . ARG A 1 223 ? 14.352 -4.105 9.641 1 77.69 223 ARG A N 1
ATOM 1691 C CA . ARG A 1 223 ? 14.758 -5.293 10.383 1 77.69 223 ARG A CA 1
ATOM 1692 C C . ARG A 1 223 ? 13.859 -5.52 11.594 1 77.69 223 ARG A C 1
ATOM 1694 O O . ARG A 1 223 ? 13.438 -6.645 11.859 1 77.69 223 ARG A O 1
ATOM 1701 N N . SER A 1 224 ? 13.57 -4.488 12.25 1 72.44 224 SER A N 1
ATOM 1702 C CA . SER A 1 224 ? 12.695 -4.582 13.414 1 72.44 224 SER A CA 1
ATOM 1703 C C . SER A 1 224 ? 11.305 -5.066 13.023 1 72.44 224 SER A C 1
ATOM 1705 O O . SER A 1 224 ? 10.688 -5.855 13.742 1 72.44 224 SER A O 1
ATOM 1707 N N . LEU A 1 225 ? 10.898 -4.688 11.945 1 71.06 225 LEU A N 1
ATOM 1708 C CA . LEU A 1 225 ? 9.594 -5.078 11.422 1 71.06 225 LEU A CA 1
ATOM 1709 C C . LEU A 1 225 ? 9.578 -6.559 11.055 1 71.06 225 LEU A C 1
ATOM 1711 O O . LEU A 1 225 ? 8.578 -7.246 11.273 1 71.06 225 LEU A O 1
ATOM 1715 N N . ALA A 1 226 ? 10.695 -6.992 10.578 1 71.75 226 ALA A N 1
ATOM 1716 C CA . ALA A 1 226 ? 10.812 -8.367 10.094 1 71.75 226 ALA A CA 1
ATOM 1717 C C . ALA A 1 226 ? 10.914 -9.352 11.25 1 71.75 226 ALA A C 1
ATOM 1719 O O . ALA A 1 226 ? 10.453 -10.484 11.148 1 71.75 226 ALA A O 1
ATOM 1720 N N . ILE A 1 227 ? 11.633 -9.094 12.344 1 61.97 227 ILE A N 1
ATOM 1721 C CA . ILE A 1 227 ? 11.938 -9.984 13.453 1 61.97 227 ILE A CA 1
ATOM 1722 C C . ILE A 1 22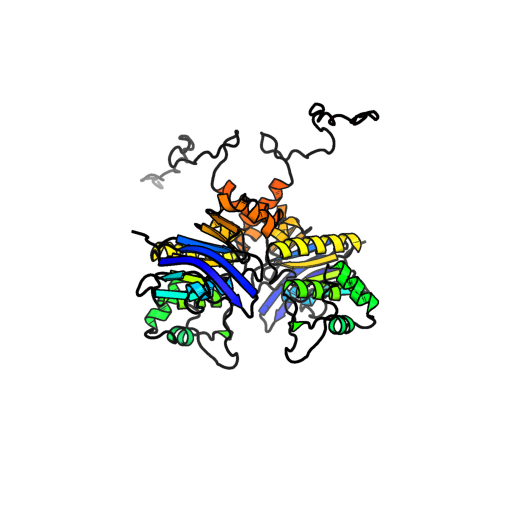7 ? 10.711 -10.156 14.336 1 61.97 227 ILE A C 1
ATOM 1724 O O . ILE A 1 227 ? 10.477 -11.234 14.898 1 61.97 227 ILE A O 1
ATOM 1728 N N . TYR A 1 228 ? 9.969 -9.289 14.586 1 54.12 228 TYR A N 1
ATOM 1729 C CA . TYR A 1 228 ? 8.898 -9.305 15.57 1 54.12 228 TYR A CA 1
ATOM 1730 C C . TYR A 1 228 ? 8 -10.523 15.391 1 54.12 228 TYR A C 1
ATOM 1732 O O . TYR A 1 228 ? 7.508 -11.094 16.375 1 54.12 228 TYR A O 1
ATOM 1740 N N . HIS A 1 229 ? 7.621 -10.938 14.305 1 53.09 229 HIS A N 1
ATOM 1741 C CA . HIS A 1 229 ? 6.688 -12.055 14.227 1 53.09 229 HIS A CA 1
ATOM 1742 C C . HIS A 1 229 ? 7.324 -13.344 14.727 1 53.09 229 HIS A C 1
ATOM 1744 O O . HIS A 1 229 ? 6.625 -14.242 15.211 1 53.09 229 HIS A O 1
ATOM 1750 N N . HIS A 1 230 ? 8.586 -13.469 14.711 1 49.03 230 HIS A N 1
ATOM 1751 C CA . HIS A 1 230 ? 9.141 -14.773 15.062 1 49.03 230 HIS A CA 1
ATOM 1752 C C . HIS A 1 230 ? 9.023 -15.031 16.562 1 49.03 230 HIS A C 1
ATOM 1754 O O . HIS A 1 230 ? 8.883 -16.172 16.984 1 49.03 230 HIS A O 1
ATOM 1760 N N . HIS A 1 231 ? 9.125 -14.07 17.375 1 46.22 231 HIS A N 1
ATOM 1761 C CA . HIS A 1 231 ? 9.133 -14.359 18.812 1 46.22 231 HIS A CA 1
ATOM 1762 C C . HIS A 1 231 ? 7.758 -14.828 19.281 1 46.22 231 HIS A C 1
ATOM 1764 O O . HIS A 1 231 ? 7.645 -15.492 20.312 1 46.22 231 HIS A O 1
ATOM 1770 N N . HIS A 1 232 ? 6.758 -14.492 18.688 1 44.44 232 HIS A N 1
ATOM 1771 C CA . HIS A 1 232 ? 5.48 -14.844 19.281 1 44.44 232 HIS A CA 1
ATOM 1772 C C . HIS A 1 232 ? 5.086 -16.281 18.938 1 44.44 232 HIS A C 1
ATOM 1774 O O . HIS A 1 232 ? 4.102 -16.797 19.469 1 44.44 232 HIS A O 1
ATOM 1780 N N . ASP A 1 233 ? 5.691 -16.828 18.047 1 41.28 233 ASP A N 1
ATOM 1781 C CA . ASP A 1 233 ? 5.324 -18.219 17.797 1 41.28 233 ASP A CA 1
ATOM 1782 C C . ASP A 1 233 ? 6.121 -19.172 18.688 1 41.28 233 ASP A C 1
ATOM 1784 O O . ASP A 1 233 ? 5.953 -20.391 18.625 1 41.28 233 ASP A O 1
ATOM 1788 N N . HIS A 1 234 ? 7.23 -18.75 19.344 1 40.09 234 HIS A N 1
ATOM 1789 C CA . HIS A 1 234 ? 7.906 -19.656 20.266 1 40.09 234 HIS A CA 1
ATOM 1790 C C . HIS A 1 234 ? 8.117 -19 21.625 1 40.09 234 HIS A C 1
ATOM 1792 O O . HIS A 1 234 ? 8.312 -17.781 21.703 1 40.09 234 HIS A O 1
ATOM 1798 N N . ALA A 1 235 ? 7.438 -19.547 22.797 1 39.78 235 ALA A N 1
ATOM 1799 C CA . ALA A 1 235 ? 7.688 -19.172 24.188 1 39.78 235 ALA A CA 1
ATOM 1800 C C . ALA A 1 235 ? 9.18 -19.25 24.516 1 39.78 235 ALA A C 1
ATOM 1802 O O . ALA A 1 235 ? 9.852 -20.219 24.156 1 39.78 235 ALA A O 1
ATOM 1803 N N . HIS A 1 236 ? 9.867 -18.031 24.75 1 38.94 236 HIS A N 1
ATOM 1804 C CA . HIS A 1 236 ? 11.211 -18.156 25.312 1 38.94 236 HIS A CA 1
ATOM 1805 C C . HIS A 1 236 ? 11.172 -18.469 26.797 1 38.94 236 HIS A C 1
ATOM 1807 O O . HIS A 1 236 ? 10.289 -18 27.516 1 38.94 236 HIS A O 1
ATOM 1813 N N . ASP A 1 237 ? 11.852 -19.578 27.234 1 37.94 237 ASP A N 1
ATOM 1814 C CA . ASP A 1 237 ? 12.031 -19.766 28.672 1 37.94 237 ASP A CA 1
ATOM 1815 C C . ASP A 1 237 ? 12.773 -18.578 29.281 1 37.94 237 ASP A C 1
ATOM 1817 O O . ASP A 1 237 ? 13.188 -17.672 28.578 1 37.94 237 ASP A O 1
ATOM 1821 N N . LEU A 1 238 ? 12.688 -18.516 30.703 1 39.66 238 LEU A N 1
ATOM 1822 C CA . LEU A 1 238 ? 13.32 -17.469 31.5 1 39.66 238 LEU A CA 1
ATOM 1823 C C . LEU A 1 238 ? 14.742 -17.203 31.016 1 39.66 238 LEU A C 1
ATOM 1825 O O . LEU A 1 238 ? 15.32 -16.156 31.312 1 39.66 238 LEU A O 1
ATOM 1829 N N . HIS A 1 239 ? 15.422 -18.172 30.391 1 43.34 239 HIS A N 1
ATOM 1830 C CA . HIS A 1 239 ? 16.828 -18.047 30.031 1 43.34 239 HIS A CA 1
ATOM 1831 C C . HIS A 1 239 ? 17 -17.672 28.562 1 43.34 239 HIS A C 1
ATOM 1833 O O . HIS A 1 239 ? 18.109 -17.703 28.031 1 43.34 239 HIS A O 1
ATOM 1839 N N . GLY A 1 240 ? 16.016 -17.141 27.828 1 40.53 240 GLY A N 1
ATOM 1840 C CA . GLY A 1 240 ? 16.125 -16.672 26.453 1 40.53 240 GLY A CA 1
ATOM 1841 C C . GLY A 1 240 ? 16.062 -17.797 25.438 1 40.53 240 GLY A C 1
ATOM 1842 O O . GLY A 1 240 ? 16.297 -17.578 24.25 1 40.53 240 GLY A O 1
ATOM 1843 N N . GLU A 1 241 ? 16.016 -19.031 25.828 1 40.62 241 GLU A N 1
ATOM 1844 C CA . GLU A 1 241 ? 16.016 -20.156 24.906 1 40.62 241 GLU A CA 1
ATOM 1845 C C . GLU A 1 241 ? 14.625 -20.422 24.344 1 40.62 241 GLU A C 1
ATOM 1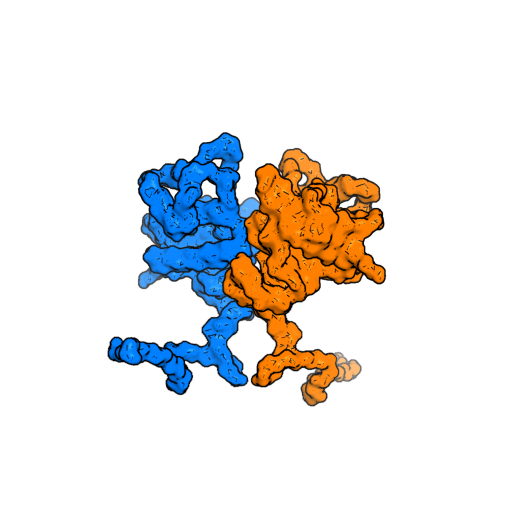847 O O . GLU A 1 241 ? 13.625 -20.203 25.031 1 40.62 241 GLU A O 1
ATOM 1852 N N . VAL A 1 242 ? 14.492 -20.609 23.062 1 43.41 242 VAL A N 1
ATOM 1853 C CA . VAL A 1 242 ? 13.273 -21.016 22.375 1 43.41 242 VAL A CA 1
ATOM 1854 C C . VAL A 1 242 ? 12.75 -22.312 22.969 1 43.41 242 VAL A C 1
ATOM 1856 O O . VAL A 1 242 ? 13.461 -23.312 23.016 1 43.41 242 VAL A O 1
ATOM 1859 N N . VAL A 1 243 ? 11.859 -22.375 23.938 1 37.88 243 VAL A N 1
ATOM 1860 C CA . VAL A 1 243 ? 11.25 -23.625 24.375 1 37.88 243 VAL A CA 1
ATOM 1861 C C . VAL A 1 243 ? 10.148 -24.031 23.406 1 37.88 243 VAL A C 1
ATOM 1863 O O . VAL A 1 243 ? 9.266 -23.234 23.094 1 37.88 243 VAL A O 1
ATOM 1866 N N . LYS A 1 244 ? 10.391 -25.031 22.672 1 36.91 244 LYS A N 1
ATOM 1867 C CA . LYS A 1 244 ? 9.344 -25.672 21.875 1 36.91 244 LYS A CA 1
ATOM 1868 C C . LYS A 1 244 ? 8.102 -25.938 22.719 1 36.91 244 LYS A C 1
ATOM 1870 O O . LYS A 1 244 ? 8.18 -26.609 23.75 1 36.91 244 LYS A O 1
ATOM 1875 N N . ALA A 1 245 ? 7.078 -25.125 22.609 1 38.59 245 ALA A N 1
ATOM 1876 C CA . ALA A 1 245 ? 5.855 -25.609 23.25 1 38.59 245 ALA A CA 1
ATOM 1877 C C . ALA A 1 245 ? 5.551 -27.047 22.812 1 38.59 245 ALA A C 1
ATOM 1879 O O . ALA A 1 245 ? 5.258 -27.297 21.641 1 38.59 245 ALA A O 1
ATOM 1880 N N . GLY A 1 246 ? 6.293 -28.047 23.234 1 28.81 246 GLY A N 1
ATOM 1881 C CA . GLY A 1 246 ? 5.918 -29.438 22.969 1 28.81 246 GLY A CA 1
ATOM 1882 C C . GLY A 1 246 ? 4.426 -29.672 23.078 1 28.81 246 GLY A C 1
ATOM 1883 O O . GLY A 1 246 ? 3.713 -28.922 23.734 1 28.81 246 GLY A O 1
ATOM 1884 N N . PRO A 1 247 ? 3.785 -30.438 22.141 1 34.94 247 PRO A N 1
ATOM 1885 C CA . PRO A 1 247 ? 2.361 -30.766 22.234 1 34.94 247 PRO A CA 1
ATOM 1886 C C . PRO A 1 247 ? 1.877 -30.891 23.688 1 34.94 247 PRO A C 1
ATOM 1888 O O . PRO A 1 247 ? 0.729 -30.547 23.984 1 34.94 247 PRO A O 1
ATOM 1891 N N . GLY A 1 248 ? 2.557 -31.75 24.391 1 31.23 248 GLY A N 1
ATOM 1892 C CA . GLY A 1 248 ? 1.975 -32.562 25.438 1 31.23 248 GLY A CA 1
ATOM 1893 C C . GLY A 1 248 ? 1.705 -31.797 26.719 1 31.23 248 GLY A C 1
ATOM 1894 O O . GLY A 1 248 ? 0.831 -32.156 27.5 1 31.23 248 GLY A O 1
ATOM 1895 N N . ALA A 1 249 ? 2.814 -31.281 27.391 1 29.67 249 ALA A N 1
ATOM 1896 C CA . ALA A 1 249 ? 2.744 -31.312 28.844 1 29.67 249 ALA A CA 1
ATOM 1897 C C . ALA A 1 249 ? 1.899 -30.172 29.391 1 29.67 249 ALA A C 1
ATOM 1899 O O . ALA A 1 249 ? 2.35 -29.016 29.422 1 29.67 249 ALA A O 1
ATOM 1900 N N . LEU A 1 250 ? 0.608 -30.156 29 1 30.78 250 LEU A N 1
ATOM 1901 C CA . LEU A 1 250 ? -0.347 -29.375 29.766 1 30.78 250 LEU A CA 1
ATOM 1902 C C . LEU A 1 250 ? -0.04 -29.453 31.266 1 30.78 250 LEU A C 1
ATOM 1904 O O . LEU A 1 250 ? 0.356 -30.516 31.766 1 30.78 250 LEU A O 1
ATOM 1908 N N . PRO A 1 251 ? 0.512 -28.438 31.828 1 29.58 251 PRO A N 1
ATOM 1909 C CA . PRO A 1 251 ? 0.679 -28.766 33.25 1 29.58 251 PRO A CA 1
ATOM 1910 C C . PRO A 1 251 ? -0.497 -29.562 33.812 1 29.58 251 PRO A C 1
ATOM 1912 O O . PRO A 1 251 ? -1.622 -29.438 33.312 1 29.58 251 PRO A O 1
ATOM 1915 N N . PRO A 1 252 ? -0.281 -30.781 34.375 1 27.89 252 PRO A N 1
ATOM 1916 C CA . PRO A 1 252 ? -1.371 -31.656 34.812 1 27.89 252 PRO A CA 1
ATOM 1917 C C . PRO A 1 252 ? -2.5 -30.906 35.5 1 27.89 252 PRO A C 1
ATOM 1919 O O . PRO A 1 252 ? -3.66 -31.312 35.438 1 27.89 252 PRO A O 1
ATOM 1922 N N . GLY A 1 253 ? -2.139 -30 36.375 1 29.95 253 GLY A N 1
ATOM 1923 C CA . GLY A 1 253 ? -3.08 -29.656 37.438 1 29.95 253 GLY A CA 1
ATOM 1924 C C . GLY A 1 253 ? -4.23 -28.797 36.938 1 29.95 253 GLY A C 1
ATOM 1925 O O . GLY A 1 253 ? -5.039 -28.328 37.75 1 29.95 253 GLY A O 1
ATOM 1926 N N . THR A 1 254 ? -3.896 -28.094 35.812 1 25.2 254 THR A N 1
ATOM 1927 C CA . THR A 1 254 ? -5.02 -27.172 35.719 1 25.2 254 THR A CA 1
ATOM 1928 C C . THR A 1 254 ? -6.293 -27.906 35.312 1 25.2 254 THR A C 1
ATOM 1930 O O . THR A 1 254 ? -6.43 -28.312 34.156 1 25.2 254 THR A O 1
ATOM 1933 N N . ARG A 1 255 ? -6.672 -28.797 36.156 1 23.97 255 ARG A N 1
ATOM 1934 C CA . ARG A 1 255 ? -7.922 -29.547 36.062 1 23.97 255 ARG A CA 1
ATOM 1935 C C . ARG A 1 255 ? -9.094 -28.625 35.781 1 23.97 255 ARG A C 1
ATOM 1937 O O . ARG A 1 255 ? -9.438 -27.766 36.594 1 23.97 255 ARG A O 1
ATOM 1944 N N . PHE A 1 256 ? -9.133 -27.953 34.625 1 25.64 256 PHE A N 1
ATOM 1945 C CA . PHE A 1 256 ? -10.453 -27.359 34.5 1 25.64 256 PHE A CA 1
ATOM 1946 C C . PHE A 1 256 ? -11.547 -28.375 34.781 1 25.64 256 PHE A C 1
ATOM 1948 O O . PHE A 1 256 ? -11.594 -29.438 34.156 1 25.64 256 PHE A O 1
ATOM 1955 N N . THR A 1 257 ? -11.867 -28.484 36.062 1 24.94 257 THR A N 1
ATOM 1956 C CA . THR A 1 257 ? -12.945 -29.359 36.5 1 24.94 257 THR A CA 1
ATOM 1957 C C . THR A 1 257 ? -14.164 -29.219 35.594 1 24.94 257 THR A C 1
ATOM 1959 O O . THR A 1 257 ? -14.617 -28.109 35.344 1 24.94 257 THR A O 1
ATOM 1962 N N . PRO A 1 258 ? -14.242 -30.078 34.594 1 26.34 258 PRO A N 1
ATOM 1963 C CA . PRO A 1 258 ? -15.5 -30.094 33.844 1 26.34 258 PRO A CA 1
ATOM 1964 C C . PRO A 1 258 ? -16.719 -29.953 34.75 1 26.34 258 PRO A C 1
ATOM 1966 O O . PRO A 1 258 ? -16.797 -30.578 35.781 1 26.34 258 PRO A O 1
ATOM 1969 N N . VAL A 1 259 ? -17.188 -28.688 34.906 1 25.52 259 VAL A N 1
ATOM 1970 C CA . VAL A 1 259 ? -18.375 -28.469 35.719 1 25.52 259 VAL A CA 1
ATOM 1971 C C . VAL A 1 259 ? -19.328 -29.656 35.594 1 25.52 259 VAL A C 1
ATOM 1973 O O . VAL A 1 259 ? -19.266 -30.406 34.625 1 25.52 259 VAL A O 1
ATOM 1976 N N . HIS A 1 260 ? -20.328 -29.625 36.562 1 24.53 260 HIS A N 1
ATOM 1977 C CA . HIS A 1 260 ? -21.266 -30.531 37.219 1 24.53 260 HIS A CA 1
ATOM 1978 C C . HIS A 1 260 ? -22.266 -31.109 36.219 1 24.53 260 HIS A C 1
ATOM 1980 O O . HIS A 1 260 ? -22.922 -30.359 35.5 1 24.53 260 HIS A O 1
ATOM 1986 N N . LYS A 1 261 ? -21.891 -32.219 35.656 1 28.52 261 LYS A N 1
ATOM 1987 C CA . LYS A 1 261 ? -22.906 -33.062 35 1 28.52 261 LYS A CA 1
ATOM 1988 C C . LYS A 1 261 ? -24.172 -33.156 35.875 1 28.52 261 LYS A C 1
ATOM 1990 O O . LYS A 1 261 ? -24.109 -33.625 37 1 28.52 261 LYS A O 1
ATOM 1995 N N . HIS A 1 262 ? -25.078 -32.062 35.812 1 25.84 262 HIS A N 1
ATOM 1996 C CA . HIS A 1 262 ? -26.359 -32.219 36.469 1 25.84 262 HIS A CA 1
ATOM 1997 C C . HIS A 1 262 ? -26.922 -33.625 36.281 1 25.84 262 HIS A C 1
ATOM 1999 O O . HIS A 1 262 ? -26.938 -34.156 35.156 1 25.84 262 HIS A O 1
ATOM 2005 N N . GLY A 1 263 ? -26.875 -34.5 37.344 1 26.34 263 GLY A N 1
ATOM 2006 C CA . GLY A 1 263 ? -27.406 -35.844 37.531 1 26.34 263 GLY A CA 1
ATOM 2007 C C . GLY A 1 263 ? -28.859 -35.969 37.125 1 26.34 263 GLY A C 1
ATOM 2008 O O . GLY A 1 263 ? -29.547 -34.969 36.906 1 26.34 263 GLY A O 1
ATOM 2009 N N . PRO A 1 264 ? -29.344 -37.219 37.156 1 30.56 264 PRO A N 1
ATOM 2010 C CA . PRO A 1 264 ? -30.578 -37.781 36.656 1 30.56 264 PRO A CA 1
ATOM 2011 C C . PRO A 1 264 ? -31.828 -37.062 37.188 1 30.56 264 PRO A C 1
ATOM 2013 O O . PRO A 1 264 ? -32.719 -36.719 36.406 1 30.56 264 PRO A O 1
ATOM 2016 N N . ASP A 1 265 ? -32.156 -37.312 38.531 1 28.05 265 ASP A N 1
ATOM 2017 C CA . ASP A 1 265 ? -33.375 -37.5 39.344 1 28.05 265 ASP A CA 1
ATOM 2018 C C . ASP A 1 265 ? -33.812 -36.188 40 1 28.05 265 ASP A C 1
ATOM 2020 O O . ASP A 1 265 ? -34.531 -36.188 41 1 28.05 265 ASP A O 1
ATOM 2024 N N . CYS A 1 266 ? -33.188 -35 39.938 1 27.25 266 CYS A N 1
ATOM 2025 C CA . CYS A 1 266 ? -33.656 -34.125 40.969 1 27.25 266 CYS A CA 1
ATOM 2026 C C . CYS A 1 266 ? -35.156 -33.875 40.875 1 27.25 266 CYS A C 1
ATOM 2028 O O . CYS A 1 266 ? -35.656 -33.344 39.875 1 27.25 266 CYS A O 1
ATOM 2030 N N . ASN A 1 267 ? -35.906 -34.688 41.594 1 24.45 267 ASN A N 1
ATOM 2031 C CA . ASN A 1 267 ? -37.281 -34.875 42.031 1 24.45 267 ASN A CA 1
ATOM 2032 C C . ASN A 1 267 ? -37.844 -33.562 42.594 1 24.45 267 ASN A C 1
ATOM 2034 O O . ASN A 1 267 ? -37.375 -33.031 43.594 1 24.45 267 ASN A O 1
ATOM 2038 N N . HIS A 1 268 ? -38.25 -32.562 41.781 1 20.8 268 HIS A N 1
ATOM 2039 C CA . HIS A 1 268 ? -39.25 -31.609 42.188 1 20.8 268 HIS A CA 1
ATOM 2040 C C . HIS A 1 268 ? -40.438 -32.312 42.875 1 20.8 268 HIS A C 1
ATOM 2042 O O . HIS A 1 268 ? -41.5 -31.703 43.094 1 20.8 268 HIS A O 1
ATOM 2048 N N . GLY A 1 269 ? -40.094 -33.281 43.781 1 21.53 269 GLY A N 1
ATOM 2049 C CA . GLY A 1 269 ? -40.906 -33.312 44.969 1 21.53 269 GLY A CA 1
ATOM 2050 C C . GLY A 1 269 ? -40.562 -32.188 45.969 1 21.53 269 GLY A C 1
ATOM 2051 O O . GLY A 1 269 ? -39.438 -31.703 45.969 1 21.53 269 GLY A O 1
ATOM 2052 N N . MET B 1 1 ? -6.809 27.547 28.234 1 47.53 1 MET B N 1
ATOM 2053 C CA . MET B 1 1 ? -7.266 27.906 26.891 1 47.53 1 MET B CA 1
ATOM 2054 C C . MET B 1 1 ? -7.043 26.766 25.906 1 47.53 1 MET B C 1
ATOM 2056 O O . MET B 1 1 ? -6.023 26.078 25.969 1 47.53 1 MET B O 1
ATOM 2060 N N . ASP B 1 2 ? -8.109 26.172 25.312 1 68.62 2 ASP B N 1
ATOM 2061 C CA . ASP B 1 2 ? -8.133 25 24.438 1 68.62 2 ASP B CA 1
ATOM 2062 C C . ASP B 1 2 ? -7.211 25.188 23.234 1 68.62 2 ASP B C 1
ATOM 2064 O O . ASP B 1 2 ? -7.344 26.172 22.484 1 68.62 2 ASP B O 1
ATOM 2068 N N . ASN B 1 3 ? -5.945 24.75 23.25 1 89.44 3 ASN B N 1
ATOM 2069 C CA . ASN B 1 3 ? -4.855 24.938 22.297 1 89.44 3 ASN B CA 1
ATOM 2070 C C . ASN B 1 3 ? -5.094 24.156 21 1 89.44 3 ASN B C 1
ATOM 2072 O O . ASN B 1 3 ? -4.152 23.875 20.266 1 89.44 3 ASN B O 1
ATOM 2076 N N . ALA B 1 4 ? -6.316 23.984 20.797 1 95.06 4 ALA B N 1
ATOM 2077 C CA . ALA B 1 4 ? -6.641 23.172 19.641 1 95.06 4 ALA B CA 1
ATOM 2078 C C . ALA B 1 4 ? -6.559 23.984 18.344 1 95.06 4 ALA B C 1
ATOM 2080 O O . ALA B 1 4 ? -6.934 25.156 18.328 1 95.06 4 ALA B O 1
ATOM 2081 N N . LEU B 1 5 ? -6.012 23.375 17.328 1 98 5 LEU B N 1
ATOM 2082 C CA . LEU B 1 5 ? -6.043 23.953 15.984 1 98 5 LEU B CA 1
ATOM 2083 C C . LEU B 1 5 ? -7.391 23.688 15.312 1 98 5 LEU B C 1
ATOM 2085 O O . LEU B 1 5 ? -7.93 24.562 14.633 1 98 5 LEU B O 1
ATOM 2089 N N . VAL B 1 6 ? -7.898 22.516 15.523 1 97.75 6 VAL B N 1
ATOM 2090 C CA . VAL B 1 6 ? -9.188 22.078 15.008 1 97.75 6 VAL B CA 1
ATOM 2091 C C . VAL B 1 6 ? -9.898 21.219 16.062 1 97.75 6 VAL B C 1
ATOM 2093 O O . VAL B 1 6 ? -9.258 20.453 16.781 1 97.75 6 VAL B O 1
ATOM 2096 N N . ARG B 1 7 ? -11.234 21.391 16.109 1 97.56 7 ARG B N 1
ATOM 2097 C CA . ARG B 1 7 ? -12.047 20.594 17.016 1 97.56 7 ARG B CA 1
ATOM 2098 C C . ARG B 1 7 ? -13.352 20.156 16.344 1 97.56 7 ARG B C 1
ATOM 2100 O O . ARG B 1 7 ? -14.086 20.984 15.805 1 97.56 7 ARG B O 1
ATOM 2107 N N . LEU B 1 8 ? -13.508 18.891 16.312 1 97.06 8 LEU B N 1
ATOM 2108 C CA . LEU B 1 8 ? -14.789 18.328 15.922 1 97.06 8 LEU B CA 1
ATOM 2109 C C . LEU B 1 8 ? -15.594 17.891 17.141 1 97.06 8 LEU B C 1
ATOM 2111 O O . LEU B 1 8 ? -15.078 17.188 18.016 1 97.06 8 LEU B O 1
ATOM 2115 N N . THR B 1 9 ? -16.812 18.391 17.188 1 97.19 9 THR B N 1
ATOM 2116 C CA . THR B 1 9 ? -17.703 18.047 18.297 1 97.19 9 THR B CA 1
ATOM 2117 C C . THR B 1 9 ? -18.984 17.406 17.766 1 97.19 9 THR B C 1
ATOM 2119 O O . THR B 1 9 ? -19.812 18.078 17.141 1 97.19 9 THR B O 1
ATOM 2122 N N . GLN B 1 10 ? -19.109 16.062 18.062 1 97.31 10 GLN B N 1
ATOM 2123 C CA . GLN B 1 10 ? -20.297 15.273 17.703 1 97.31 10 GLN B CA 1
ATOM 2124 C C . GLN B 1 10 ? -20.641 15.438 16.219 1 97.31 10 GLN B C 1
ATOM 2126 O O . GLN B 1 10 ? -21.797 15.688 15.867 1 97.31 10 GLN B O 1
ATOM 2131 N N . VAL B 1 11 ? -19.688 15.312 15.43 1 96.56 11 VAL B N 1
ATOM 2132 C CA . VAL B 1 11 ? -19.828 15.586 14.008 1 96.56 11 VAL B CA 1
ATOM 2133 C C . VAL B 1 11 ? -20.469 14.383 13.312 1 96.56 11 VAL B C 1
ATOM 2135 O O . VAL B 1 11 ? -20.062 13.234 13.555 1 96.56 11 VAL B O 1
ATOM 2138 N N . GLY B 1 12 ? -21.438 14.672 12.492 1 96.5 12 GLY B N 1
ATOM 2139 C CA . GLY B 1 12 ? -22.078 13.688 11.648 1 96.5 12 GLY B CA 1
ATOM 2140 C C . GLY B 1 12 ? -22.219 14.133 10.203 1 96.5 12 GLY B C 1
ATOM 2141 O O . GLY B 1 12 ? -22.484 15.305 9.938 1 96.5 12 GLY B O 1
ATOM 2142 N N . VAL B 1 13 ? -21.938 13.234 9.312 1 96.25 13 VAL B N 1
ATOM 2143 C CA . VAL B 1 13 ? -22.078 13.5 7.887 1 96.25 13 VAL B CA 1
ATOM 2144 C C . VAL B 1 13 ? -22.844 12.352 7.227 1 96.25 13 VAL B C 1
ATOM 2146 O O . VAL B 1 13 ? -22.578 11.18 7.504 1 96.25 13 VAL B O 1
ATOM 2149 N N . SER B 1 14 ? -23.781 12.68 6.422 1 93.75 14 SER B N 1
ATOM 2150 C CA . SER B 1 14 ? -24.547 11.695 5.664 1 93.75 14 SER B CA 1
ATOM 2151 C C . SER B 1 14 ? -24.594 12.047 4.18 1 93.75 14 SER B C 1
ATOM 2153 O O . SER B 1 14 ? -24.578 13.227 3.82 1 93.75 14 SER B O 1
ATOM 2155 N N . PHE B 1 15 ? -24.469 10.992 3.357 1 90.38 15 PHE B N 1
ATOM 2156 C CA . PHE B 1 15 ? -24.688 11.133 1.925 1 90.38 15 PHE B CA 1
ATOM 2157 C C . PHE B 1 15 ? -25.906 10.344 1.484 1 90.38 15 PHE B C 1
ATOM 2159 O O . PHE B 1 15 ? -26 9.141 1.743 1 90.38 15 PHE B O 1
ATOM 2166 N N . ASN B 1 16 ? -26.797 11.039 0.769 1 90.62 16 ASN B N 1
ATOM 2167 C CA . ASN B 1 16 ? -28 10.383 0.264 1 90.62 16 ASN B CA 1
ATOM 2168 C C . ASN B 1 16 ? -28.672 9.539 1.342 1 90.62 16 ASN B C 1
ATOM 2170 O O . ASN B 1 16 ? -29 8.367 1.109 1 90.62 16 ASN B O 1
ATOM 2174 N N . GLY B 1 17 ? -28.703 9.977 2.484 1 87.38 17 GLY B N 1
ATOM 2175 C CA . GLY B 1 17 ? -29.391 9.312 3.572 1 87.38 17 GLY B CA 1
ATOM 2176 C C . GLY B 1 17 ? -28.547 8.289 4.297 1 87.38 17 GLY B C 1
ATOM 2177 O O . GLY B 1 17 ? -28.984 7.695 5.281 1 87.38 17 GLY B O 1
ATOM 2178 N N . GLN B 1 18 ? -27.391 8.016 3.887 1 90.5 18 GLN B N 1
ATOM 2179 C CA . GLN B 1 18 ? -26.5 7.059 4.531 1 90.5 18 GLN B CA 1
ATOM 2180 C C . GLN B 1 18 ? -25.453 7.766 5.395 1 90.5 18 GLN B C 1
ATOM 2182 O O . GLN B 1 18 ? -24.719 8.617 4.902 1 90.5 18 GLN B O 1
ATOM 2187 N N . ALA B 1 19 ? -25.484 7.336 6.656 1 92.44 19 ALA B N 1
ATOM 2188 C CA . ALA B 1 19 ? -24.531 7.945 7.574 1 92.44 19 ALA B CA 1
ATOM 2189 C C . ALA B 1 19 ? -23.109 7.449 7.297 1 92.44 19 ALA B C 1
ATOM 2191 O O . ALA B 1 19 ? -22.859 6.242 7.27 1 92.44 19 ALA B O 1
ATOM 2192 N N . VAL B 1 20 ? -22.219 8.375 7.117 1 94.25 20 VAL B N 1
ATOM 2193 C CA . VAL B 1 20 ? -20.812 8.062 6.867 1 94.25 20 VAL B CA 1
ATOM 2194 C C . VAL B 1 20 ? -19.984 8.375 8.109 1 94.25 20 VAL B C 1
ATOM 2196 O O . VAL B 1 20 ? -19.047 7.645 8.438 1 94.25 20 VAL B O 1
ATOM 2199 N N . LEU B 1 21 ? -20.312 9.422 8.758 1 95.69 21 LEU B N 1
ATOM 2200 C CA . LEU B 1 21 ? -19.766 9.766 10.062 1 95.69 21 LEU B CA 1
ATOM 2201 C C . LEU B 1 21 ? -20.859 9.984 11.094 1 95.69 21 LEU B C 1
ATOM 2203 O O . LEU B 1 21 ? -21.891 10.578 10.781 1 95.69 21 LEU B O 1
ATOM 2207 N N . SER B 1 22 ? -20.625 9.461 12.242 1 96.12 22 SER B N 1
ATOM 2208 C CA . SER B 1 22 ? -21.609 9.602 13.312 1 96.12 22 SER B CA 1
ATOM 2209 C C . SER B 1 22 ? -20.938 9.953 14.641 1 96.12 22 SER B C 1
ATOM 2211 O O . SER B 1 22 ? -20.125 9.18 15.156 1 96.12 22 SER B O 1
ATOM 2213 N N . ASP B 1 23 ? -21.25 11.133 15.141 1 95.31 23 ASP B N 1
ATOM 2214 C CA . ASP B 1 23 ? -20.859 11.547 16.484 1 95.31 23 ASP B CA 1
ATOM 2215 C C . ASP B 1 23 ? -19.344 11.508 16.656 1 95.31 23 ASP B C 1
ATOM 2217 O O . ASP B 1 23 ? -18.844 10.891 17.594 1 95.31 23 ASP B O 1
ATOM 2221 N N . VAL B 1 24 ? -18.656 12.133 15.766 1 95.88 24 VAL B N 1
ATOM 2222 C CA . VAL B 1 24 ? -17.188 12.102 15.781 1 95.88 24 VAL B CA 1
ATOM 2223 C C . VAL B 1 24 ? -16.656 13.281 16.594 1 95.88 24 VAL B C 1
ATOM 2225 O O . VAL B 1 24 ? -16.984 14.438 16.312 1 95.88 24 VAL B O 1
ATOM 2228 N N . ASP B 1 25 ? -15.93 12.992 17.641 1 96.5 25 ASP B N 1
ATOM 2229 C CA . ASP B 1 25 ? -15.172 13.977 18.406 1 96.5 25 ASP B CA 1
ATOM 2230 C C . ASP B 1 25 ? -13.672 13.828 18.156 1 96.5 25 ASP B C 1
ATOM 2232 O O . ASP B 1 25 ? -13.133 12.719 18.203 1 96.5 25 ASP B O 1
ATOM 2236 N N . LEU B 1 26 ? -13.062 14.914 17.859 1 95.62 26 LEU B N 1
ATOM 2237 C CA . LEU B 1 26 ? -11.633 14.906 17.562 1 95.62 26 LEU B CA 1
ATOM 2238 C C . LEU B 1 26 ? -11.023 16.281 17.781 1 95.62 26 LEU B C 1
ATOM 2240 O O . LEU B 1 26 ? -11.641 17.297 17.469 1 95.62 26 LEU B O 1
ATOM 2244 N N . ALA B 1 27 ? -9.867 16.328 18.359 1 96.56 27 ALA B N 1
ATOM 2245 C CA . ALA B 1 27 ? -9.102 17.562 18.5 1 96.56 27 ALA B CA 1
ATOM 2246 C C . ALA B 1 27 ? -7.664 17.375 18.031 1 96.56 27 ALA B C 1
ATOM 2248 O O . ALA B 1 27 ? -7.055 16.344 18.281 1 96.56 27 ALA B O 1
ATOM 2249 N N . ILE B 1 28 ? -7.191 18.328 17.406 1 97.31 28 ILE B N 1
ATOM 2250 C CA . ILE B 1 28 ? -5.801 18.344 16.953 1 97.31 28 ILE B CA 1
ATOM 2251 C C . ILE B 1 28 ? -5.086 19.562 17.547 1 97.31 28 ILE B C 1
ATOM 2253 O O . ILE B 1 28 ? -5.551 20.703 17.391 1 97.31 28 ILE B O 1
ATOM 2257 N N . GLU B 1 29 ? -3.988 19.312 18.156 1 97.69 29 GLU B N 1
ATOM 2258 C CA . GLU B 1 29 ? -3.219 20.375 18.812 1 97.69 29 GLU B CA 1
ATOM 2259 C C . GLU B 1 29 ? -1.886 20.594 18.094 1 97.69 29 GLU B C 1
ATOM 2261 O O . GLU B 1 29 ? -1.435 19.75 17.328 1 97.69 29 GLU B O 1
ATOM 2266 N N . PRO B 1 30 ? -1.304 21.781 18.344 1 97.5 30 PRO B N 1
ATOM 2267 C CA . PRO B 1 30 ? 0.036 22 17.797 1 97.5 30 PRO B CA 1
ATOM 2268 C C . PRO B 1 30 ? 1.06 21 18.312 1 97.5 30 PRO B C 1
ATOM 2270 O O . PRO B 1 30 ? 0.978 20.562 19.469 1 97.5 30 PRO B O 1
ATOM 2273 N N . GLY B 1 31 ? 1.907 20.625 17.422 1 96.81 31 GLY B N 1
ATOM 2274 C CA . GLY B 1 31 ? 3.008 19.75 17.812 1 96.81 31 GLY B CA 1
ATOM 2275 C C . GLY B 1 31 ? 2.59 18.312 18.016 1 96.81 31 GLY B C 1
ATOM 2276 O O . GLY B 1 31 ? 3.381 17.484 18.484 1 96.81 31 GLY B O 1
ATOM 2277 N N . GLN B 1 32 ? 1.391 18.031 17.609 1 96.25 32 GLN B N 1
ATOM 2278 C CA . GLN B 1 32 ? 0.853 16.688 17.797 1 96.25 32 GLN B CA 1
ATOM 2279 C C . GLN B 1 32 ? 0.601 16 16.453 1 96.25 32 GLN B C 1
ATOM 2281 O O . GLN B 1 32 ? 0.1 16.625 15.516 1 96.25 32 GLN B O 1
ATOM 2286 N N . ILE B 1 33 ? 1.001 14.727 16.438 1 96.88 33 ILE B N 1
ATOM 2287 C CA . ILE B 1 33 ? 0.648 13.922 15.281 1 96.88 33 ILE B CA 1
ATOM 2288 C C . ILE B 1 33 ? -0.535 13.016 15.625 1 96.88 33 ILE B C 1
ATOM 2290 O O . ILE B 1 33 ? -0.424 12.133 16.469 1 96.88 33 ILE B O 1
ATOM 2294 N N . VAL B 1 34 ? -1.604 13.266 14.992 1 97.38 34 VAL B N 1
ATOM 2295 C CA . VAL B 1 34 ? -2.797 12.43 15.102 1 97.38 34 VAL B CA 1
ATOM 2296 C C . VAL B 1 34 ? -2.963 11.602 13.828 1 97.38 34 VAL B C 1
ATOM 2298 O O . VAL B 1 34 ? -2.941 12.148 12.719 1 97.38 34 VAL B O 1
ATOM 2301 N N . THR B 1 35 ? -3.09 10.312 13.977 1 96.69 35 THR B N 1
ATOM 2302 C CA . THR B 1 35 ? -3.232 9.461 12.805 1 96.69 35 THR B CA 1
ATOM 2303 C C . THR B 1 35 ? -4.598 8.773 12.797 1 96.69 35 THR B C 1
ATOM 2305 O O . THR B 1 35 ? -5.004 8.18 13.797 1 96.69 35 THR B O 1
ATOM 2308 N N . LEU B 1 36 ? -5.199 8.945 11.695 1 96 36 LEU B N 1
ATOM 2309 C CA . LEU B 1 36 ? -6.48 8.297 11.461 1 96 36 LEU B CA 1
ATOM 2310 C C . LEU B 1 36 ? -6.285 6.941 10.789 1 96 36 LEU B C 1
ATOM 2312 O O . LEU B 1 36 ? -5.633 6.848 9.742 1 96 36 LEU B O 1
ATOM 2316 N N . ILE B 1 37 ? -6.84 5.895 11.445 1 93.69 37 ILE B N 1
ATOM 2317 C CA . ILE B 1 37 ? -6.789 4.562 10.852 1 93.69 37 ILE B CA 1
ATOM 2318 C C . ILE B 1 37 ? -8.195 3.959 10.82 1 93.69 37 ILE B C 1
ATOM 2320 O O . ILE B 1 37 ? -9.07 4.379 11.578 1 93.69 37 ILE B O 1
ATOM 2324 N N . GLY B 1 38 ? -8.414 3.055 9.914 1 92.75 38 GLY B N 1
ATOM 2325 C CA . GLY B 1 38 ? -9.703 2.4 9.711 1 92.75 38 GLY B CA 1
ATOM 2326 C C . GLY B 1 38 ? -9.789 1.66 8.391 1 92.75 38 GLY B C 1
ATOM 2327 O O . GLY B 1 38 ? -8.953 1.852 7.508 1 92.75 38 GLY B O 1
ATOM 2328 N N . PRO B 1 39 ? -10.781 0.826 8.312 1 89.56 39 PRO B N 1
ATOM 2329 C CA . PRO B 1 39 ? -10.953 0.09 7.059 1 89.56 39 PRO B CA 1
ATOM 2330 C C . PRO B 1 39 ? -11.391 0.989 5.902 1 89.56 39 PRO B C 1
ATOM 2332 O O . PRO B 1 39 ? -11.633 2.182 6.102 1 89.56 39 PRO B O 1
ATOM 2335 N N . ASN B 1 40 ? -11.328 0.391 4.711 1 85.56 40 ASN B N 1
ATOM 2336 C CA . ASN B 1 40 ? -11.852 1.12 3.557 1 85.56 40 ASN B CA 1
ATOM 2337 C C . ASN B 1 40 ? -13.328 1.468 3.73 1 85.56 40 ASN B C 1
ATOM 2339 O O . ASN B 1 40 ? -14.109 0.644 4.203 1 85.56 40 ASN B O 1
ATOM 2343 N N . GLY B 1 41 ? -13.672 2.645 3.457 1 86.75 41 GLY B N 1
ATOM 2344 C CA . GLY B 1 41 ? -15.055 3.078 3.588 1 86.75 41 GLY B CA 1
ATOM 2345 C C . GLY B 1 41 ? -15.414 3.525 4.992 1 86.75 41 GLY B C 1
ATOM 2346 O O . GLY B 1 41 ? -16.578 3.822 5.281 1 86.75 41 GLY B O 1
ATOM 2347 N N . ALA B 1 42 ? -14.461 3.67 5.805 1 92.19 42 ALA B N 1
ATOM 2348 C CA . ALA B 1 42 ? -14.695 3.977 7.211 1 92.19 42 ALA B CA 1
ATOM 2349 C C . ALA B 1 42 ? -15.062 5.445 7.402 1 92.19 42 ALA B C 1
ATOM 2351 O O . ALA B 1 42 ? -15.516 5.844 8.477 1 92.19 42 ALA B O 1
ATOM 2352 N N . GLY B 1 43 ? -14.859 6.285 6.418 1 93.88 43 GLY B N 1
ATOM 2353 C CA . GLY B 1 43 ? -15.172 7.699 6.516 1 93.88 43 GLY B CA 1
ATOM 2354 C C . GLY B 1 43 ? -13.945 8.57 6.688 1 93.88 43 GLY B C 1
ATOM 2355 O O . GLY B 1 43 ? -14.055 9.758 7.012 1 93.88 43 GLY B O 1
ATOM 2356 N N . LYS B 1 44 ? -12.773 8.031 6.543 1 94.75 44 LYS B N 1
ATOM 2357 C CA . LYS B 1 44 ? -11.523 8.758 6.762 1 94.75 44 LYS B CA 1
ATOM 2358 C C . LYS B 1 44 ? -11.43 9.969 5.84 1 94.75 44 LYS B C 1
ATOM 2360 O O . LYS B 1 44 ? -11.164 11.086 6.293 1 94.75 44 LYS B O 1
ATOM 2365 N N . THR B 1 45 ? -11.734 9.766 4.543 1 93 45 THR B N 1
ATOM 2366 C CA . THR B 1 45 ? -11.68 10.844 3.57 1 93 45 THR B CA 1
ATOM 2367 C C . THR B 1 45 ? -12.742 11.906 3.879 1 93 45 THR B C 1
ATOM 2369 O O . THR B 1 45 ? -12.484 13.102 3.748 1 93 45 THR B O 1
ATOM 2372 N N . THR B 1 46 ? -13.867 11.414 4.285 1 94.75 46 THR B N 1
ATOM 2373 C CA . THR B 1 46 ? -14.938 12.328 4.668 1 94.75 46 THR B CA 1
ATOM 2374 C C . THR B 1 46 ? -14.531 13.172 5.871 1 94.75 46 THR B C 1
ATOM 2376 O O . THR B 1 46 ? -14.766 14.383 5.898 1 94.75 46 THR B O 1
ATOM 2379 N N . LEU B 1 47 ? -13.906 12.555 6.816 1 96.62 47 LEU B N 1
ATOM 2380 C CA . LEU B 1 47 ? -13.43 13.273 7.992 1 96.62 47 LEU B CA 1
ATOM 2381 C C . LEU B 1 47 ? -12.367 14.297 7.617 1 96.62 47 LEU B C 1
ATOM 2383 O O . LEU B 1 47 ? -12.406 15.445 8.07 1 96.62 47 LEU B O 1
ATOM 2387 N N . VAL B 1 48 ? -11.469 13.922 6.785 1 96.81 48 VAL B N 1
ATOM 2388 C CA . VAL B 1 48 ? -10.406 14.805 6.324 1 96.81 48 VAL B CA 1
ATOM 2389 C C . VAL B 1 48 ? -11.008 16.016 5.621 1 96.81 48 VAL B C 1
ATOM 2391 O O . VAL B 1 48 ? -10.617 17.156 5.891 1 96.81 48 VAL B O 1
ATOM 2394 N N . ARG B 1 49 ? -11.984 15.797 4.82 1 96.25 49 ARG B N 1
ATOM 2395 C CA . ARG B 1 49 ? -12.633 16.891 4.098 1 96.25 49 ARG B CA 1
ATOM 2396 C C . ARG B 1 49 ? -13.359 17.828 5.051 1 96.25 49 ARG B C 1
ATOM 2398 O O . ARG B 1 49 ? -13.422 19.031 4.816 1 96.25 49 ARG B O 1
ATOM 2405 N N . SER B 1 50 ? -13.922 17.266 6.055 1 96.44 50 SER B N 1
ATOM 2406 C CA . SER B 1 50 ? -14.562 18.094 7.082 1 96.44 50 SER B CA 1
ATOM 2407 C C . SER B 1 50 ? -13.555 18.969 7.805 1 96.44 50 SER B C 1
ATOM 2409 O O . SER B 1 50 ? -13.797 20.156 8.016 1 96.44 50 SER B O 1
ATOM 2411 N N . VAL B 1 51 ? -12.445 18.406 8.117 1 96.94 51 VAL B N 1
ATOM 2412 C CA . VAL B 1 51 ? -11.383 19.141 8.812 1 96.94 51 VAL B CA 1
ATOM 2413 C C . VAL B 1 51 ? -10.867 20.266 7.918 1 96.94 51 VAL B C 1
ATOM 2415 O O . VAL B 1 51 ? -10.602 21.375 8.398 1 96.94 51 VAL B O 1
ATOM 2418 N N . LEU B 1 52 ? -10.805 19.984 6.645 1 96.25 52 LEU B N 1
ATOM 2419 C CA . LEU B 1 52 ? -10.289 20.953 5.676 1 96.25 52 LEU B CA 1
ATOM 2420 C C . LEU B 1 52 ? -11.32 22.031 5.391 1 96.25 52 LEU B C 1
ATOM 2422 O O . LEU B 1 52 ? -10.992 23.062 4.801 1 96.25 52 LEU B O 1
ATOM 2426 N N . GLY B 1 53 ? -12.516 21.828 5.742 1 95.12 53 GLY B N 1
ATOM 2427 C CA . GLY B 1 53 ? -13.586 22.781 5.492 1 95.12 53 GLY B CA 1
ATOM 2428 C C . GLY B 1 53 ? -14.219 22.609 4.125 1 95.12 53 GLY B C 1
ATOM 2429 O O . GLY B 1 53 ? -14.961 23.484 3.67 1 95.12 53 GLY B O 1
ATOM 2430 N N . LEU B 1 54 ? -13.938 21.5 3.494 1 94.5 54 LEU B N 1
ATOM 2431 C CA . LEU B 1 54 ? -14.461 21.234 2.158 1 94.5 54 LEU B CA 1
ATOM 2432 C C . LEU B 1 54 ? -15.828 20.562 2.236 1 94.5 54 LEU B C 1
ATOM 2434 O O . LEU B 1 54 ? -16.547 20.5 1.233 1 94.5 54 LEU B O 1
ATOM 2438 N N . LEU B 1 55 ? -16.156 20.062 3.375 1 94.44 55 LEU B N 1
ATOM 2439 C CA . LEU B 1 55 ? -17.453 19.422 3.611 1 94.44 55 LEU B CA 1
ATOM 2440 C C . LEU B 1 55 ? -18.078 19.906 4.914 1 94.44 55 LEU B C 1
ATOM 2442 O O . LEU B 1 55 ? -17.438 19.875 5.969 1 94.44 55 LEU B O 1
ATOM 2446 N N . LYS B 1 56 ? -19.312 20.406 4.844 1 93.88 56 LYS B N 1
ATOM 2447 C CA . LYS B 1 56 ? -20.031 20.844 6.035 1 93.88 56 LYS B CA 1
ATOM 2448 C C . LYS B 1 56 ? -20.812 19.688 6.656 1 93.88 56 LYS B C 1
ATOM 2450 O O . LYS B 1 56 ? -21.609 19.031 5.977 1 93.88 56 LYS B O 1
ATOM 2455 N N . PRO B 1 57 ? -20.609 19.438 7.852 1 95.06 57 PRO B N 1
ATOM 2456 C CA . PRO B 1 57 ? -21.359 18.359 8.492 1 95.06 57 PRO B CA 1
ATOM 2457 C C . PRO B 1 57 ? -22.844 18.672 8.656 1 95.06 57 PRO B C 1
ATOM 2459 O O . PRO B 1 57 ? -23.219 19.844 8.734 1 95.06 57 PRO B O 1
ATOM 2462 N N . HIS B 1 58 ? -23.656 17.641 8.742 1 94.44 58 HIS B N 1
ATOM 2463 C CA . HIS B 1 58 ? -25.094 17.812 8.953 1 94.44 58 HIS B CA 1
ATOM 2464 C C . HIS B 1 58 ? -25.406 18 10.43 1 94.44 58 HIS B C 1
ATOM 2466 O O . HIS B 1 58 ? -26.406 18.656 10.773 1 94.44 58 HIS B O 1
ATOM 2472 N N . VAL B 1 59 ? -24.688 17.406 11.227 1 95.62 59 VAL B N 1
ATOM 2473 C CA . VAL B 1 59 ? -24.844 17.531 12.68 1 95.62 59 VAL B CA 1
ATOM 2474 C C . VAL B 1 59 ? -23.484 17.781 13.328 1 95.62 59 VAL B C 1
ATOM 2476 O O . VAL B 1 59 ? -22.453 17.391 12.789 1 95.62 59 VAL B O 1
ATOM 2479 N N . GLY B 1 60 ? -23.484 18.469 14.414 1 96.69 60 GLY B N 1
ATOM 2480 C CA . GLY B 1 60 ? -22.266 18.781 15.133 1 96.69 60 GLY B CA 1
ATOM 2481 C C . GLY B 1 60 ? -21.562 20.031 14.609 1 96.69 60 GLY B C 1
ATOM 2482 O O . GLY B 1 60 ? -22.172 20.828 13.898 1 96.69 60 GLY B O 1
ATOM 2483 N N . GLU B 1 61 ? -20.312 20.156 15.133 1 96.69 61 GLU B N 1
ATOM 2484 C CA . GLU B 1 61 ? -19.594 21.375 14.797 1 96.69 61 GLU B CA 1
ATOM 2485 C C . GLU B 1 61 ? -18.109 21.094 14.547 1 96.69 61 GLU B C 1
ATOM 2487 O O . GLU B 1 61 ? -17.5 20.297 15.25 1 96.69 61 GLU B O 1
ATOM 2492 N N . VAL B 1 62 ? -17.656 21.75 13.508 1 96.94 62 VAL B N 1
ATOM 2493 C CA . VAL B 1 62 ? -16.219 21.766 13.242 1 96.94 62 VAL B CA 1
ATOM 2494 C C . VAL B 1 62 ? -15.672 23.172 13.508 1 96.94 62 VAL B C 1
ATOM 2496 O O . VAL B 1 62 ? -16.047 24.125 12.82 1 96.94 62 VAL B O 1
ATOM 2499 N N . TRP B 1 63 ? -14.867 23.219 14.523 1 97.25 63 TRP B N 1
ATOM 2500 C CA . TRP B 1 63 ? -14.219 24.484 14.859 1 97.25 63 TRP B CA 1
ATOM 2501 C C . TRP B 1 63 ? -12.766 24.484 14.383 1 97.25 63 TRP B C 1
ATOM 2503 O O . TRP B 1 63 ? -12.047 23.5 14.562 1 97.25 63 TRP B O 1
ATOM 2513 N N . ARG B 1 64 ? -12.359 25.578 13.836 1 97.06 64 ARG B N 1
ATOM 2514 C CA . ARG B 1 64 ? -10.977 25.812 13.438 1 97.06 64 ARG B CA 1
ATOM 2515 C C . ARG B 1 64 ? -10.453 27.125 13.984 1 97.06 64 ARG B C 1
ATOM 2517 O O . ARG B 1 64 ? -11.18 28.125 14.023 1 97.06 64 ARG B O 1
ATOM 2524 N N . ARG B 1 65 ? -9.289 27.078 14.352 1 96.69 65 ARG B N 1
ATOM 2525 C CA . ARG B 1 65 ? -8.672 28.328 14.805 1 96.69 65 ARG B CA 1
ATOM 2526 C C . ARG B 1 65 ? -8.773 29.406 13.727 1 96.69 65 ARG B C 1
ATOM 2528 O O . ARG B 1 65 ? -8.539 29.125 12.547 1 96.69 65 ARG B O 1
ATOM 2535 N N . PRO B 1 66 ? -9.117 30.609 14.156 1 95.38 66 PRO B N 1
ATOM 2536 C CA . PRO B 1 66 ? -9.203 31.703 13.172 1 95.38 66 PRO B CA 1
ATOM 2537 C C . PRO B 1 66 ? -7.91 31.891 12.391 1 95.38 66 PRO B C 1
ATOM 2539 O O . PRO B 1 66 ? -6.824 31.906 12.977 1 95.38 66 PRO B O 1
ATOM 2542 N N . ARG B 1 67 ? -8.008 31.984 11.047 1 95.12 67 ARG B N 1
ATOM 2543 C CA . ARG B 1 67 ? -6.898 32.219 10.133 1 95.12 67 ARG B CA 1
ATOM 2544 C C . ARG B 1 67 ? -5.926 31.047 10.125 1 95.12 67 ARG B C 1
ATOM 2546 O O . ARG B 1 67 ? -4.719 31.234 9.961 1 95.12 67 ARG B O 1
ATOM 2553 N N . LEU B 1 68 ? -6.457 29.891 10.469 1 96.94 68 LEU B N 1
ATOM 2554 C CA . LEU B 1 68 ? -5.645 28.688 10.453 1 96.94 68 LEU B CA 1
ATOM 2555 C C . LEU B 1 68 ? -5.109 28.406 9.055 1 96.94 68 LEU B C 1
ATOM 2557 O O . LEU B 1 68 ? -5.879 28.344 8.094 1 96.94 68 LEU B O 1
ATOM 2561 N N . THR B 1 69 ? -3.783 28.297 8.977 1 96.88 69 THR B N 1
ATOM 2562 C CA . THR B 1 69 ? -3.174 27.891 7.711 1 96.88 69 THR B CA 1
ATOM 2563 C C . THR B 1 69 ? -2.982 26.391 7.648 1 96.88 69 THR B C 1
ATOM 2565 O O . THR B 1 69 ? -2.33 25.797 8.516 1 96.88 69 THR B O 1
ATOM 2568 N N . ILE B 1 70 ? -3.576 25.797 6.59 1 97.5 70 ILE B N 1
ATOM 2569 C CA . ILE B 1 70 ? -3.545 24.344 6.473 1 97.5 70 ILE B CA 1
ATOM 2570 C C . ILE B 1 70 ? -2.768 23.953 5.219 1 97.5 70 ILE B C 1
ATOM 2572 O O . ILE B 1 70 ? -2.979 24.516 4.145 1 97.5 70 ILE B O 1
ATOM 2576 N N . GLY B 1 71 ? -1.777 23.078 5.395 1 97.56 71 GLY B N 1
ATOM 2577 C CA . GLY B 1 71 ? -1.164 22.359 4.281 1 97.56 71 GLY B CA 1
ATOM 2578 C C . GLY B 1 71 ? -1.773 21 4.035 1 97.56 71 GLY B C 1
ATOM 2579 O O . GLY B 1 71 ? -1.947 20.203 4.969 1 97.56 71 GLY B O 1
ATOM 2580 N N . TYR B 1 72 ? -2.068 20.75 2.783 1 96.94 72 TYR B N 1
ATOM 2581 C CA . TYR B 1 72 ? -2.758 19.516 2.465 1 96.94 72 TYR B CA 1
ATOM 2582 C C . TYR B 1 72 ? -1.996 18.719 1.411 1 96.94 72 TYR B C 1
ATOM 2584 O O . TYR B 1 72 ? -1.588 19.266 0.385 1 96.94 72 TYR B O 1
ATOM 2592 N N . MET B 1 73 ? -1.788 17.453 1.779 1 96.19 73 MET B N 1
ATOM 2593 C CA . MET B 1 73 ? -1.241 16.469 0.84 1 96.19 73 MET B CA 1
ATOM 2594 C C . MET B 1 73 ? -2.271 15.398 0.514 1 96.19 73 MET B C 1
ATOM 2596 O O . MET B 1 73 ? -2.572 14.547 1.353 1 96.19 73 MET B O 1
ATOM 2600 N N . PRO B 1 74 ? -2.754 15.352 -0.764 1 93.31 74 PRO B N 1
ATOM 2601 C CA . PRO B 1 74 ? -3.76 14.352 -1.144 1 93.31 74 PRO B CA 1
ATOM 2602 C C . PRO B 1 74 ? -3.158 12.969 -1.394 1 93.31 74 PRO B C 1
ATOM 2604 O O . PRO B 1 74 ? -1.946 12.852 -1.591 1 93.31 74 PRO B O 1
ATOM 2607 N N . GLN B 1 75 ? -4.059 12 -1.287 1 84.38 75 GLN B N 1
ATOM 2608 C CA . GLN B 1 75 ? -3.654 10.625 -1.543 1 84.38 75 GLN B CA 1
ATOM 2609 C C . GLN B 1 75 ? -3.188 10.445 -2.984 1 84.38 75 GLN B C 1
ATOM 2611 O O . GLN B 1 75 ? -2.166 9.805 -3.238 1 84.38 75 GLN B O 1
ATOM 2616 N N . LYS B 1 76 ? -3.959 10.914 -3.924 1 81.06 76 LYS B N 1
ATOM 2617 C CA . LYS B 1 76 ? -3.639 10.828 -5.348 1 81.06 76 LYS B CA 1
ATOM 2618 C C . LYS B 1 76 ? -3.695 12.203 -6.008 1 81.06 76 LYS B C 1
ATOM 2620 O O . LYS B 1 76 ? -4.523 13.039 -5.641 1 81.06 76 LYS B O 1
ATOM 2625 N N . LEU B 1 77 ? -2.637 12.359 -6.832 1 82.88 77 LEU B N 1
ATOM 2626 C CA . LEU B 1 77 ? -2.641 13.531 -7.695 1 82.88 77 LEU B CA 1
ATOM 2627 C C . LEU B 1 77 ? -2.863 13.141 -9.148 1 82.88 77 LEU B C 1
ATOM 2629 O O . LEU B 1 77 ? -2.145 12.289 -9.688 1 82.88 77 LEU B O 1
ATOM 2633 N N . HIS B 1 78 ? -3.932 13.602 -9.719 1 79.38 78 HIS B N 1
ATOM 2634 C CA . HIS B 1 78 ? -4.168 13.32 -11.133 1 79.38 78 HIS B CA 1
ATOM 2635 C C . HIS B 1 78 ? -3.604 14.43 -12.016 1 79.38 78 HIS B C 1
ATOM 2637 O O . HIS B 1 78 ? -4.07 15.57 -11.961 1 79.38 78 HIS B O 1
ATOM 2643 N N . VAL B 1 79 ? -2.504 14.117 -12.508 1 77.19 79 VAL B N 1
ATOM 2644 C CA . VAL B 1 79 ? -1.914 15.062 -13.453 1 77.19 79 VAL B CA 1
ATOM 2645 C C . VAL B 1 79 ? -2.072 14.539 -14.875 1 77.19 79 VAL B C 1
ATOM 2647 O O . VAL B 1 79 ? -1.769 13.375 -15.156 1 77.19 79 VAL B O 1
ATOM 2650 N N . ASP B 1 80 ? -2.67 15.344 -15.688 1 78 80 ASP B N 1
ATOM 2651 C CA . ASP B 1 80 ? -2.807 14.977 -17.094 1 78 80 ASP B CA 1
ATOM 2652 C C . ASP B 1 80 ? -1.443 14.695 -17.719 1 78 80 ASP B C 1
ATOM 2654 O O . ASP B 1 80 ? -0.556 15.555 -17.703 1 78 80 ASP B O 1
ATOM 2658 N N . ALA B 1 81 ? -1.268 13.531 -18.281 1 74 81 ALA B N 1
ATOM 2659 C CA . ALA B 1 81 ? -0.005 13.078 -18.859 1 74 81 ALA B CA 1
ATOM 2660 C C . ALA B 1 81 ? 0.406 13.969 -20.031 1 74 81 ALA B C 1
ATOM 2662 O O . ALA B 1 81 ? 1.587 14.039 -20.391 1 74 81 ALA B O 1
ATOM 2663 N N . THR B 1 82 ? -0.503 14.523 -20.578 1 77.06 82 THR B N 1
ATOM 2664 C CA . THR B 1 82 ? -0.214 15.289 -21.781 1 77.06 82 THR B CA 1
ATOM 2665 C C . THR B 1 82 ? 0.245 16.703 -21.422 1 77.06 82 THR B C 1
ATOM 2667 O O . THR B 1 82 ? 0.779 17.422 -22.281 1 77.06 82 THR B O 1
ATOM 2670 N N . LEU B 1 83 ? 0.099 17.031 -20.203 1 76.94 83 LEU B N 1
ATOM 2671 C CA . LEU B 1 83 ? 0.507 18.375 -19.797 1 76.94 83 LEU B CA 1
ATOM 2672 C C . LEU B 1 83 ? 1.882 18.344 -19.125 1 76.94 83 LEU B C 1
ATOM 2674 O O . LEU B 1 83 ? 2.01 17.922 -17.969 1 76.94 83 LEU B O 1
ATOM 2678 N N . PRO B 1 84 ? 2.873 18.656 -19.969 1 81.31 84 PRO B N 1
ATOM 2679 C CA . PRO B 1 84 ? 4.199 18.656 -19.344 1 81.31 84 PRO B CA 1
ATOM 2680 C C . PRO B 1 84 ? 4.328 19.719 -18.25 1 81.31 84 PRO B C 1
ATOM 2682 O O . PRO B 1 84 ? 4.242 20.922 -18.547 1 81.31 84 PRO B O 1
ATOM 2685 N N . LEU B 1 85 ? 4.246 19.438 -17 1 92.38 85 LEU B N 1
ATOM 2686 C CA . LEU B 1 85 ? 4.371 20.297 -15.828 1 92.38 85 LEU B CA 1
ATOM 2687 C C . LEU B 1 85 ? 5.602 19.922 -15.008 1 92.38 85 LEU B C 1
ATOM 2689 O O . LEU B 1 85 ? 5.699 18.812 -14.492 1 92.38 85 LEU B O 1
ATOM 2693 N N . SER B 1 86 ? 6.539 20.891 -15.016 1 96.44 86 SER B N 1
ATOM 2694 C CA . SER B 1 86 ? 7.707 20.641 -14.18 1 96.44 86 SER B CA 1
ATOM 2695 C C . SER B 1 86 ? 7.359 20.734 -12.695 1 96.44 86 SER B C 1
ATOM 2697 O O . SER B 1 86 ? 6.34 21.328 -12.328 1 96.44 86 SER B O 1
ATOM 2699 N N . VAL B 1 87 ? 8.211 20.172 -11.867 1 97.5 87 VAL B N 1
ATOM 2700 C CA . VAL B 1 87 ? 8.031 20.25 -10.422 1 97.5 87 VAL B CA 1
ATOM 2701 C C . VAL B 1 87 ? 8.023 21.719 -9.984 1 97.5 87 VAL B C 1
ATOM 2703 O O . VAL B 1 87 ? 7.172 22.125 -9.188 1 97.5 87 VAL B O 1
ATOM 2706 N N . LEU B 1 88 ? 8.93 22.469 -10.555 1 97.88 88 LEU B N 1
ATOM 2707 C CA . LEU B 1 88 ? 8.992 23.891 -10.227 1 97.88 88 LEU B CA 1
ATOM 2708 C C . LEU B 1 88 ? 7.668 24.578 -10.555 1 97.88 88 LEU B C 1
ATOM 2710 O O . LEU B 1 88 ? 7.105 25.281 -9.711 1 97.88 88 LEU B O 1
ATOM 2714 N N . ARG B 1 89 ? 7.18 24.375 -11.742 1 95.88 89 ARG B N 1
ATOM 2715 C CA . ARG B 1 89 ? 5.93 25.016 -12.156 1 95.88 89 ARG B CA 1
ATOM 2716 C C . ARG B 1 89 ? 4.77 24.562 -11.273 1 95.88 89 ARG B C 1
ATOM 2718 O O . ARG B 1 89 ? 3.896 25.359 -10.93 1 95.88 89 ARG B O 1
ATOM 2725 N N . PHE B 1 90 ? 4.812 23.312 -10.992 1 96.44 90 PHE B N 1
ATOM 2726 C CA . PHE B 1 90 ? 3.779 22.734 -10.141 1 96.44 90 PHE B CA 1
ATOM 2727 C C . PHE B 1 90 ? 3.76 23.422 -8.773 1 96.44 90 PHE B C 1
ATOM 2729 O O . PHE B 1 90 ? 2.695 23.797 -8.281 1 96.44 90 PHE B O 1
ATOM 2736 N N . LEU B 1 91 ? 4.934 23.625 -8.172 1 97.56 91 LEU B N 1
ATOM 2737 C CA . LEU B 1 91 ? 5.031 24.25 -6.863 1 97.56 91 LEU B CA 1
ATOM 2738 C C . LEU B 1 91 ? 4.664 25.734 -6.941 1 97.56 91 LEU B C 1
ATOM 2740 O O . LEU B 1 91 ? 4.074 26.281 -6.008 1 97.56 91 LEU B O 1
ATOM 2744 N N . ARG B 1 92 ? 4.906 26.297 -8.023 1 96.81 92 ARG B N 1
ATOM 2745 C CA . ARG B 1 92 ? 4.668 27.734 -8.18 1 96.81 92 ARG B CA 1
ATOM 2746 C C . ARG B 1 92 ? 3.195 28.016 -8.453 1 96.81 92 ARG B C 1
ATOM 2748 O O . ARG B 1 92 ? 2.785 29.172 -8.539 1 96.81 92 ARG B O 1
ATOM 2755 N N . LEU B 1 93 ? 2.459 26.953 -8.672 1 94.19 93 LEU B N 1
ATOM 2756 C CA . LEU B 1 93 ? 1.015 27.141 -8.742 1 94.19 93 LEU B CA 1
ATOM 2757 C C . LEU B 1 93 ? 0.457 27.609 -7.406 1 94.19 93 LEU B C 1
ATOM 2759 O O . LEU B 1 93 ? -0.67 28.109 -7.336 1 94.19 93 LEU B O 1
ATOM 2763 N N . VAL B 1 94 ? 1.188 27.422 -6.359 1 94.62 94 VAL B N 1
ATOM 2764 C CA . VAL B 1 94 ? 0.835 28.016 -5.074 1 94.62 94 VAL B CA 1
ATOM 2765 C C . VAL B 1 94 ? 1.062 29.516 -5.117 1 94.62 94 VAL B C 1
ATOM 2767 O O . VAL B 1 94 ? 2.156 29.984 -5.453 1 94.62 94 VAL B O 1
ATOM 2770 N N . PRO B 1 95 ? 0.111 30.234 -4.812 1 94.31 95 PRO B N 1
ATOM 2771 C CA . PRO B 1 95 ? 0.233 31.688 -4.938 1 94.31 95 PRO B CA 1
ATOM 2772 C C . PRO B 1 95 ? 1.38 32.25 -4.105 1 94.31 95 PRO B C 1
ATOM 2774 O O . PRO B 1 95 ? 1.54 31.891 -2.938 1 94.31 95 PRO B O 1
ATOM 2777 N N . GLY B 1 96 ? 2.189 33.125 -4.762 1 94.31 96 GLY B N 1
ATOM 2778 C CA . GLY B 1 96 ? 3.229 33.875 -4.066 1 94.31 96 GLY B CA 1
ATOM 2779 C C . GLY B 1 96 ? 4.543 33.094 -3.977 1 94.31 96 GLY B C 1
ATOM 2780 O O . GLY B 1 96 ? 5.531 33.625 -3.459 1 94.31 96 GLY B O 1
ATOM 2781 N N . VAL B 1 97 ? 4.484 31.984 -4.484 1 96.31 97 VAL B N 1
ATOM 2782 C CA . VAL B 1 97 ? 5.68 31.156 -4.355 1 96.31 97 VAL B CA 1
ATOM 2783 C C . VAL B 1 97 ? 6.621 31.422 -5.523 1 96.31 97 VAL B C 1
ATOM 2785 O O . VAL B 1 97 ? 6.223 31.344 -6.688 1 96.31 97 VAL B O 1
ATOM 2788 N N . LYS B 1 98 ? 7.879 31.75 -5.168 1 97 98 LYS B N 1
ATOM 2789 C CA . LYS B 1 98 ? 8.938 31.938 -6.16 1 97 98 LYS B CA 1
ATOM 2790 C C . LYS B 1 98 ? 9.883 30.734 -6.18 1 97 98 LYS B C 1
ATOM 2792 O O . LYS B 1 98 ? 9.695 29.781 -5.43 1 97 98 LYS B O 1
ATOM 2797 N N . ARG B 1 99 ? 10.758 30.812 -7.059 1 97.44 99 ARG B N 1
ATOM 2798 C CA . ARG B 1 99 ? 11.695 29.719 -7.262 1 97.44 99 ARG B CA 1
ATOM 2799 C C . ARG B 1 99 ? 12.469 29.422 -5.98 1 97.44 99 ARG B C 1
ATOM 2801 O O . ARG B 1 99 ? 12.688 28.25 -5.641 1 97.44 99 ARG B O 1
ATOM 2808 N N . GLU B 1 100 ? 12.805 30.406 -5.301 1 97.56 100 GLU B N 1
ATOM 2809 C CA . GLU B 1 100 ? 13.617 30.25 -4.098 1 97.56 100 GLU B CA 1
ATOM 2810 C C . GLU B 1 100 ? 12.852 29.5 -3.01 1 97.56 100 GLU B C 1
ATOM 2812 O O . GLU B 1 100 ? 13.398 28.609 -2.355 1 97.56 100 GLU B O 1
ATOM 2817 N N . GLN B 1 101 ? 11.656 29.875 -2.873 1 97.44 101 GLN B N 1
ATOM 2818 C CA . GLN B 1 101 ? 10.828 29.219 -1.874 1 97.44 101 GLN B CA 1
ATOM 2819 C C . GLN B 1 101 ? 10.555 27.766 -2.264 1 97.44 101 GLN B C 1
ATOM 2821 O O . GLN B 1 101 ? 10.555 26.875 -1.408 1 97.44 101 GLN B O 1
ATOM 2826 N N . ALA B 1 102 ? 10.344 27.578 -3.52 1 98.06 102 ALA B N 1
ATOM 2827 C CA . ALA B 1 102 ? 10.117 26.219 -4.027 1 98.06 102 ALA B CA 1
ATOM 2828 C C . ALA B 1 102 ? 11.328 25.328 -3.775 1 98.06 102 ALA B C 1
ATOM 2830 O O . ALA B 1 102 ? 11.188 24.203 -3.285 1 98.06 102 ALA B O 1
ATOM 2831 N N . LEU B 1 103 ? 12.438 25.859 -4.078 1 98.19 103 LEU B N 1
ATOM 2832 C CA . LEU B 1 103 ? 13.68 25.109 -3.896 1 98.19 103 LEU B CA 1
ATOM 2833 C C . LEU B 1 103 ? 13.93 24.828 -2.418 1 98.19 103 LEU B C 1
ATOM 2835 O O . LEU B 1 103 ? 14.352 23.719 -2.055 1 98.19 103 LEU B O 1
ATOM 2839 N N . ALA B 1 104 ? 13.68 25.75 -1.603 1 97.69 104 ALA B N 1
ATOM 2840 C CA . ALA B 1 104 ? 13.859 25.578 -0.163 1 97.69 104 ALA B CA 1
ATOM 2841 C C . ALA B 1 104 ? 12.945 24.484 0.374 1 97.69 104 ALA B C 1
ATOM 2843 O O . ALA B 1 104 ? 13.383 23.641 1.166 1 97.69 104 ALA B O 1
ATOM 2844 N N . ALA B 1 105 ? 11.75 24.5 -0.051 1 97.81 105 ALA B N 1
ATOM 2845 C CA . ALA B 1 105 ? 10.797 23.469 0.378 1 97.81 105 ALA B CA 1
ATOM 2846 C C . ALA B 1 105 ? 11.234 22.078 -0.085 1 97.81 105 ALA B C 1
ATOM 2848 O O . ALA B 1 105 ? 11.148 21.109 0.673 1 97.81 105 ALA B O 1
ATOM 2849 N N . LEU B 1 106 ? 11.711 22.047 -1.265 1 98.44 106 LEU B N 1
ATOM 2850 C CA . LEU B 1 106 ? 12.18 20.766 -1.801 1 98.44 106 LEU B CA 1
ATOM 2851 C C . LEU B 1 106 ? 13.398 20.266 -1.038 1 98.44 106 LEU B C 1
ATOM 2853 O O . LEU B 1 106 ? 13.547 19.062 -0.811 1 98.44 106 LEU B O 1
ATOM 2857 N N . ARG B 1 107 ? 14.227 21.125 -0.707 1 97.88 107 ARG B N 1
ATOM 2858 C CA . ARG B 1 107 ? 15.398 20.766 0.08 1 97.88 107 ARG B CA 1
ATOM 2859 C C . ARG B 1 107 ? 15 20.188 1.432 1 97.88 107 ARG B C 1
ATOM 2861 O O . ARG B 1 107 ? 15.594 19.219 1.9 1 97.88 107 ARG B O 1
ATOM 2868 N N . GLU B 1 108 ? 13.984 20.703 2 1 96.38 108 GLU B N 1
ATOM 2869 C CA . GLU B 1 108 ? 13.508 20.25 3.303 1 96.38 108 GLU B CA 1
ATOM 2870 C C . GLU B 1 108 ? 13.016 18.812 3.238 1 96.38 108 GLU B C 1
ATOM 2872 O O . GLU B 1 108 ? 13.117 18.062 4.219 1 96.38 108 GLU B O 1
ATOM 2877 N N . VAL B 1 109 ? 12.555 18.469 2.043 1 97.06 109 VAL B N 1
ATOM 2878 C CA . VAL B 1 109 ? 11.977 17.141 1.948 1 97.06 109 VAL B CA 1
ATOM 2879 C C . VAL B 1 109 ? 12.914 16.219 1.176 1 97.06 109 VAL B C 1
ATOM 2881 O O . VAL B 1 109 ? 12.547 15.094 0.812 1 97.06 109 VAL B O 1
ATOM 2884 N N . GLY B 1 110 ? 14.055 16.672 0.833 1 96 110 GLY B N 1
ATOM 2885 C CA . GLY B 1 110 ? 15.07 15.852 0.188 1 96 110 GLY B CA 1
ATOM 2886 C C . GLY B 1 110 ? 14.789 15.594 -1.279 1 96 110 GLY B C 1
ATOM 2887 O O . GLY B 1 110 ? 15.078 14.508 -1.791 1 96 110 GLY B O 1
ATOM 2888 N N . ALA B 1 111 ? 14.203 16.578 -1.97 1 97.31 111 ALA B N 1
ATOM 2889 C CA . ALA B 1 111 ? 13.828 16.359 -3.365 1 97.31 111 ALA B CA 1
ATOM 2890 C C . ALA B 1 111 ? 14.258 17.531 -4.242 1 97.31 111 ALA B C 1
ATOM 2892 O O . ALA B 1 111 ? 13.633 17.812 -5.266 1 97.31 111 ALA B O 1
ATOM 2893 N N . ALA B 1 112 ? 15.297 18.219 -3.863 1 98.06 112 ALA B N 1
ATOM 2894 C CA . ALA B 1 112 ? 15.758 19.391 -4.598 1 98.06 112 ALA B CA 1
ATOM 2895 C C . ALA B 1 112 ? 16.203 19.016 -6.008 1 98.06 112 ALA B C 1
ATOM 2897 O O . ALA B 1 112 ? 16.062 19.812 -6.941 1 98.06 112 ALA B O 1
ATOM 2898 N N . HIS B 1 113 ? 16.641 17.859 -6.195 1 97.38 113 HIS B N 1
ATOM 2899 C CA . HIS B 1 113 ? 17.25 17.422 -7.449 1 97.38 113 HIS B CA 1
ATOM 2900 C C . HIS B 1 113 ? 16.203 17.25 -8.539 1 97.38 113 HIS B C 1
ATOM 2902 O O . HIS B 1 113 ? 16.547 17.156 -9.719 1 97.38 113 HIS B O 1
ATOM 2908 N N . VAL B 1 114 ? 14.961 17.266 -8.195 1 97.62 114 VAL B N 1
ATOM 2909 C CA . VAL B 1 114 ? 13.945 17 -9.219 1 97.62 114 VAL B CA 1
ATOM 2910 C C . VAL B 1 114 ? 13.266 18.297 -9.617 1 97.62 114 VAL B C 1
ATOM 2912 O O . VAL B 1 114 ? 12.273 18.281 -10.352 1 97.62 114 VAL B O 1
ATOM 2915 N N . LEU B 1 115 ? 13.75 19.375 -9.203 1 97.81 115 LEU B N 1
ATOM 2916 C CA . LEU B 1 115 ? 13.133 20.688 -9.352 1 97.81 115 LEU B CA 1
ATOM 2917 C C . LEU B 1 115 ? 12.711 20.938 -10.797 1 97.81 115 LEU B C 1
ATOM 2919 O O . LEU B 1 115 ? 11.594 21.391 -11.055 1 97.81 115 LEU B O 1
ATOM 2923 N N . GLU B 1 116 ? 13.516 20.578 -11.727 1 97.38 116 GLU B N 1
ATOM 2924 C CA . GLU B 1 116 ? 13.281 20.938 -13.117 1 97.38 116 GLU B CA 1
ATOM 2925 C C . GLU B 1 116 ? 12.656 19.766 -13.883 1 97.38 116 GLU B C 1
ATOM 2927 O O . GLU B 1 116 ? 12.328 19.891 -15.062 1 97.38 116 GLU B O 1
ATOM 2932 N N . ARG B 1 117 ? 12.445 18.703 -13.258 1 95.88 117 ARG B N 1
ATOM 2933 C CA . ARG B 1 117 ? 11.938 17.516 -13.93 1 95.88 117 ARG B CA 1
ATOM 2934 C C . ARG B 1 117 ? 10.422 17.578 -14.086 1 95.88 117 ARG B C 1
ATOM 2936 O O . ARG B 1 117 ? 9.727 18.156 -13.25 1 95.88 117 ARG B O 1
ATOM 2943 N N . PRO B 1 118 ? 10 16.969 -15.211 1 94.38 118 PRO B N 1
ATOM 2944 C CA . PRO B 1 118 ? 8.547 16.812 -15.32 1 94.38 118 PRO B CA 1
ATOM 2945 C C . PRO B 1 118 ? 7.953 15.922 -14.234 1 94.38 118 PRO B C 1
ATOM 2947 O O . PRO B 1 118 ? 8.562 14.922 -13.852 1 94.38 118 PRO B O 1
ATOM 2950 N N . LEU B 1 119 ? 6.746 16.234 -13.789 1 93 119 LEU B N 1
ATOM 2951 C CA . LEU B 1 119 ? 6.078 15.477 -12.734 1 93 119 LEU B CA 1
ATOM 2952 C C . LEU B 1 119 ? 5.883 14.023 -13.141 1 93 119 LEU B C 1
ATOM 2954 O O . LEU B 1 119 ? 5.914 13.125 -12.297 1 93 119 LEU B O 1
ATOM 2958 N N . GLN B 1 120 ? 5.742 13.781 -14.391 1 88.75 120 GLN B N 1
ATOM 2959 C CA . GLN B 1 120 ? 5.449 12.445 -14.906 1 88.75 120 GLN B CA 1
ATOM 2960 C C . GLN B 1 120 ? 6.699 11.578 -14.922 1 88.75 120 GLN B C 1
ATOM 2962 O O . GLN B 1 120 ? 6.609 10.352 -15.07 1 88.75 120 GLN B O 1
ATOM 2967 N N . SER B 1 121 ? 7.848 12.172 -14.758 1 88.81 121 SER B N 1
ATOM 2968 C CA . SER B 1 121 ? 9.102 11.438 -14.922 1 88.81 121 SER B CA 1
ATOM 2969 C C . SER B 1 121 ? 9.711 11.07 -13.578 1 88.81 121 SER B C 1
ATOM 2971 O O . SER B 1 121 ? 10.695 10.336 -13.516 1 88.81 121 SER B O 1
ATOM 2973 N N . ILE B 1 122 ? 9.125 11.578 -12.516 1 89.88 122 ILE B N 1
ATOM 2974 C CA . ILE B 1 122 ? 9.734 11.305 -11.219 1 89.88 122 ILE B CA 1
ATOM 2975 C C . ILE B 1 122 ? 9.086 10.078 -10.594 1 89.88 122 ILE B C 1
ATOM 2977 O O . ILE B 1 122 ? 7.98 9.688 -10.969 1 89.88 122 ILE B O 1
ATOM 2981 N N . SER B 1 123 ? 9.844 9.445 -9.648 1 86 123 SER B N 1
ATOM 2982 C CA . SER B 1 123 ? 9.359 8.234 -9 1 86 123 SER B CA 1
ATOM 2983 C C . SER B 1 123 ? 8.211 8.539 -8.047 1 86 123 SER B C 1
ATOM 2985 O O . SER B 1 123 ? 7.977 9.695 -7.699 1 86 123 SER B O 1
ATOM 2987 N N . GLY B 1 124 ? 7.484 7.539 -7.66 1 86.31 124 GLY B N 1
ATOM 2988 C CA . GLY B 1 124 ? 6.418 7.703 -6.684 1 86.31 124 GLY B CA 1
ATOM 2989 C C . GLY B 1 124 ? 6.895 8.312 -5.379 1 86.31 124 GLY B C 1
ATOM 2990 O O . GLY B 1 124 ? 6.234 9.188 -4.82 1 86.31 124 GLY B O 1
ATOM 2991 N N . GLY B 1 125 ? 8.008 7.816 -4.902 1 89.56 125 GLY B N 1
ATOM 2992 C CA . GLY B 1 125 ? 8.586 8.375 -3.691 1 89.56 125 GLY B CA 1
ATOM 2993 C C . GLY B 1 125 ? 8.945 9.844 -3.822 1 89.56 125 GLY B C 1
ATOM 2994 O O . GLY B 1 125 ? 8.734 10.625 -2.893 1 89.56 125 GLY B O 1
ATOM 2995 N N . GLU B 1 126 ? 9.461 10.156 -4.945 1 92.88 126 GLU B N 1
ATOM 2996 C CA . GLU B 1 126 ? 9.797 11.555 -5.211 1 92.88 126 GLU B CA 1
ATOM 2997 C C . GLU B 1 126 ? 8.547 12.422 -5.273 1 92.88 126 GLU B C 1
ATOM 2999 O O . GLU B 1 126 ? 8.523 13.531 -4.746 1 92.88 126 GLU B O 1
ATOM 3004 N N . LEU B 1 127 ? 7.602 11.883 -5.898 1 93.56 127 LEU B N 1
ATOM 3005 C CA . LEU B 1 127 ? 6.348 12.617 -6.004 1 93.56 127 LEU B CA 1
ATOM 3006 C C . LEU B 1 127 ? 5.766 12.898 -4.621 1 93.56 127 LEU B C 1
ATOM 3008 O O . LEU B 1 127 ? 5.277 14 -4.359 1 93.56 127 LEU B O 1
ATOM 3012 N N . GLN B 1 128 ? 5.828 11.945 -3.76 1 94.69 128 GLN B N 1
ATOM 3013 C CA . GLN B 1 128 ? 5.324 12.133 -2.404 1 94.69 128 GLN B CA 1
ATOM 3014 C C . GLN B 1 128 ? 6.082 13.25 -1.689 1 94.69 128 GLN B C 1
ATOM 3016 O O . GLN B 1 128 ? 5.48 14.07 -0.991 1 94.69 128 GLN B O 1
ATOM 3021 N N . ARG B 1 129 ? 7.316 13.266 -1.888 1 96 129 ARG B N 1
ATOM 3022 C CA . ARG B 1 129 ? 8.125 14.328 -1.289 1 96 129 ARG B CA 1
ATOM 3023 C C . ARG B 1 129 ? 7.766 15.688 -1.874 1 96 129 ARG B C 1
ATOM 3025 O O . ARG B 1 129 ? 7.695 16.688 -1.147 1 96 129 ARG B O 1
ATOM 3032 N N . VAL B 1 130 ? 7.508 15.703 -3.148 1 97 130 VAL B N 1
ATOM 3033 C CA . VAL B 1 130 ? 7.125 16.938 -3.818 1 97 130 VAL B CA 1
ATOM 3034 C C . VAL B 1 130 ? 5.781 17.422 -3.281 1 97 130 VAL B C 1
ATOM 3036 O O . VAL B 1 130 ? 5.609 18.625 -3.01 1 97 130 VAL B O 1
ATOM 3039 N N . LEU B 1 131 ? 4.902 16.516 -3.141 1 96.62 131 LEU B N 1
ATOM 3040 C CA . LEU B 1 131 ? 3.59 16.875 -2.611 1 96.62 131 LEU B CA 1
ATOM 3041 C C . LEU B 1 131 ? 3.703 17.391 -1.18 1 96.62 131 LEU B C 1
ATOM 3043 O O . LEU B 1 131 ? 3.008 18.344 -0.799 1 96.62 131 LEU B O 1
ATOM 3047 N N . LEU B 1 132 ? 4.523 16.766 -0.436 1 97 132 LEU B N 1
ATOM 3048 C CA . LEU B 1 132 ? 4.766 17.234 0.925 1 97 132 LEU B CA 1
ATOM 3049 C C . LEU B 1 132 ? 5.375 18.625 0.922 1 97 132 LEU B C 1
ATOM 3051 O O . LEU B 1 132 ? 4.961 19.5 1.702 1 97 132 LEU B O 1
ATOM 3055 N N . ALA B 1 133 ? 6.309 18.844 0.052 1 98 133 ALA B N 1
ATOM 3056 C CA . ALA B 1 133 ? 6.906 20.172 -0.091 1 98 133 ALA B CA 1
ATOM 3057 C C . ALA B 1 133 ? 5.84 21.219 -0.403 1 98 133 ALA B C 1
ATOM 3059 O O . ALA B 1 133 ? 5.84 22.312 0.179 1 98 133 ALA B O 1
ATOM 3060 N N . ARG B 1 134 ? 5 20.891 -1.281 1 97.56 134 ARG B N 1
ATOM 3061 C CA . ARG B 1 134 ? 3.934 21.812 -1.655 1 97.56 134 ARG B CA 1
ATOM 3062 C C . ARG B 1 134 ? 3.068 22.172 -0.451 1 97.56 134 ARG B C 1
ATOM 3064 O O . ARG B 1 134 ? 2.693 23.328 -0.27 1 97.56 134 ARG B O 1
ATOM 3071 N N . ALA B 1 135 ? 2.791 21.156 0.324 1 97.12 135 ALA B N 1
ATOM 3072 C CA . ALA B 1 135 ? 1.978 21.359 1.521 1 97.12 135 ALA B CA 1
ATOM 3073 C C . ALA B 1 135 ? 2.674 22.312 2.5 1 97.12 135 ALA B C 1
ATOM 3075 O O . ALA B 1 135 ? 2.014 23.016 3.266 1 97.12 135 ALA B O 1
ATOM 3076 N N . LEU B 1 136 ? 3.941 22.375 2.457 1 97.31 136 LEU B N 1
ATOM 3077 C CA . LEU B 1 136 ? 4.73 23.141 3.412 1 97.31 136 LEU B CA 1
ATOM 3078 C C . LEU B 1 136 ? 4.879 24.594 2.953 1 97.31 136 LEU B C 1
ATOM 3080 O O . LEU B 1 136 ? 5.223 25.469 3.75 1 97.31 136 LEU B O 1
ATOM 3084 N N . LEU B 1 137 ? 4.645 24.812 1.764 1 96.94 137 LEU B N 1
ATOM 3085 C CA . LEU B 1 137 ? 4.93 26.109 1.169 1 96.94 137 LEU B CA 1
ATOM 3086 C C . LEU B 1 137 ? 4.098 27.203 1.83 1 96.94 137 LEU B C 1
ATOM 3088 O O . LEU B 1 137 ? 4.52 28.375 1.892 1 96.94 137 LEU B O 1
ATOM 3092 N N . ARG B 1 138 ? 3.043 26.859 2.379 1 91.31 138 ARG B N 1
ATOM 3093 C CA . ARG B 1 138 ? 2.176 27.875 2.988 1 91.31 138 ARG B CA 1
ATOM 3094 C C . ARG B 1 138 ? 2.52 28.062 4.461 1 91.31 138 ARG B C 1
ATOM 3096 O O . ARG B 1 138 ? 1.81 28.781 5.18 1 91.31 138 ARG B O 1
ATOM 3103 N N . LYS B 1 139 ? 3.559 27.391 4.91 1 92.94 139 LYS B N 1
ATOM 3104 C CA . LYS B 1 139 ? 3.953 27.453 6.316 1 92.94 139 LYS B CA 1
ATOM 3105 C C . LYS B 1 139 ? 2.779 27.109 7.23 1 92.94 139 LYS B C 1
ATOM 3107 O O . LYS B 1 139 ? 2.395 27.922 8.078 1 92.94 139 LYS B O 1
ATOM 3112 N N . PRO B 1 140 ? 2.291 26 7.121 1 96.56 140 PRO B N 1
ATOM 3113 C CA . PRO B 1 140 ? 1.037 25.625 7.777 1 96.56 140 PRO B CA 1
ATOM 3114 C C . PRO B 1 140 ? 1.193 25.438 9.281 1 96.56 140 PRO B C 1
ATOM 3116 O O . PRO B 1 140 ? 2.27 25.047 9.758 1 96.56 140 PRO B O 1
ATOM 3119 N N . GLU B 1 141 ? 0.082 25.75 9.961 1 98.19 141 GLU B N 1
ATOM 3120 C CA . GLU B 1 141 ? -0.044 25.406 11.375 1 98.19 141 GLU B CA 1
ATOM 3121 C C . GLU B 1 141 ? -0.581 24 11.555 1 98.19 141 GLU B C 1
ATOM 3123 O O . GLU B 1 141 ? -0.417 23.391 12.617 1 98.19 141 GLU B O 1
ATOM 3128 N N . LEU B 1 142 ? -1.22 23.531 10.508 1 98.5 142 LEU B N 1
ATOM 3129 C CA . LEU B 1 142 ? -1.764 22.172 10.461 1 98.5 142 LEU B CA 1
ATOM 3130 C C . LEU B 1 142 ? -1.425 21.5 9.141 1 98.5 142 LEU B C 1
ATOM 3132 O O . LEU B 1 142 ? -1.681 22.047 8.07 1 98.5 142 LEU B O 1
ATOM 3136 N N . LEU B 1 143 ? -0.799 20.375 9.258 1 98.06 143 LEU B N 1
ATOM 3137 C CA . LEU B 1 143 ? -0.535 19.531 8.102 1 98.06 143 LEU B CA 1
ATOM 3138 C C . LEU B 1 143 ? -1.521 18.359 8.031 1 98.06 143 LEU B C 1
ATOM 3140 O O . LEU B 1 143 ? -1.684 17.625 9.008 1 98.06 143 LEU B O 1
ATOM 3144 N N . VAL B 1 144 ? -2.234 1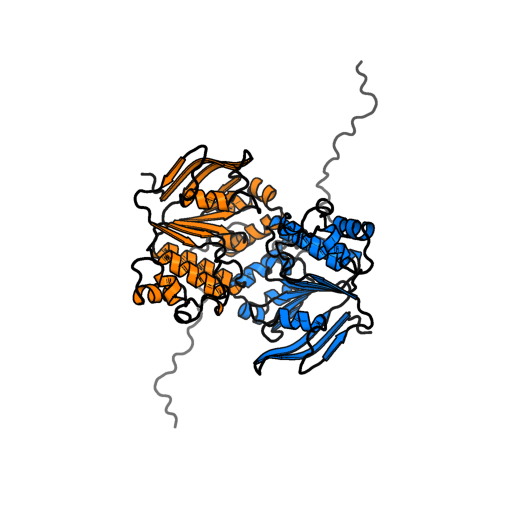8.281 6.93 1 98.06 144 VAL B N 1
ATOM 3145 C CA . VAL B 1 144 ? -3.141 17.172 6.688 1 98.06 144 VAL B CA 1
ATOM 3146 C C . VAL B 1 144 ? -2.588 16.281 5.566 1 98.06 144 VAL B C 1
ATOM 3148 O O . VAL B 1 144 ? -2.486 16.719 4.418 1 98.06 144 VAL B O 1
ATOM 3151 N N . LEU B 1 145 ? -2.27 15.078 5.938 1 97.19 145 LEU B N 1
ATOM 3152 C CA . LEU B 1 145 ? -1.607 14.164 5.012 1 97.19 145 LEU B CA 1
ATOM 3153 C C . LEU B 1 145 ? -2.457 12.922 4.77 1 97.19 145 LEU B C 1
ATOM 3155 O O . LEU B 1 145 ? -2.709 12.148 5.699 1 97.19 145 LEU B O 1
ATOM 3159 N N . ASP B 1 146 ? -2.857 12.758 3.564 1 95.12 146 ASP B N 1
ATOM 3160 C CA . ASP B 1 146 ? -3.686 11.609 3.203 1 95.12 146 ASP B CA 1
ATOM 3161 C C . ASP B 1 146 ? -2.848 10.508 2.551 1 95.12 146 ASP B C 1
ATOM 3163 O O . ASP B 1 146 ? -2.588 10.555 1.346 1 95.12 146 ASP B O 1
ATOM 3167 N N . GLU B 1 147 ? -2.441 9.516 3.367 1 91.81 147 GLU B N 1
ATOM 3168 C CA . GLU B 1 147 ? -1.616 8.375 2.965 1 91.81 147 GLU B CA 1
ATOM 3169 C C . GLU B 1 147 ? -0.32 8.844 2.307 1 91.81 147 GLU B C 1
ATOM 3171 O O . GLU B 1 147 ? -0.023 8.461 1.173 1 91.81 147 GLU B O 1
ATOM 3176 N N . PRO B 1 148 ? 0.487 9.461 3.068 1 93.5 148 PRO B N 1
ATOM 3177 C CA . PRO B 1 148 ? 1.662 10.133 2.508 1 93.5 148 PRO B CA 1
ATOM 3178 C C . PRO B 1 148 ? 2.723 9.148 2.014 1 93.5 148 PRO B C 1
ATOM 3180 O O . PRO B 1 148 ? 3.607 9.531 1.242 1 93.5 148 PRO B O 1
ATOM 3183 N N . VAL B 1 149 ? 2.611 7.875 2.404 1 89.81 149 VAL B N 1
ATOM 3184 C CA . VAL B 1 149 ? 3.703 6.977 2.043 1 89.81 149 VAL B CA 1
ATOM 3185 C C . VAL B 1 149 ? 3.209 5.945 1.03 1 89.81 149 VAL B C 1
ATOM 3187 O O . VAL B 1 149 ? 3.902 4.965 0.746 1 89.81 149 VAL B O 1
ATOM 3190 N N . GLN B 1 150 ? 2.078 6.164 0.523 1 83.75 150 GLN B N 1
ATOM 3191 C CA . GLN B 1 150 ? 1.535 5.234 -0.463 1 83.75 150 GLN B CA 1
ATOM 3192 C C . GLN B 1 150 ? 2.438 5.145 -1.689 1 83.75 150 GLN B C 1
ATOM 3194 O O . GLN B 1 150 ? 2.9 6.168 -2.201 1 83.75 150 GLN B O 1
ATOM 3199 N N . GLY B 1 151 ? 2.672 3.955 -2.133 1 77.75 151 GLY B N 1
ATOM 3200 C CA . GLY B 1 151 ? 3.455 3.758 -3.342 1 77.75 151 GLY B CA 1
ATOM 3201 C C . GLY B 1 151 ? 4.949 3.869 -3.109 1 77.75 151 GLY B C 1
ATOM 3202 O O . GLY B 1 151 ? 5.738 3.783 -4.055 1 77.75 151 GLY B O 1
ATOM 3203 N N . VAL B 1 152 ? 5.316 4.125 -1.938 1 86.25 152 VAL B N 1
ATOM 3204 C CA . VAL B 1 152 ? 6.727 4.238 -1.578 1 86.25 152 VAL B CA 1
ATOM 3205 C C . VAL B 1 152 ? 7.23 2.896 -1.052 1 86.25 152 VAL B C 1
ATOM 3207 O O . VAL B 1 152 ? 6.5 2.176 -0.367 1 86.25 152 VAL B O 1
ATOM 3210 N N . ASP B 1 153 ? 8.484 2.57 -1.393 1 85.25 153 ASP B N 1
ATOM 3211 C CA . ASP B 1 153 ? 9.039 1.308 -0.911 1 85.25 153 ASP B CA 1
ATOM 3212 C C . ASP B 1 153 ? 9.305 1.361 0.592 1 85.25 153 ASP B C 1
ATOM 3214 O O . ASP B 1 153 ? 9.18 2.42 1.212 1 85.25 153 ASP B O 1
ATOM 3218 N N . VAL B 1 154 ? 9.664 0.275 1.102 1 83.88 154 VAL B N 1
ATOM 3219 C CA . VAL B 1 154 ? 9.742 0.091 2.547 1 83.88 154 VAL B CA 1
ATOM 3220 C C . VAL B 1 154 ? 10.734 1.087 3.143 1 83.88 154 VAL B C 1
ATOM 3222 O O . VAL B 1 154 ? 10.422 1.782 4.109 1 83.88 154 VAL B O 1
ATOM 3225 N N . ALA B 1 155 ? 11.906 1.158 2.592 1 84.69 155 ALA B N 1
ATOM 3226 C CA . ALA B 1 155 ? 12.922 2.074 3.104 1 84.69 155 ALA B CA 1
ATOM 3227 C C . ALA B 1 155 ? 12.453 3.523 2.996 1 84.69 155 ALA B C 1
ATOM 3229 O O . ALA B 1 155 ? 12.641 4.312 3.926 1 84.69 155 ALA B O 1
ATOM 3230 N N . GLY B 1 156 ? 11.852 3.818 1.927 1 88.69 156 GLY B N 1
ATOM 3231 C CA . GLY B 1 156 ? 11.344 5.164 1.7 1 88.69 156 GLY B CA 1
ATOM 3232 C C . GLY B 1 156 ? 10.219 5.543 2.641 1 88.69 156 GLY B C 1
ATOM 3233 O O . GLY B 1 156 ? 10.102 6.703 3.041 1 88.69 156 GLY B O 1
ATOM 3234 N N . GLN B 1 157 ? 9.445 4.555 2.98 1 89.69 157 GLN B N 1
ATOM 3235 C CA . GLN B 1 157 ? 8.328 4.816 3.877 1 89.69 157 GLN B CA 1
ATOM 3236 C C . GLN B 1 157 ? 8.812 5.246 5.258 1 89.69 157 GLN B C 1
ATOM 3238 O O . GLN B 1 157 ? 8.344 6.246 5.805 1 89.69 157 GLN B O 1
ATOM 3243 N N . ALA B 1 158 ? 9.727 4.531 5.77 1 85.88 158 ALA B N 1
ATOM 3244 C CA . ALA B 1 158 ? 10.281 4.859 7.082 1 85.88 158 ALA B CA 1
ATOM 3245 C C . ALA B 1 158 ? 10.914 6.246 7.074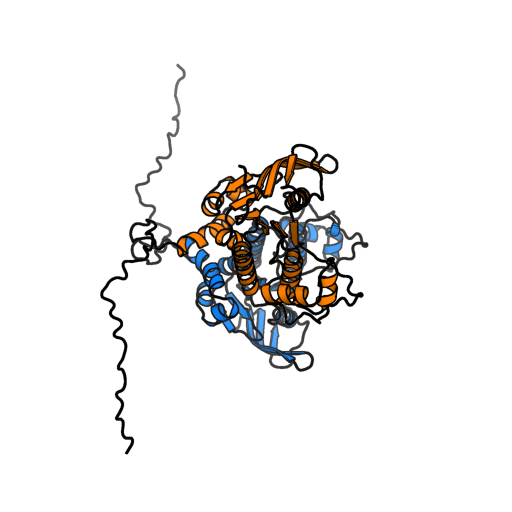 1 85.88 158 ALA B C 1
ATOM 3247 O O . ALA B 1 158 ? 10.734 7.02 8.023 1 85.88 158 ALA B O 1
ATOM 3248 N N . GLU B 1 159 ? 11.562 6.5 6.035 1 89.88 159 GLU B N 1
ATOM 3249 C CA . GLU B 1 159 ? 12.227 7.789 5.91 1 89.88 159 GLU B CA 1
ATOM 3250 C C . GLU B 1 159 ? 11.219 8.93 5.871 1 89.88 159 GLU B C 1
ATOM 3252 O O . GLU B 1 159 ? 11.414 9.969 6.512 1 89.88 159 GLU B O 1
ATOM 3257 N N . LEU B 1 160 ? 10.242 8.742 5.148 1 93 160 LEU B N 1
ATOM 3258 C CA . LEU B 1 160 ? 9.234 9.781 5.004 1 93 160 LEU B CA 1
ATOM 3259 C C . LEU B 1 160 ? 8.492 10.016 6.316 1 93 160 LEU B C 1
ATOM 3261 O O . LEU B 1 160 ? 8.211 11.156 6.684 1 93 160 LEU B O 1
ATOM 3265 N N . TYR B 1 161 ? 8.211 9.008 7.07 1 91.19 161 TYR B N 1
ATOM 3266 C CA . TYR B 1 161 ? 7.578 9.148 8.375 1 91.19 161 TYR B CA 1
ATOM 3267 C C . TYR B 1 161 ? 8.477 9.922 9.336 1 91.19 161 TYR B C 1
ATOM 3269 O O . TYR B 1 161 ? 8.008 10.797 10.07 1 91.19 161 TYR B O 1
ATOM 3277 N N . ARG B 1 162 ? 9.695 9.586 9.281 1 91.5 162 ARG B N 1
ATOM 3278 C CA . ARG B 1 162 ? 10.648 10.312 10.117 1 91.5 162 ARG B CA 1
ATOM 3279 C C . ARG B 1 162 ? 10.711 11.789 9.727 1 91.5 162 ARG B C 1
ATOM 3281 O O . ARG B 1 162 ? 10.766 12.656 10.594 1 91.5 162 ARG B O 1
ATOM 3288 N N . LEU B 1 163 ? 10.703 11.93 8.492 1 95 163 LEU B N 1
ATOM 3289 C CA . LEU B 1 163 ? 10.711 13.297 7.984 1 95 163 LEU B CA 1
ATOM 3290 C C . LEU B 1 163 ? 9.5 14.078 8.484 1 95 163 LEU B C 1
ATOM 3292 O O . LEU B 1 163 ? 9.633 15.227 8.914 1 95 163 LEU B O 1
ATOM 3296 N N . ILE B 1 164 ? 8.383 13.484 8.461 1 95.94 164 ILE B N 1
ATOM 3297 C CA . ILE B 1 164 ? 7.156 14.125 8.93 1 95.94 164 ILE B CA 1
ATOM 3298 C C . ILE B 1 164 ? 7.305 14.5 10.406 1 95.94 164 ILE B C 1
ATOM 3300 O O . ILE B 1 164 ? 6.926 15.594 10.82 1 95.94 164 ILE B O 1
ATOM 3304 N N . GLY B 1 165 ? 7.828 13.664 11.18 1 95 165 GLY B N 1
ATOM 3305 C CA . GLY B 1 165 ? 8.109 13.961 12.57 1 95 165 GLY B CA 1
ATOM 3306 C C . GLY B 1 165 ? 9.055 15.125 12.758 1 95 165 GLY B C 1
ATOM 3307 O O . GLY B 1 165 ? 8.82 16 13.586 1 95 165 GLY B O 1
ATOM 3308 N N . LYS B 1 166 ? 10.062 15.094 11.977 1 95.62 166 LYS B N 1
ATOM 3309 C CA . LYS B 1 166 ? 11.047 16.172 12.031 1 95.62 166 LYS B CA 1
ATOM 3310 C C . LYS B 1 166 ? 10.406 17.516 11.68 1 95.62 166 LYS B C 1
ATOM 3312 O O . LYS B 1 166 ? 10.688 18.531 12.32 1 95.62 166 LYS B O 1
ATOM 3317 N N . LEU B 1 167 ? 9.641 17.5 10.711 1 96 167 LEU B N 1
ATOM 3318 C CA . LEU B 1 167 ? 8.961 18.734 10.289 1 96 167 LEU B CA 1
ATOM 3319 C C . LEU B 1 167 ? 8.008 19.234 11.367 1 96 167 LEU B C 1
ATOM 3321 O O . LEU B 1 167 ? 7.945 20.422 11.633 1 96 167 LEU B O 1
ATOM 3325 N N . ARG B 1 168 ? 7.289 18.328 11.969 1 96.12 168 ARG B N 1
ATOM 3326 C CA . ARG B 1 168 ? 6.43 18.672 13.094 1 96.12 168 ARG B CA 1
ATOM 3327 C C . ARG B 1 168 ? 7.227 19.328 14.211 1 96.12 168 ARG B C 1
ATOM 3329 O O . ARG B 1 168 ? 6.824 20.359 14.742 1 96.12 168 ARG B O 1
ATOM 3336 N N . ASP B 1 169 ? 8.352 18.797 14.516 1 95.94 169 ASP B N 1
ATOM 3337 C CA . ASP B 1 169 ? 9.195 19.328 15.586 1 95.94 169 ASP B CA 1
ATOM 3338 C C . ASP B 1 169 ? 9.75 20.703 15.227 1 95.94 169 ASP B C 1
ATOM 3340 O O . ASP B 1 169 ? 9.781 21.609 16.062 1 95.94 169 ASP B O 1
ATOM 3344 N N . ARG B 1 170 ? 10.109 20.812 14.062 1 95.31 170 ARG B N 1
ATOM 3345 C CA . ARG B 1 170 ? 10.758 22.031 13.602 1 95.31 170 ARG B CA 1
ATOM 3346 C C . ARG B 1 170 ? 9.773 23.188 13.547 1 95.31 170 ARG B C 1
ATOM 3348 O O . ARG B 1 170 ? 10.086 24.297 13.992 1 95.31 170 ARG B O 1
ATOM 3355 N N . TYR B 1 171 ? 8.609 22.953 13.078 1 95.94 171 TYR B N 1
ATOM 3356 C CA . TYR B 1 171 ? 7.668 24.031 12.828 1 95.94 171 TYR B CA 1
ATOM 3357 C C . TYR B 1 171 ? 6.633 24.125 13.945 1 95.94 171 TYR B C 1
ATOM 3359 O O . TYR B 1 171 ? 5.914 25.125 14.047 1 95.94 171 TYR B O 1
ATOM 3367 N N . GLY B 1 172 ? 6.531 23.078 14.703 1 96.62 172 GLY B N 1
ATOM 3368 C CA . GLY B 1 172 ? 5.551 23.047 15.773 1 96.62 172 GLY B CA 1
ATOM 3369 C C . GLY B 1 172 ? 4.121 22.922 15.273 1 96.62 172 GLY B C 1
ATOM 3370 O O . GLY B 1 172 ? 3.186 23.359 15.953 1 96.62 172 GLY B O 1
ATOM 3371 N N . CYS B 1 173 ? 3.945 22.469 14.148 1 97.25 173 CYS B N 1
ATOM 3372 C CA . CYS B 1 173 ? 2.615 22.359 13.562 1 97.25 173 CYS B CA 1
ATOM 3373 C C . CYS B 1 173 ? 1.924 21.078 14.023 1 97.25 173 CYS B C 1
ATOM 3375 O O . CYS B 1 173 ? 2.584 20.125 14.438 1 97.25 173 CYS B O 1
ATOM 3377 N N . GLY B 1 174 ? 0.559 21.094 14.016 1 98.12 174 GLY B N 1
ATOM 3378 C CA . GLY B 1 174 ? -0.195 19.859 14.141 1 98.12 174 GLY B CA 1
ATOM 3379 C C . GLY B 1 174 ? -0.23 19.047 12.859 1 98.12 174 GLY B C 1
ATOM 3380 O O . GLY B 1 174 ? -0.12 19.594 11.766 1 98.12 174 GLY B O 1
ATOM 3381 N N . VAL B 1 175 ? -0.317 17.734 13.055 1 98 175 VAL B N 1
ATOM 3382 C CA . VAL B 1 175 ? -0.369 16.859 11.891 1 98 175 VAL B CA 1
ATOM 3383 C C . VAL B 1 175 ? -1.552 15.906 12.008 1 98 175 VAL B C 1
ATOM 3385 O O . VAL B 1 175 ? -1.732 15.258 13.047 1 98 175 VAL B O 1
ATOM 3388 N N . LEU B 1 176 ? -2.379 15.898 11.039 1 98.12 176 LEU B N 1
ATOM 3389 C CA . LEU B 1 176 ? -3.395 14.867 10.859 1 98.12 176 LEU B CA 1
ATOM 3390 C C . LEU B 1 176 ? -3.039 13.969 9.68 1 98.12 176 LEU B C 1
ATOM 3392 O O . LEU B 1 176 ? -2.938 14.43 8.547 1 98.12 176 LEU B O 1
ATOM 3396 N N . MET B 1 177 ? -2.875 12.75 9.977 1 97 177 MET B N 1
ATOM 3397 C CA . MET B 1 177 ? -2.441 11.836 8.93 1 97 177 MET B CA 1
ATOM 3398 C C . MET B 1 177 ? -3.377 10.641 8.828 1 97 177 MET B C 1
ATOM 3400 O O . MET B 1 177 ? -3.816 10.102 9.852 1 97 177 MET B O 1
ATOM 3404 N N . VAL B 1 178 ? -3.73 10.297 7.598 1 95.81 178 VAL B N 1
ATOM 3405 C CA . VAL B 1 178 ? -4.426 9.039 7.32 1 95.81 178 VAL B CA 1
ATOM 3406 C C . VAL B 1 178 ? -3.422 7.984 6.871 1 95.81 178 VAL B C 1
ATOM 3408 O O . VAL B 1 178 ? -2.582 8.242 6.004 1 95.81 178 VAL B O 1
ATOM 3411 N N . SER B 1 179 ? -3.496 6.801 7.508 1 91.56 179 SER B N 1
ATOM 3412 C CA . SER B 1 179 ? -2.559 5.75 7.137 1 91.56 179 SER B CA 1
ATOM 3413 C C . SER B 1 179 ? -3.166 4.367 7.348 1 91.56 179 SER B C 1
ATOM 3415 O O . SER B 1 179 ? -4.008 4.18 8.227 1 91.56 179 SER B O 1
ATOM 3417 N N . HIS B 1 180 ? -2.639 3.441 6.527 1 84.5 180 HIS B N 1
ATOM 3418 C CA . HIS B 1 180 ? -3.016 2.043 6.699 1 84.5 180 HIS B CA 1
ATOM 3419 C C . HIS B 1 180 ? -1.839 1.213 7.203 1 84.5 180 HIS B C 1
ATOM 3421 O O . HIS B 1 180 ? -1.963 0 7.387 1 84.5 180 HIS B O 1
ATOM 3427 N N . ASP B 1 181 ? -0.809 1.832 7.465 1 82.12 181 ASP B N 1
ATOM 3428 C CA . ASP B 1 181 ? 0.37 1.125 7.953 1 82.12 181 ASP B CA 1
ATOM 3429 C C . ASP B 1 181 ? 0.44 1.164 9.477 1 82.12 181 ASP B C 1
ATOM 3431 O O . ASP B 1 181 ? 0.961 2.121 10.055 1 82.12 181 ASP B O 1
ATOM 3435 N N . LEU B 1 182 ? 0.066 0.126 9.992 1 84.25 182 LEU B N 1
ATOM 3436 C CA . LEU B 1 182 ? -0.053 0.101 11.445 1 84.25 182 LEU B CA 1
ATOM 3437 C C . LEU B 1 182 ? 1.321 0.161 12.109 1 84.25 182 LEU B C 1
ATOM 3439 O O . LEU B 1 182 ? 1.479 0.765 13.172 1 84.25 182 LEU B O 1
ATOM 3443 N N . HIS B 1 183 ? 2.234 -0.399 11.484 1 80 183 HIS B N 1
ATOM 3444 C CA . HIS B 1 183 ? 3.557 -0.427 12.094 1 80 183 HIS B CA 1
ATOM 3445 C C . HIS B 1 183 ? 4.148 0.974 12.195 1 80 183 HIS B C 1
ATOM 3447 O O . HIS B 1 183 ? 4.637 1.375 13.25 1 80 183 HIS B O 1
ATOM 3453 N N . LEU B 1 184 ? 4.066 1.635 11.148 1 81.25 184 LEU B N 1
ATOM 3454 C CA . LEU B 1 184 ? 4.613 2.986 11.117 1 81.25 184 LEU B CA 1
ATOM 3455 C C . LEU B 1 184 ? 3.779 3.928 11.984 1 81.25 184 LEU B C 1
ATOM 3457 O O . LEU B 1 184 ? 4.324 4.789 12.68 1 81.25 184 LEU B O 1
ATOM 3461 N N . VAL B 1 185 ? 2.516 3.682 11.961 1 86.44 185 VAL B N 1
ATOM 3462 C CA . VAL B 1 185 ? 1.6 4.496 12.758 1 86.44 185 VAL B CA 1
ATOM 3463 C C . VAL B 1 185 ? 1.922 4.344 14.242 1 86.44 185 VAL B C 1
ATOM 3465 O O . VAL B 1 185 ? 2.068 5.34 14.953 1 86.44 185 VAL B O 1
ATOM 3468 N N . MET B 1 186 ? 2.123 3.199 14.586 1 84.81 186 MET B N 1
ATOM 3469 C CA . MET B 1 186 ? 2.285 2.91 16 1 84.81 186 MET B CA 1
ATOM 3470 C C . MET B 1 186 ? 3.635 3.406 16.516 1 84.81 186 MET B C 1
ATOM 3472 O O . MET B 1 186 ? 3.783 3.711 17.703 1 84.81 186 MET B O 1
ATOM 3476 N N . SER B 1 187 ? 4.531 3.588 15.672 1 79.81 187 SER B N 1
ATOM 3477 C CA . SER B 1 187 ? 5.879 3.967 16.094 1 79.81 187 SER B CA 1
ATOM 3478 C C . SER B 1 187 ? 6.07 5.477 16.016 1 79.81 187 SER B C 1
ATOM 3480 O O . SER B 1 187 ? 6.969 6.023 16.672 1 79.81 187 SER B O 1
ATOM 3482 N N . ALA B 1 188 ? 5.211 6.137 15.367 1 82.81 188 ALA B N 1
ATOM 3483 C CA . ALA B 1 188 ? 5.594 7.508 15.047 1 82.81 188 ALA B CA 1
ATOM 3484 C C . ALA B 1 188 ? 4.457 8.477 15.352 1 82.81 188 ALA B C 1
ATOM 3486 O O . ALA B 1 188 ? 4.527 9.656 15 1 82.81 188 ALA B O 1
ATOM 3487 N N . THR B 1 189 ? 3.428 8.023 15.977 1 90.38 189 THR B N 1
ATOM 3488 C CA . THR B 1 189 ? 2.287 8.898 16.203 1 90.38 189 THR B CA 1
ATOM 3489 C C . THR B 1 189 ? 2.062 9.125 17.703 1 90.38 189 THR B C 1
ATOM 3491 O O . THR B 1 189 ? 2.371 8.25 18.516 1 90.38 189 THR B O 1
ATOM 3494 N N . ASP B 1 190 ? 1.511 10.352 17.969 1 93.44 190 ASP B N 1
ATOM 3495 C CA . ASP B 1 190 ? 1.183 10.672 19.359 1 93.44 190 ASP B CA 1
ATOM 3496 C C . ASP B 1 190 ? -0.187 10.117 19.75 1 93.44 190 ASP B C 1
ATOM 3498 O O . ASP B 1 190 ? -0.373 9.625 20.859 1 93.44 190 ASP B O 1
ATOM 3502 N N . GLN B 1 191 ? -1.043 10.242 18.844 1 95.38 191 GLN B N 1
ATOM 3503 C CA . GLN B 1 191 ? -2.408 9.773 19.062 1 95.38 191 GLN B CA 1
ATOM 3504 C C . GLN B 1 191 ? -2.949 9.055 17.828 1 95.38 191 GLN B C 1
ATOM 3506 O O . GLN B 1 191 ? -2.779 9.531 16.703 1 95.38 191 GLN B O 1
ATOM 3511 N N . VAL B 1 192 ? -3.553 7.91 18.125 1 95.12 192 VAL B N 1
ATOM 3512 C CA . VAL B 1 192 ? -4.191 7.125 17.078 1 95.12 192 VAL B CA 1
ATOM 3513 C C . VAL B 1 192 ? -5.711 7.188 17.234 1 95.12 192 VAL B C 1
ATOM 3515 O O . VAL B 1 192 ? -6.227 7.051 18.344 1 95.12 192 VAL B O 1
ATOM 3518 N N . VAL B 1 193 ? -6.352 7.445 16.141 1 96.25 193 VAL B N 1
ATOM 3519 C CA . VAL B 1 193 ? -7.809 7.465 16.125 1 96.25 193 VAL B CA 1
ATOM 3520 C C . VAL B 1 193 ? -8.328 6.379 15.18 1 96.25 193 VAL B C 1
ATOM 3522 O O . VAL B 1 193 ? -8.078 6.426 13.977 1 96.25 193 VAL B O 1
ATOM 3525 N N . CYS B 1 194 ? -9.062 5.418 15.734 1 95.56 194 CYS B N 1
ATOM 3526 C CA . CYS B 1 194 ? -9.664 4.355 14.938 1 95.56 194 CYS B CA 1
ATOM 3527 C C . CYS B 1 194 ? -11.07 4.742 14.5 1 95.56 194 CYS B C 1
ATOM 3529 O O . CYS B 1 194 ? -11.961 4.941 15.328 1 95.56 194 CYS B O 1
ATOM 3531 N N . LEU B 1 195 ? -11.211 4.738 13.188 1 95.75 195 LEU B N 1
ATOM 3532 C CA . LEU B 1 195 ? -12.461 5.234 12.633 1 95.75 195 LEU B CA 1
ATOM 3533 C C . LEU B 1 195 ? -13.188 4.137 11.867 1 95.75 195 LEU B C 1
ATOM 3535 O O . LEU B 1 195 ? -12.578 3.424 11.062 1 95.75 195 LEU B O 1
ATOM 3539 N N . ASN B 1 196 ? -14.461 3.994 12.188 1 94.31 196 ASN B N 1
ATOM 3540 C CA . ASN B 1 196 ? -15.422 3.205 11.43 1 94.31 196 ASN B CA 1
ATOM 3541 C C . ASN B 1 196 ? -16.828 3.807 11.5 1 94.31 196 ASN B C 1
ATOM 3543 O O . ASN B 1 196 ? -17.672 3.312 12.234 1 94.31 196 ASN B O 1
ATOM 3547 N N . ARG B 1 197 ? -17.016 4.793 10.711 1 93.56 197 ARG B N 1
ATOM 3548 C CA . ARG B 1 197 ? -18.203 5.637 10.711 1 93.56 197 ARG B CA 1
ATOM 3549 C C . ARG B 1 197 ? -18.297 6.449 12 1 93.56 197 ARG B C 1
ATOM 3551 O O . ARG B 1 197 ? -18.938 7.5 12.031 1 93.56 197 ARG B O 1
ATOM 3558 N N . HIS B 1 198 ? -17.75 5.934 13.008 1 93 198 HIS B N 1
ATOM 3559 C CA . HIS B 1 198 ? -17.562 6.629 14.273 1 93 198 HIS B CA 1
ATOM 3560 C C . HIS B 1 198 ? -16.203 6.312 14.883 1 93 198 HIS B C 1
ATOM 3562 O O . HIS B 1 198 ? -15.492 5.426 14.398 1 93 198 HIS B O 1
ATOM 3568 N N . VAL B 1 199 ? -15.844 7.062 15.836 1 93.25 199 VAL B N 1
ATOM 3569 C CA . VAL B 1 199 ? -14.594 6.781 16.531 1 93.25 199 VAL B CA 1
ATOM 3570 C C . VAL B 1 199 ? -14.773 5.578 17.453 1 93.25 199 VAL B C 1
ATOM 3572 O O . VAL B 1 199 ? -15.516 5.645 18.438 1 93.25 199 VAL B O 1
ATOM 3575 N N . CYS B 1 200 ? -14.07 4.59 17.125 1 93.19 200 CYS B N 1
ATOM 3576 C CA . CYS B 1 200 ? -14.164 3.367 17.906 1 93.19 200 CYS B CA 1
ATOM 3577 C C . CYS B 1 200 ? -13.266 3.436 19.141 1 93.19 200 CYS B C 1
ATOM 3579 O O . CYS B 1 200 ? -13.648 2.973 20.219 1 93.19 200 CYS B O 1
ATOM 3581 N N . CYS B 1 201 ? -12.109 3.906 18.984 1 92.5 201 CYS B N 1
ATOM 3582 C CA . CYS B 1 201 ? -11.156 4.129 20.062 1 92.5 201 CYS B CA 1
ATOM 3583 C C . CYS B 1 201 ? -10.094 5.141 19.656 1 92.5 201 CYS B C 1
ATOM 3585 O O . CYS B 1 201 ? -9.914 5.406 18.453 1 92.5 201 CYS B O 1
ATOM 3587 N N . SER B 1 202 ? -9.602 5.738 20.656 1 94.06 202 SER B N 1
ATOM 3588 C CA . SER B 1 202 ? -8.547 6.727 20.422 1 94.06 202 SER B CA 1
ATOM 3589 C C . SER B 1 202 ? -7.609 6.82 21.625 1 94.06 202 SER B C 1
ATOM 3591 O O . SER B 1 202 ? -8.023 6.609 22.766 1 94.06 202 SER B O 1
ATOM 3593 N N . GLY B 1 203 ? -6.352 7.031 21.312 1 93.19 203 GLY B N 1
ATOM 3594 C CA . GLY B 1 203 ? -5.355 7.164 22.375 1 93.19 203 GLY B CA 1
ATOM 3595 C C . GLY B 1 203 ? -3.936 6.949 21.875 1 93.19 203 GLY B C 1
ATOM 3596 O O . GLY B 1 203 ? -3.672 7.012 20.672 1 93.19 203 GLY B O 1
ATOM 3597 N N . HIS B 1 204 ? -3.109 6.914 22.781 1 91.81 204 HIS B N 1
ATOM 3598 C CA . HIS B 1 204 ? -1.733 6.566 22.453 1 91.81 204 HIS B CA 1
ATOM 3599 C C . HIS B 1 204 ? -1.652 5.188 21.812 1 91.81 204 HIS B C 1
ATOM 3601 O O . HIS B 1 204 ? -2.445 4.301 22.141 1 91.81 204 HIS B O 1
ATOM 3607 N N . PRO B 1 205 ? -0.709 5.016 20.922 1 89.12 205 PRO B N 1
ATOM 3608 C CA . PRO B 1 205 ? -0.584 3.732 20.219 1 89.12 205 PRO B CA 1
ATOM 3609 C C . PRO B 1 205 ? -0.583 2.543 21.188 1 89.12 205 PRO B C 1
ATOM 3611 O O . PRO B 1 205 ? -1.257 1.541 20.922 1 89.12 205 PRO B O 1
ATOM 3614 N N . GLU B 1 206 ? 0.047 2.633 22.266 1 84.06 206 GLU B N 1
ATOM 3615 C CA . GLU B 1 206 ? 0.146 1.542 23.234 1 84.06 206 GLU B CA 1
ATOM 3616 C C . GLU B 1 206 ? -1.223 1.187 23.812 1 84.06 206 GLU B C 1
ATOM 3618 O O . GLU B 1 206 ? -1.512 0.015 24.047 1 84.06 206 GLU B O 1
ATOM 3623 N N . GLN B 1 207 ? -1.993 2.146 23.953 1 87.62 207 GLN B N 1
ATOM 3624 C CA . GLN B 1 207 ? -3.33 1.946 24.516 1 87.62 207 GLN B CA 1
ATOM 3625 C C . GLN B 1 207 ? -4.285 1.4 23.453 1 87.62 207 GLN B C 1
ATOM 3627 O O . GLN B 1 207 ? -5.074 0.494 23.719 1 87.62 207 GLN B O 1
ATOM 3632 N N . VAL B 1 208 ? -4.145 1.858 22.297 1 90.88 208 VAL B N 1
ATOM 3633 C CA . VAL B 1 208 ? -5.074 1.535 21.219 1 90.88 208 VAL B CA 1
ATOM 3634 C C . VAL B 1 208 ? -4.871 0.087 20.781 1 90.88 208 VAL B C 1
ATOM 3636 O O . VAL B 1 208 ? -5.84 -0.62 20.484 1 90.88 208 VAL B O 1
ATOM 3639 N N . SER B 1 209 ? -3.643 -0.36 20.719 1 86.06 209 SER B N 1
ATOM 3640 C CA . SER B 1 209 ? -3.344 -1.704 20.25 1 86.06 209 SER B CA 1
ATOM 3641 C C . SER B 1 209 ? -3.986 -2.766 21.125 1 86.06 209 SER B C 1
ATOM 3643 O O . SER B 1 209 ? -4.281 -3.871 20.672 1 86.06 209 SER B O 1
ATOM 3645 N N . GLY B 1 210 ? -4.207 -2.463 22.344 1 85.62 210 GLY B N 1
ATOM 3646 C CA . GLY B 1 210 ? -4.812 -3.4 23.281 1 85.62 210 GLY B CA 1
ATOM 3647 C C . GLY B 1 210 ? -6.312 -3.225 23.406 1 85.62 210 GLY B C 1
ATOM 3648 O O . GLY B 1 210 ? -6.973 -3.99 24.125 1 85.62 210 GLY B O 1
ATOM 3649 N N . ASP B 1 211 ? -6.82 -2.285 22.797 1 91.5 211 ASP B N 1
ATOM 3650 C CA . ASP B 1 211 ? -8.25 -1.988 22.875 1 91.5 211 ASP B CA 1
ATOM 3651 C C . ASP B 1 211 ? -9.062 -3.023 22.109 1 91.5 211 ASP B C 1
ATOM 3653 O O . ASP B 1 211 ? -8.742 -3.354 20.953 1 91.5 211 ASP B O 1
ATOM 3657 N N . PRO B 1 212 ? -10.125 -3.506 22.672 1 92.19 212 PRO B N 1
ATOM 3658 C CA . PRO B 1 212 ? -10.984 -4.484 22 1 92.19 212 PRO B CA 1
ATOM 3659 C C . PRO B 1 212 ? -11.547 -3.967 20.688 1 92.19 212 PRO B C 1
ATOM 3661 O O . PRO B 1 212 ? -11.711 -4.734 19.734 1 92.19 212 PRO B O 1
ATOM 3664 N N . ALA B 1 213 ? -11.836 -2.756 20.672 1 92.38 213 ALA B N 1
ATOM 3665 C CA . ALA B 1 213 ? -12.367 -2.172 19.453 1 92.38 213 ALA B CA 1
ATOM 3666 C C . ALA B 1 213 ? -11.344 -2.242 18.312 1 92.38 213 ALA B C 1
ATOM 3668 O O . ALA B 1 213 ? -11.711 -2.428 17.156 1 92.38 213 ALA B O 1
ATOM 3669 N N . PHE B 1 214 ? -10.109 -2.08 18.672 1 92.19 214 PHE B N 1
ATOM 3670 C CA . PHE B 1 214 ? -9.031 -2.188 17.688 1 92.19 214 PHE B CA 1
ATOM 3671 C C . PHE B 1 214 ? -8.984 -3.586 17.094 1 92.19 214 PHE B C 1
ATOM 3673 O O . PHE B 1 214 ? -8.93 -3.742 15.867 1 92.19 214 PHE B O 1
ATOM 3680 N N . VAL B 1 215 ? -9.039 -4.539 17.938 1 89.69 215 VAL B N 1
ATOM 3681 C CA . VAL B 1 215 ? -8.977 -5.934 17.516 1 89.69 215 VAL B CA 1
ATOM 3682 C C . VAL B 1 215 ? -10.188 -6.27 16.656 1 89.69 215 VAL B C 1
ATOM 3684 O O . VAL B 1 215 ? -10.078 -7.008 15.672 1 89.69 215 VAL B O 1
ATOM 3687 N N . GLU B 1 216 ? -11.25 -5.766 17.047 1 90.75 216 GLU B N 1
ATOM 3688 C CA . GLU B 1 216 ? -12.477 -6 16.281 1 90.75 216 GLU B CA 1
ATOM 3689 C C . GLU B 1 216 ? -12.367 -5.418 14.875 1 90.75 216 GLU B C 1
ATOM 3691 O O . GLU B 1 216 ? -12.828 -6.023 13.914 1 90.75 216 GLU B O 1
ATOM 3696 N N . LEU B 1 217 ? -11.742 -4.297 14.781 1 89 217 LEU B N 1
ATOM 3697 C CA . LEU B 1 217 ? -11.648 -3.582 13.508 1 89 217 LEU B CA 1
ATOM 3698 C C . LEU B 1 217 ? -10.586 -4.211 12.609 1 89 217 LEU B C 1
ATOM 3700 O O . LEU B 1 217 ? -10.781 -4.324 11.398 1 89 217 LEU B O 1
ATOM 3704 N N . PHE B 1 218 ? -9.492 -4.609 13.219 1 88.38 218 PHE B N 1
ATOM 3705 C CA . PHE B 1 218 ? -8.344 -4.941 12.383 1 88.38 218 PHE B CA 1
ATOM 3706 C C . PHE B 1 218 ? -7.977 -6.414 12.531 1 88.38 218 PHE B C 1
ATOM 3708 O O . PHE B 1 218 ? -7.215 -6.953 11.727 1 88.38 218 PHE B O 1
ATOM 3715 N N . GLY B 1 219 ? -8.445 -7.027 13.5 1 86 219 GLY B N 1
ATOM 3716 C CA . GLY B 1 219 ? -8.172 -8.445 13.703 1 86 219 GLY B CA 1
ATOM 3717 C C . GLY B 1 219 ? -7.008 -8.695 14.641 1 86 219 GLY B C 1
ATOM 3718 O O . GLY B 1 219 ? -6.223 -7.785 14.922 1 86 219 GLY B O 1
ATOM 3719 N N . GLN B 1 220 ? -6.855 -9.891 15.055 1 80.88 220 GLN B N 1
ATOM 3720 C CA . GLN B 1 220 ? -5.832 -10.297 16.016 1 80.88 220 GLN B CA 1
ATOM 3721 C C . GLN B 1 220 ? -4.438 -10.18 15.414 1 80.88 220 GLN B C 1
ATOM 3723 O O . GLN B 1 220 ? -3.479 -9.852 16.109 1 80.88 220 GLN B O 1
ATOM 3728 N N . ASP B 1 221 ? -4.359 -10.383 14.242 1 77.31 221 ASP B N 1
ATOM 3729 C CA . ASP B 1 221 ? -3.068 -10.297 13.57 1 77.31 221 ASP B CA 1
ATOM 3730 C C . ASP B 1 221 ? -2.531 -8.867 13.594 1 77.31 221 ASP B C 1
ATOM 3732 O O . ASP B 1 221 ? -1.327 -8.656 13.75 1 77.31 221 ASP B O 1
ATOM 3736 N N . ALA B 1 222 ? -3.43 -8.055 13.492 1 79.88 222 ALA B N 1
ATOM 3737 C CA . ALA B 1 222 ? -3.045 -6.645 13.516 1 79.88 222 ALA B CA 1
ATOM 3738 C C . ALA B 1 222 ? -2.51 -6.242 14.891 1 79.88 222 ALA B C 1
ATOM 3740 O O . ALA B 1 222 ? -1.609 -5.406 14.992 1 79.88 222 ALA B O 1
ATOM 3741 N N . ARG B 1 223 ? -3.102 -6.781 15.859 1 77.81 223 ARG B N 1
ATOM 3742 C CA . ARG B 1 223 ? -2.625 -6.5 17.203 1 77.81 223 ARG B CA 1
ATOM 3743 C C . ARG B 1 223 ? -1.151 -6.867 17.359 1 77.81 223 ARG B C 1
ATOM 3745 O O . ARG B 1 223 ? -0.372 -6.105 17.938 1 77.81 223 ARG B O 1
ATOM 3752 N N . SER B 1 224 ? -0.81 -7.961 16.828 1 72.56 224 SER B N 1
ATOM 3753 C CA . SER B 1 224 ? 0.582 -8.398 16.875 1 72.56 224 SER B CA 1
ATOM 3754 C C . SER B 1 224 ? 1.498 -7.426 16.141 1 72.56 224 SER B C 1
ATOM 3756 O O . SER B 1 224 ? 2.607 -7.141 16.609 1 72.56 224 SER B O 1
ATOM 3758 N N . LEU B 1 225 ? 1.02 -6.902 15.156 1 71.12 225 LEU B N 1
ATOM 3759 C CA . LEU B 1 225 ? 1.761 -5.938 14.359 1 71.12 225 LEU B CA 1
ATOM 3760 C C . LEU B 1 225 ? 1.942 -4.625 15.117 1 71.12 225 LEU B C 1
ATOM 3762 O O . LEU B 1 225 ? 3 -3.996 15.031 1 71.12 225 LEU B O 1
ATOM 3766 N N . ALA B 1 226 ? 0.937 -4.305 15.859 1 71.81 226 ALA B N 1
ATOM 3767 C CA . ALA B 1 226 ? 0.916 -3.033 16.578 1 71.81 226 ALA B CA 1
ATOM 3768 C C . ALA B 1 226 ? 1.823 -3.08 17.797 1 71.81 226 ALA B C 1
ATOM 3770 O O . ALA B 1 226 ? 2.414 -2.066 18.188 1 71.81 226 ALA B O 1
ATOM 3771 N N . ILE B 1 227 ? 1.911 -4.145 18.578 1 61.97 227 ILE B N 1
ATOM 3772 C CA . ILE B 1 227 ? 2.613 -4.281 19.859 1 61.97 227 ILE B CA 1
ATOM 3773 C C . ILE B 1 227 ? 4.117 -4.387 19.609 1 61.97 227 ILE B C 1
ATOM 3775 O O . ILE B 1 227 ? 4.922 -3.891 20.391 1 61.97 227 ILE B O 1
ATOM 3779 N N . TYR B 1 228 ? 4.57 -4.973 18.703 1 54.28 228 TYR B N 1
ATOM 3780 C CA . TYR B 1 228 ? 5.977 -5.297 18.484 1 54.28 228 TYR B CA 1
ATOM 3781 C C . TYR B 1 228 ? 6.848 -4.055 18.625 1 54.28 228 TYR B C 1
ATOM 3783 O O . TYR B 1 228 ? 7.969 -4.125 19.141 1 54.28 228 TYR B O 1
ATOM 3791 N N . HIS B 1 229 ? 6.566 -2.963 18.156 1 53.28 229 HIS B N 1
ATOM 3792 C CA . HIS B 1 229 ? 7.5 -1.847 18.234 1 53.28 229 HIS B CA 1
ATOM 3793 C C . HIS B 1 229 ? 7.672 -1.372 19.672 1 53.28 229 HIS B C 1
ATOM 3795 O O . HIS B 1 229 ? 8.719 -0.834 20.031 1 53.28 229 HIS B O 1
ATOM 3801 N N . HIS B 1 230 ? 6.758 -1.602 20.531 1 49.31 230 HIS B N 1
ATOM 3802 C CA . HIS B 1 230 ? 6.918 -1.03 21.859 1 49.31 230 HIS B CA 1
ATOM 3803 C C . HIS B 1 230 ? 7.996 -1.762 22.656 1 49.31 230 HIS B C 1
ATOM 3805 O O . HIS B 1 230 ? 8.695 -1.156 23.469 1 49.31 230 HIS B O 1
ATOM 3811 N N . HIS B 1 231 ? 8.164 -3 22.5 1 46.84 231 HIS B N 1
ATOM 3812 C CA . HIS B 1 231 ? 9.125 -3.705 23.328 1 46.84 231 HIS B CA 1
ATOM 3813 C C . HIS B 1 231 ? 10.555 -3.311 22.984 1 46.84 231 HIS B C 1
ATOM 3815 O O . HIS B 1 231 ? 11.453 -3.441 23.812 1 46.84 231 HIS B O 1
ATOM 3821 N N . HIS B 1 232 ? 10.797 -2.906 21.875 1 45.12 232 HIS B N 1
ATOM 3822 C CA . HIS B 1 232 ? 12.211 -2.703 21.562 1 45.12 232 HIS B CA 1
ATOM 3823 C C . HIS B 1 232 ? 12.68 -1.335 22.047 1 45.12 232 HIS B C 1
ATOM 3825 O O . HIS B 1 232 ? 13.875 -1.036 22 1 45.12 232 HIS B O 1
ATOM 3831 N N . ASP B 1 233 ? 11.828 -0.533 22.391 1 42.09 233 ASP B N 1
ATOM 3832 C CA . ASP B 1 233 ? 12.336 0.738 22.891 1 42.09 233 ASP B CA 1
ATOM 3833 C C . ASP B 1 233 ? 12.555 0.679 24.406 1 42.09 233 ASP B C 1
ATOM 3835 O O . ASP B 1 233 ? 12.953 1.672 25.016 1 42.09 233 ASP B O 1
ATOM 3839 N N . HIS B 1 234 ? 12.016 -0.329 25.125 1 43.06 234 HIS B N 1
ATOM 3840 C CA . HIS B 1 234 ? 12.32 -0.392 26.547 1 43.06 234 HIS B CA 1
ATOM 3841 C C . HIS B 1 234 ? 12.898 -1.752 26.938 1 43.06 234 HIS B C 1
ATOM 3843 O O . HIS B 1 234 ? 12.555 -2.77 26.328 1 43.06 234 HIS B O 1
ATOM 3849 N N . ALA B 1 235 ? 14.258 -1.834 27.484 1 40.06 235 ALA B N 1
ATOM 3850 C CA . ALA B 1 235 ? 14.891 -3.006 28.078 1 40.06 235 ALA B CA 1
ATOM 3851 C C . ALA B 1 235 ? 14 -3.613 29.172 1 40.06 235 ALA B C 1
ATOM 3853 O O . ALA B 1 235 ? 13.445 -2.895 30 1 40.06 235 ALA B O 1
ATOM 3854 N N . HIS B 1 236 ? 13.414 -4.859 28.922 1 39.22 236 HIS B N 1
ATOM 3855 C CA . HIS B 1 236 ? 12.781 -5.516 30.062 1 39.22 236 HIS B CA 1
ATOM 3856 C C . HIS B 1 236 ? 13.812 -6.234 30.922 1 39.22 236 HIS B C 1
ATOM 3858 O O . HIS B 1 236 ? 14.797 -6.773 30.406 1 39.22 236 HIS B O 1
ATOM 3864 N N . ASP B 1 237 ? 13.836 -5.934 32.281 1 38.62 237 ASP B N 1
ATOM 3865 C CA . ASP B 1 237 ? 14.641 -6.754 33.156 1 38.62 237 ASP B CA 1
ATOM 3866 C C . ASP B 1 237 ? 14.195 -8.211 33.125 1 38.62 237 ASP B C 1
ATOM 3868 O O . ASP B 1 237 ? 13.227 -8.555 32.438 1 38.62 237 ASP B O 1
ATOM 3872 N N . LEU B 1 238 ? 15.102 -9.117 33.75 1 39.81 238 LEU B N 1
ATOM 3873 C CA . LEU B 1 238 ? 14.898 -10.562 33.812 1 39.81 238 LEU B CA 1
ATOM 3874 C C . LEU B 1 238 ? 13.477 -10.891 34.25 1 39.81 238 LEU B C 1
ATOM 3876 O O . LEU B 1 238 ? 13.016 -12.023 34.062 1 39.81 238 LEU B O 1
ATOM 3880 N N . HIS B 1 239 ? 12.781 -9.992 35 1 44.03 239 HIS B N 1
ATOM 3881 C CA . HIS B 1 239 ? 11.477 -10.281 35.594 1 44.03 239 HIS B CA 1
ATOM 3882 C C . HIS B 1 239 ? 10.352 -9.688 34.75 1 44.03 239 HIS B C 1
ATOM 3884 O O . HIS B 1 239 ? 9.195 -9.672 35.188 1 44.03 239 HIS B O 1
ATOM 3890 N N . GLY B 1 240 ? 10.508 -9.305 33.469 1 40.78 240 GLY B N 1
ATOM 3891 C CA . GLY B 1 240 ? 9.461 -8.82 32.594 1 40.78 240 GLY B CA 1
ATOM 3892 C C . GLY B 1 240 ? 9.133 -7.352 32.812 1 40.78 240 GLY B C 1
ATOM 3893 O O . GLY B 1 240 ? 8.172 -6.832 32.219 1 40.78 240 GLY B O 1
ATOM 3894 N N . GLU B 1 241 ? 9.695 -6.664 33.75 1 40.94 241 GLU B N 1
ATOM 3895 C CA . GLU B 1 241 ? 9.391 -5.27 34.062 1 40.94 241 GLU B CA 1
ATOM 3896 C C . GLU B 1 241 ? 10.141 -4.32 33.125 1 40.94 241 GLU B C 1
ATOM 3898 O O . GLU B 1 241 ? 11.266 -4.613 32.719 1 40.94 241 GLU B O 1
ATOM 3903 N N . VAL B 1 242 ? 9.477 -3.344 32.562 1 43.34 242 VAL B N 1
ATOM 3904 C CA . VAL B 1 242 ? 10.062 -2.268 31.781 1 43.34 242 VAL B CA 1
ATOM 3905 C C . VAL B 1 242 ? 11.156 -1.567 32.594 1 43.34 242 VAL B C 1
ATOM 3907 O O . VAL B 1 242 ? 10.906 -1.072 33.688 1 43.34 242 VAL B O 1
ATOM 3910 N N . VAL B 1 243 ? 12.461 -1.85 32.5 1 39.06 243 VAL B N 1
ATOM 3911 C CA . VAL B 1 243 ? 13.508 -1.064 33.156 1 39.06 243 VAL B CA 1
ATOM 3912 C C . VAL B 1 243 ? 13.812 0.173 32.312 1 39.06 243 VAL B C 1
ATOM 3914 O O . VAL B 1 243 ? 14.055 0.069 31.109 1 39.06 243 VAL B O 1
ATOM 3917 N N . LYS B 1 244 ? 13.445 1.312 32.781 1 36.81 244 LYS B N 1
ATOM 3918 C CA . LYS B 1 244 ? 13.906 2.568 32.188 1 36.81 244 LYS B CA 1
ATOM 3919 C C . LYS B 1 244 ? 15.422 2.568 32 1 36.81 244 LYS B C 1
ATOM 3921 O O . LYS B 1 244 ? 16.172 2.369 32.969 1 36.81 244 LYS B O 1
ATOM 3926 N N . ALA B 1 245 ? 15.914 2.357 30.797 1 38.72 245 ALA B N 1
ATOM 3927 C CA . ALA B 1 245 ? 17.344 2.645 30.656 1 38.72 245 ALA B CA 1
ATOM 3928 C C . ALA B 1 245 ? 17.688 4.023 31.219 1 38.72 245 ALA B C 1
ATOM 3930 O O . ALA B 1 245 ? 17.25 5.043 30.688 1 38.72 245 ALA B O 1
ATOM 3931 N N . GLY B 1 246 ? 17.641 4.227 32.5 1 29.17 246 GLY B N 1
ATOM 3932 C CA . GLY B 1 246 ? 18.125 5.492 33.062 1 29.17 246 GLY B CA 1
ATOM 3933 C C . GLY B 1 246 ? 19.375 5.996 32.375 1 29.17 246 GLY B C 1
ATOM 3934 O O . GLY B 1 246 ? 20.125 5.215 31.781 1 29.17 246 GLY B O 1
ATOM 3935 N N . PRO B 1 247 ? 19.5 7.301 32 1 35.22 247 PRO B N 1
ATOM 3936 C CA . PRO B 1 247 ? 20.719 7.848 31.406 1 35.22 247 PRO B CA 1
ATOM 3937 C C . PRO B 1 247 ? 21.984 7.152 31.906 1 35.22 247 PRO B C 1
ATOM 3939 O O . PRO B 1 247 ? 22.984 7.062 31.172 1 35.22 247 PRO B O 1
ATOM 3942 N N . GLY B 1 248 ? 22.125 7.148 33.188 1 31.36 248 GLY B N 1
ATOM 3943 C CA . GLY B 1 248 ? 23.422 7.215 33.875 1 31.36 248 GLY B CA 1
ATOM 3944 C C . GLY B 1 248 ? 24.188 5.914 33.812 1 31.36 248 GLY B C 1
ATOM 3945 O O . GLY B 1 248 ? 25.422 5.914 33.875 1 31.36 248 GLY B O 1
ATOM 3946 N N . ALA B 1 249 ? 23.672 4.824 34.469 1 30.3 249 ALA B N 1
ATOM 3947 C CA . ALA B 1 249 ? 24.625 3.955 35.156 1 30.3 249 ALA B CA 1
ATOM 3948 C C . ALA B 1 249 ? 25.266 2.975 34.188 1 30.3 249 ALA B C 1
ATOM 3950 O O . ALA B 1 249 ? 24.641 1.991 33.781 1 30.3 249 ALA B O 1
ATOM 3951 N N . LEU B 1 250 ? 26 3.574 33.156 1 30.59 250 LEU B N 1
ATOM 3952 C CA . LEU B 1 250 ? 26.953 2.736 32.438 1 30.59 250 LEU B CA 1
ATOM 3953 C C . LEU B 1 250 ? 27.688 1.799 33.406 1 30.59 250 LEU B C 1
ATOM 3955 O O . LEU B 1 250 ? 28 2.186 34.531 1 30.59 250 LEU B O 1
ATOM 3959 N N . PRO B 1 251 ? 27.406 0.574 33.375 1 30.56 251 PRO B N 1
ATOM 3960 C CA . PRO B 1 251 ? 28.266 -0.099 34.375 1 30.56 251 PRO B CA 1
ATOM 3961 C C . PRO B 1 251 ? 29.719 0.391 34.312 1 30.56 251 PRO B C 1
ATOM 3963 O O . PRO B 1 251 ? 30.188 0.834 33.25 1 30.56 251 PRO B O 1
ATOM 3966 N N . PRO B 1 252 ? 30.328 0.949 35.406 1 28.3 252 PRO B N 1
ATOM 3967 C CA . PRO B 1 252 ? 31.656 1.544 35.438 1 28.3 252 PRO B CA 1
ATOM 3968 C C . PRO B 1 252 ? 32.656 0.756 34.594 1 28.3 252 PRO B C 1
ATOM 3970 O O . PRO B 1 252 ? 33.625 1.33 34.094 1 28.3 252 PRO B O 1
ATOM 3973 N N . GLY B 1 253 ? 32.719 -0.526 34.719 1 30.3 253 GLY B N 1
ATOM 3974 C CA . GLY B 1 253 ? 33.969 -1.243 34.469 1 30.3 253 GLY B CA 1
ATOM 3975 C C . GLY B 1 253 ? 34.281 -1.372 33 1 30.3 253 GLY B C 1
ATOM 3976 O O . GLY B 1 253 ? 35.219 -2.086 32.625 1 30.3 253 GLY B O 1
ATOM 3977 N N . THR B 1 254 ? 33.25 -1.214 32.156 1 25.91 254 THR B N 1
ATOM 3978 C CA . THR B 1 254 ? 33.781 -1.625 30.859 1 25.91 254 THR B CA 1
ATOM 3979 C C . THR B 1 254 ? 34.719 -0.561 30.297 1 25.91 254 THR B C 1
ATOM 3981 O O . THR B 1 254 ? 34.25 0.508 29.875 1 25.91 254 THR B O 1
ATOM 3984 N N . ARG B 1 255 ? 35.844 -0.338 30.938 1 24.8 255 ARG B N 1
ATOM 3985 C CA . ARG B 1 255 ? 36.938 0.532 30.547 1 24.8 255 ARG B CA 1
ATOM 3986 C C . ARG B 1 255 ? 37.375 0.272 29.109 1 24.8 255 ARG B C 1
ATOM 3988 O O . ARG B 1 255 ? 37.875 -0.807 28.781 1 24.8 255 ARG B O 1
ATOM 3995 N N . PHE B 1 256 ? 36.562 0.536 28.094 1 26.08 256 PHE B N 1
ATOM 3996 C CA . PHE B 1 256 ? 37.312 0.4 26.844 1 26.08 256 PHE B CA 1
ATOM 3997 C C . PHE B 1 256 ? 38.562 1.279 26.844 1 26.08 256 PHE B C 1
ATOM 3999 O O . PHE B 1 256 ? 38.469 2.488 27.062 1 26.08 256 PHE B O 1
ATOM 4006 N N . THR B 1 257 ? 39.688 0.75 27.297 1 25.33 257 THR B N 1
ATOM 4007 C CA . THR B 1 257 ? 41 1.388 27.266 1 25.33 257 THR B CA 1
ATOM 4008 C C . THR B 1 257 ? 41.281 2.021 25.906 1 25.33 257 THR B C 1
ATOM 4010 O O . THR B 1 257 ? 41.094 1.38 24.875 1 25.33 257 THR B O 1
ATOM 4013 N N . PRO B 1 258 ? 41.094 3.312 25.781 1 26.25 258 PRO B N 1
ATOM 4014 C CA . PRO B 1 258 ? 41.5 4.047 24.594 1 26.25 258 PRO B CA 1
ATOM 4015 C C . PRO B 1 258 ? 42.906 3.654 24.109 1 26.25 258 PRO B C 1
ATOM 4017 O O . PRO B 1 258 ? 43.812 3.51 24.922 1 26.25 258 PRO B O 1
ATOM 4020 N N . VAL B 1 259 ? 43 2.777 23.078 1 26.12 259 VAL B N 1
ATOM 4021 C CA . VAL B 1 259 ? 44.281 2.373 22.484 1 26.12 259 VAL B CA 1
ATOM 4022 C C . VAL B 1 259 ? 45.25 3.561 22.469 1 26.12 259 VAL B C 1
ATOM 4024 O O . VAL B 1 259 ? 44.812 4.715 22.5 1 26.12 259 VAL B O 1
ATOM 4027 N N . HIS B 1 260 ? 46.594 3.266 22.219 1 25.78 260 HIS B N 1
ATOM 4028 C CA . HIS B 1 260 ? 47.969 3.754 22.391 1 25.78 260 HIS B CA 1
ATOM 4029 C C . HIS B 1 260 ? 48.219 4.953 21.484 1 25.78 260 HIS B C 1
ATOM 4031 O O . HIS B 1 260 ? 47.938 4.914 20.281 1 25.78 260 HIS B O 1
ATOM 4037 N N . LYS B 1 261 ? 48.188 6.141 22.047 1 29.11 261 LYS B N 1
ATOM 4038 C CA . LYS B 1 261 ? 48.719 7.371 21.453 1 29.11 261 LYS B CA 1
ATOM 4039 C C . LYS B 1 261 ? 50.156 7.188 21 1 29.11 261 LYS B C 1
ATOM 4041 O O . LYS B 1 261 ? 51.031 6.824 21.781 1 29.11 261 LYS B O 1
ATOM 4046 N N . HIS B 1 262 ? 50.438 6.742 19.688 1 26.19 262 HIS B N 1
ATOM 4047 C CA . HIS B 1 262 ? 51.781 6.68 19.094 1 26.19 262 HIS B CA 1
ATOM 4048 C C . HIS B 1 262 ? 52.531 7.984 19.312 1 26.19 262 HIS B C 1
ATOM 4050 O O . HIS B 1 262 ? 51.938 9.07 19.234 1 26.19 262 HIS B O 1
ATOM 4056 N N . GLY B 1 263 ? 53.688 8.023 20.062 1 28.59 263 GLY B N 1
ATOM 4057 C CA . GLY B 1 263 ? 54.688 9.039 20.391 1 28.59 263 GLY B CA 1
ATOM 4058 C C . GLY B 1 263 ? 55.344 9.664 19.172 1 28.59 263 GLY B C 1
ATOM 4059 O O . GLY B 1 263 ? 55.188 9.148 18.062 1 28.59 263 GLY B O 1
ATOM 4060 N N . PRO B 1 264 ? 55.938 10.891 19.25 1 32 264 PRO B N 1
ATOM 4061 C CA . PRO B 1 264 ? 56.531 11.805 18.266 1 32 264 PRO B CA 1
ATOM 4062 C C . PRO B 1 264 ? 57.594 11.125 17.406 1 32 264 PRO B C 1
ATOM 4064 O O . PRO B 1 264 ? 57.719 11.453 16.219 1 32 264 PRO B O 1
ATOM 4067 N N . ASP B 1 265 ? 58.594 10.383 18.031 1 29.12 265 ASP B N 1
ATOM 4068 C CA . ASP B 1 265 ? 59.969 10.18 17.547 1 29.12 265 ASP B CA 1
ATOM 4069 C C . ASP B 1 265 ? 60.031 9.047 16.516 1 29.12 265 ASP B C 1
ATOM 4071 O O . ASP B 1 265 ? 61.094 8.445 16.312 1 29.12 265 ASP B O 1
ATOM 4075 N N . CYS B 1 266 ? 58.969 8.422 15.961 1 26.5 266 CYS B N 1
ATOM 4076 C CA . CYS B 1 266 ? 59.406 7.312 15.117 1 26.5 266 CYS B CA 1
ATOM 4077 C C . CYS B 1 266 ? 60.25 7.82 13.938 1 26.5 266 CYS B C 1
ATOM 4079 O O . CYS B 1 266 ? 59.719 8.477 13.039 1 26.5 266 CYS B O 1
ATOM 4081 N N . ASN B 1 267 ? 61.469 8.102 14.219 1 25.06 267 ASN B N 1
ATOM 4082 C CA . ASN B 1 267 ? 62.594 8.312 13.32 1 25.06 267 ASN B CA 1
ATOM 4083 C C . ASN B 1 267 ? 62.688 7.207 12.281 1 25.06 267 ASN B C 1
ATOM 4085 O O . ASN B 1 267 ? 62.875 6.035 12.625 1 25.06 267 ASN B O 1
ATOM 4089 N N . HIS B 1 268 ? 61.781 7.117 11.312 1 22.17 268 HIS B N 1
ATOM 4090 C CA . HIS B 1 268 ? 62.125 6.227 10.203 1 22.17 268 HIS B CA 1
ATOM 4091 C C . HIS B 1 268 ? 63.531 6.508 9.68 1 22.17 268 HIS B C 1
ATOM 4093 O O . HIS B 1 268 ? 63.781 7.59 9.141 1 22.17 268 HIS B O 1
ATOM 4099 N N . GLY B 1 269 ? 64.562 6.07 10.406 1 21.95 269 GLY B N 1
ATOM 4100 C CA . GLY B 1 269 ? 65.75 5.609 9.68 1 21.95 269 GLY B CA 1
ATOM 4101 C C . GLY B 1 269 ? 65.438 4.465 8.727 1 21.95 269 GLY B C 1
ATOM 4102 O O . GLY B 1 269 ? 64.5 3.701 8.945 1 21.95 269 GLY B O 1
#

pLDDT: mean 83.03, std 22.33, range [20.8, 98.5]

Nearest PDB structures (foldseek):
  4yer-assembly1_A  TM=9.207E-01  e=4.623E-20  Thermotoga maritima MSB8
  4yer-assembly1_B  TM=9.209E-01  e=7.094E-20  Thermotoga maritima MSB8
  3gfo-assembly1_A  TM=8.271E-01  e=1.024E-19  Clostridium perfringens ATCC 13124
  7x0q-assembly1_B  TM=8.735E-01  e=7.713E-19  Acetivibrio thermocellus
  7p48-assembly1_6  TM=7.154E-01  e=2.113E-14  Mammaliicoccus lentus